Protein AF-K6P0Q1-F1 (afdb_monomer)

Foldseek 3Di:
DDDDDDDDDDDDDDDDDDDDDDDDDDDDDPPPVVVVVLLVLLVVQLQLLCVLLVHDRDDDDQQDFAALLNLLLLCQPQQDPPRDPDDDSLRSQCVCCVLQVDPPCSHDPNLPPPPDDDDDDDDDDDDDDDDDDDDDDDDDDDDDDDDDDDDDDDDDDDDDDDDDPPDDDDPPDDRDSPHPVVQDPLVVQLPVPDDPDDPPPGDGSHSQGNSRSSVSSLVVSVVSVRSFPAKFFFQDADLVQQWTWTDRDPAIEIEREDPQAFEAEPSGGDGPVVDDGGWIKTFRFRQADPVSDDDPDTPPDDPDHYYTYTRYMYTYWAKFWFFFADFDQVQQKTKGFGPPPDPDPDDDDPDDDDDDDDDDDDDDDDDDDDDDDDDDDDDDDDDDDDDDDDDDDDDDDDDDDDDDDDDDDDFDDPDPPDDDDDDDDDDPPDDPDTDMDMAHADDQQFEAEQNHTDGSVVDDGGWIWMFTADPRRRHTRYIYTFDFPFKFFFQDADPVQQKTWGQGPVGIDIAHEDPQAQEEEPNHGDDSVVRDGQWIWTFGAPDPRYTNYIYTYPHHDPRPPDPD

Sequence (564 aa):
MVLADPSGPAAPEQGDHPNRSPAPGTGSAPGGEETARQDTGALEAARALWRARRWPEPQGPWTRPVTREELARWLVTALVRPAPPSLSAQAALSMAVALGWVPPEWAPGGAGTSGGSTPAGGGDQVPAGVMDGQPAGRPQGAQAGHPSGQPEGRPGGNPPGQPGEERPGRPAGGVLPLQARDLGEVEARVLAGQGSGERAMSHPAAGVTLAEALPWFLGLVERAGMLFDGEGTVVRLDAGHGWIEVTQGDLRRILVLDGQAAVYLNGRTARLDDLRPGDEIRWVESPPGPDGSLPPPPDGKPAGAPSTAVAYVEGYRWILQGTVDRVDWRRHHLVLVLAGWAPAPPGNEPGSTPPAPAAGRPPAPWQVPGPGDAPERNVPPAAGTGGDRAASGRATVEPGPGAVAGASAPVPGASLAGRGAEEGQDAPGAPGPAVRVALQVEPGATVQVNGRAGILAALRPGDRVSVTLRRATGAVRQLRAARIAVRGQVVAVDLLRGVVTVRTGSGTGRWVIGTDAVILRDGVGARLADLRPGDGVWLALEAPSLASYVEGRTGPDELPPGGA

Mean predicted aligned error: 17.21 Å

Nearest PDB structures (foldseek):
  5kzf-assembly2_I  TM=4.012E-01  e=3.226E-03  Mycobacterium tuberculosis H37Ra

Secondary structure (DSSP, 8-state):
----------PPP-------PPP------TTHHHHHHHHHHHHHHHHHHHHHTT--PPPS-TTSEEEHHHHHHHHHHHHSSSPPS---HHHHHHHHHHTTSS-GGGSTTGGG--------S----PPP--------------------------------------PPPPP--------GGG--HHHHHHHH-----S--SS-EEEEEEHHHHHHHHHHHHHHTT-S-SEEEEEEEEETTTTEEEEEETTEEEEEEEEEEEEEEETTEE--GGG--TT-EEEEEEPPPPTTSPPPPPPTTPPTTSPEEEEEEEEEE-EEEEEEEEEEETTTTEEEEEETT-PPPPP---S--PPPPPPP--PPPPPPPP--------------------------------------PPPP----------------TTPPPPPPEEEEEEEEEEEEEETTEEE-GGG--TT-EEEEEEPTTT--EEEEEEE-EEEEEEEEEEETTTTEEEEEETTEEEEEEEEEEEEEEETTEE--GGG--TT-EEEEEEEETTEEEEEEEESS---PPPP--

Organism: NCBI:txid867903

Radius of gyration: 37.15 Å; Cα contacts (8 Å, |Δi|>4): 744; chains: 1; bounding box: 101×117×119 Å

Solvent-accessible surface area (backbone atoms only — not comparable to full-atom values): 36239 Å² total; per-residue (Å²): 134,86,89,84,90,91,85,86,85,86,85,84,85,85,82,91,76,87,88,74,84,78,76,87,74,84,78,75,74,81,73,61,63,58,57,58,53,56,57,48,32,44,52,51,48,51,51,47,50,35,54,48,71,66,46,87,74,86,80,81,64,53,78,41,63,38,37,57,39,57,52,21,39,51,49,44,52,66,74,39,84,79,48,75,94,78,69,53,51,66,56,19,28,47,49,29,29,76,65,38,72,41,62,66,79,68,31,94,78,55,92,76,74,97,68,91,74,86,86,81,78,89,80,96,76,86,82,90,76,91,75,92,80,87,81,88,82,85,84,90,81,84,90,83,80,87,80,91,75,88,79,91,78,90,79,90,83,89,74,93,75,78,85,75,87,76,73,78,78,73,80,80,80,68,82,72,83,60,56,68,82,83,56,58,71,69,46,53,43,48,64,66,58,76,70,97,61,102,78,65,94,80,53,50,27,41,88,37,23,39,66,58,49,49,61,53,50,51,54,51,37,42,74,70,62,60,62,50,77,48,58,32,32,31,64,44,70,39,60,94,58,35,34,36,35,28,35,44,82,94,45,60,38,32,39,34,48,44,100,78,36,45,37,27,46,72,55,31,83,44,56,71,76,73,60,51,65,68,29,37,36,36,30,31,55,42,74,64,44,98,85,62,52,70,80,76,82,48,80,88,60,72,84,89,53,57,73,41,47,20,29,28,38,40,33,43,75,50,70,49,56,28,28,32,61,45,74,40,55,91,76,30,36,40,29,29,36,44,67,86,62,61,79,77,72,83,79,78,74,93,80,77,84,76,81,81,83,79,91,79,83,84,85,83,87,85,85,85,84,84,90,83,85,86,83,90,84,84,86,90,88,83,91,84,83,89,81,92,80,83,85,86,79,90,82,90,77,87,81,82,92,77,93,77,81,91,74,84,78,81,79,87,72,90,74,85,80,77,77,90,72,85,89,69,92,74,71,93,79,68,81,66,77,77,45,72,47,80,35,47,44,45,90,85,38,49,30,27,49,29,84,35,83,51,51,70,76,74,63,50,66,69,25,36,34,45,33,32,42,38,86,93,76,58,25,30,45,33,37,41,30,34,51,70,75,44,62,32,28,30,64,42,72,40,78,91,75,37,31,42,28,33,39,36,99,91,46,75,50,67,32,36,52,42,96,83,36,50,36,27,43,72,87,37,86,44,54,78,86,69,59,48,66,48,18,12,34,39,29,9,52,60,44,103,49,32,25,33,27,38,38,32,31,90,50,69,57,80,68,72,80,76,88,124

Structure (mmCIF, N/CA/C/O backbone):
data_AF-K6P0Q1-F1
#
_entry.id   AF-K6P0Q1-F1
#
loop_
_atom_site.group_PDB
_atom_site.id
_atom_site.type_symbol
_atom_site.label_atom_id
_atom_site.label_alt_id
_atom_site.label_comp_id
_atom_site.label_asym_id
_atom_site.label_entity_id
_atom_site.label_seq_id
_atom_site.pdbx_PDB_ins_code
_atom_site.Cartn_x
_atom_site.Cartn_y
_atom_site.Cartn_z
_atom_site.occupancy
_atom_site.B_iso_or_equiv
_atom_site.auth_seq_id
_atom_site.auth_comp_id
_atom_site.auth_asym_id
_atom_site.auth_atom_id
_atom_site.pdbx_PDB_model_num
ATOM 1 N N . MET A 1 1 ? -46.189 -59.136 -14.985 1.00 33.81 1 MET A N 1
ATOM 2 C CA . MET A 1 1 ? -46.024 -60.097 -16.091 1.00 33.81 1 MET A CA 1
ATOM 3 C C . MET A 1 1 ? -44.548 -60.070 -16.480 1.00 33.81 1 MET A C 1
ATOM 5 O O . MET A 1 1 ? -44.116 -59.031 -16.944 1.00 33.81 1 MET A O 1
ATOM 9 N N . VAL A 1 2 ? -43.836 -61.172 -16.172 1.00 37.91 2 VAL A N 1
ATOM 10 C CA . VAL A 1 2 ? -42.486 -61.636 -16.618 1.00 37.91 2 VAL A CA 1
ATOM 11 C C . VAL A 1 2 ? -41.279 -60.721 -16.290 1.00 37.91 2 VAL A C 1
ATOM 13 O O . VAL A 1 2 ? -41.221 -59.611 -16.793 1.00 37.91 2 VAL A O 1
ATOM 16 N N . LEU A 1 3 ? -40.378 -60.994 -15.326 1.00 43.06 3 LEU A N 1
ATOM 17 C CA . LEU A 1 3 ? -39.394 -62.082 -15.059 1.00 43.06 3 LEU A CA 1
ATOM 18 C C . LEU A 1 3 ? -38.132 -62.134 -15.964 1.00 43.06 3 LEU A C 1
ATOM 20 O O . LEU A 1 3 ? -38.247 -62.362 -17.159 1.00 43.06 3 LEU A O 1
ATOM 24 N N . ALA A 1 4 ? -36.973 -62.093 -15.276 1.00 42.06 4 ALA A N 1
ATOM 25 C CA . ALA A 1 4 ? -35.676 -62.763 -15.522 1.00 42.06 4 ALA A CA 1
ATOM 26 C C . ALA A 1 4 ? -34.530 -62.082 -16.335 1.00 42.06 4 ALA A C 1
ATOM 28 O O . ALA A 1 4 ? -34.558 -62.082 -17.558 1.00 42.06 4 ALA A O 1
ATOM 29 N N . ASP A 1 5 ? -33.526 -61.551 -15.600 1.00 46.09 5 ASP A N 1
ATOM 30 C CA . ASP A 1 5 ? -32.134 -62.065 -15.371 1.00 46.09 5 ASP A CA 1
ATOM 31 C C . ASP A 1 5 ? -31.107 -62.241 -16.550 1.00 46.09 5 ASP A C 1
ATOM 33 O O . ASP A 1 5 ? -31.497 -62.186 -17.711 1.00 46.09 5 ASP A O 1
ATOM 37 N N . PRO A 1 6 ? -29.789 -62.504 -16.314 1.00 65.31 6 PRO A N 1
ATOM 38 C CA . PRO A 1 6 ? -28.694 -61.553 -15.999 1.00 65.31 6 PRO A CA 1
ATOM 39 C C . PRO A 1 6 ? -27.430 -61.709 -16.896 1.00 65.31 6 PRO A C 1
ATOM 41 O O . PRO A 1 6 ? -27.330 -62.663 -17.662 1.00 65.31 6 PRO A O 1
ATOM 44 N N . SER A 1 7 ? -26.410 -60.839 -16.751 1.00 48.53 7 SER A N 1
ATOM 45 C CA . SER A 1 7 ? -24.970 -61.155 -16.974 1.00 48.53 7 SER A CA 1
ATOM 46 C C . SER A 1 7 ? -24.040 -60.002 -16.540 1.00 48.53 7 SER A C 1
ATOM 48 O O . SER A 1 7 ? -24.244 -58.861 -16.945 1.00 48.53 7 SER A O 1
ATOM 50 N N . GLY A 1 8 ? -23.025 -60.309 -15.715 1.00 43.03 8 GLY A N 1
ATOM 51 C CA . GLY A 1 8 ? -21.966 -59.391 -15.240 1.00 43.03 8 GLY A CA 1
ATOM 52 C C . GLY A 1 8 ? -20.851 -59.112 -16.268 1.00 43.03 8 GLY A C 1
ATOM 53 O O . GLY A 1 8 ? -20.939 -59.589 -17.400 1.00 43.03 8 GLY A O 1
ATOM 54 N N . PRO A 1 9 ? -19.780 -58.375 -15.885 1.00 54.12 9 PRO A N 1
ATOM 55 C CA . PRO A 1 9 ? -18.620 -59.085 -15.323 1.00 54.12 9 PRO A CA 1
ATOM 56 C C . PRO A 1 9 ? -17.778 -58.356 -14.241 1.00 54.12 9 PRO A C 1
ATOM 58 O O . PRO A 1 9 ? -17.687 -57.135 -14.193 1.00 54.12 9 PRO A O 1
ATOM 61 N N . ALA A 1 10 ? -17.132 -59.201 -13.425 1.00 38.16 10 ALA A N 1
ATOM 62 C CA . ALA A 1 10 ? -15.776 -59.151 -12.848 1.00 38.16 10 ALA A CA 1
ATOM 63 C C . ALA A 1 10 ? -15.221 -57.849 -12.223 1.00 38.16 10 ALA A C 1
ATOM 65 O O . ALA A 1 10 ? -14.811 -56.917 -12.911 1.00 38.16 10 ALA A O 1
ATOM 66 N N . ALA A 1 11 ? -15.047 -57.891 -10.898 1.00 43.38 11 ALA A N 1
ATOM 67 C CA . ALA A 1 11 ? -14.122 -57.051 -10.138 1.00 43.38 11 ALA A CA 1
ATOM 68 C C . ALA A 1 11 ? -12.742 -57.738 -10.035 1.00 43.38 11 ALA A C 1
ATOM 70 O O . ALA A 1 11 ? -12.710 -58.960 -9.862 1.00 43.38 11 ALA A O 1
ATOM 71 N N . PRO A 1 12 ? -11.615 -57.004 -10.107 1.00 56.88 12 PRO A N 1
ATOM 72 C CA . PRO A 1 12 ? -10.305 -57.569 -9.826 1.00 56.88 12 PRO A CA 1
ATOM 73 C C . PRO A 1 12 ? -9.977 -57.553 -8.326 1.00 56.88 12 PRO A C 1
ATOM 75 O O . PRO A 1 12 ? -10.366 -56.655 -7.578 1.00 56.88 12 PRO A O 1
ATOM 78 N N . GLU A 1 13 ? -9.242 -58.591 -7.942 1.00 40.97 13 GLU A N 1
ATOM 79 C CA . GLU A 1 13 ? -8.723 -58.913 -6.619 1.00 40.97 13 GLU A CA 1
ATOM 80 C C . GLU A 1 13 ? -7.915 -57.774 -5.984 1.00 40.97 13 GLU A C 1
ATOM 82 O O . GLU A 1 13 ? -7.004 -57.197 -6.581 1.00 40.97 13 GLU A O 1
ATOM 87 N N . GLN A 1 14 ? -8.232 -57.502 -4.721 1.00 42.28 14 GLN A N 1
ATOM 88 C CA . GLN A 1 14 ? -7.505 -56.596 -3.848 1.00 42.28 14 GLN A CA 1
ATOM 89 C C . GLN A 1 14 ? -6.448 -57.413 -3.095 1.00 42.28 14 GLN A C 1
ATOM 91 O O . GLN A 1 14 ? -6.762 -58.150 -2.164 1.00 42.28 14 GLN A O 1
ATOM 96 N N . GLY A 1 15 ? -5.202 -57.329 -3.563 1.00 45.75 15 GLY A N 1
ATOM 97 C CA . GLY A 1 15 ? -4.045 -57.968 -2.942 1.00 45.75 15 GLY A CA 1
ATOM 98 C C . GLY A 1 15 ? -3.574 -57.219 -1.696 1.00 45.75 15 GLY A C 1
ATOM 99 O O . GLY A 1 15 ? -3.251 -56.032 -1.755 1.00 45.75 15 GLY A O 1
ATOM 100 N N . ASP A 1 16 ? -3.516 -57.948 -0.585 1.00 49.47 16 ASP A N 1
ATOM 101 C CA . ASP A 1 16 ? -2.879 -57.571 0.673 1.00 49.47 16 ASP A CA 1
ATOM 102 C C . ASP A 1 16 ? -1.363 -57.374 0.500 1.00 49.47 16 ASP A C 1
ATOM 104 O O . ASP A 1 16 ? -0.634 -58.296 0.122 1.00 49.47 16 ASP A O 1
ATOM 108 N N . HIS A 1 17 ? -0.862 -56.192 0.872 1.00 46.97 17 HIS A N 1
ATOM 109 C CA . HIS A 1 17 ? 0.561 -55.961 1.117 1.00 46.97 17 HIS A CA 1
ATOM 110 C C . HIS A 1 17 ? 0.785 -55.334 2.502 1.00 46.97 17 HIS A C 1
ATOM 112 O O . HIS A 1 17 ? 0.088 -54.388 2.875 1.00 46.97 17 HIS A O 1
ATOM 118 N N . PRO A 1 18 ? 1.765 -55.837 3.281 1.00 54.00 18 PRO A N 1
ATOM 119 C CA . PRO A 1 18 ? 1.973 -55.425 4.659 1.00 54.00 18 PRO A CA 1
ATOM 120 C C . PRO A 1 18 ? 2.635 -54.048 4.774 1.00 54.00 18 PRO A C 1
ATOM 122 O O . PRO A 1 18 ? 3.640 -53.731 4.136 1.00 54.00 18 PRO A O 1
ATOM 125 N N . ASN A 1 19 ? 2.054 -53.277 5.684 1.00 38.75 19 ASN A N 1
ATOM 126 C CA . ASN A 1 19 ? 2.434 -51.958 6.160 1.00 38.75 19 ASN A CA 1
ATOM 127 C C . ASN A 1 19 ? 3.895 -51.929 6.670 1.00 38.75 19 ASN A C 1
ATOM 129 O O . ASN A 1 19 ? 4.194 -52.436 7.752 1.00 38.75 19 ASN A O 1
ATOM 133 N N . ARG A 1 20 ? 4.817 -51.338 5.895 1.00 38.22 20 ARG A N 1
ATOM 134 C CA . ARG A 1 20 ? 6.141 -50.907 6.375 1.00 38.22 20 ARG A CA 1
ATOM 135 C C . ARG A 1 20 ? 6.115 -49.399 6.593 1.00 38.22 20 ARG A C 1
ATOM 137 O O . ARG A 1 20 ? 6.121 -48.631 5.635 1.00 38.22 20 ARG A O 1
ATOM 144 N N . SER A 1 21 ? 6.118 -48.996 7.859 1.00 41.47 21 SER A N 1
ATOM 145 C CA . SER A 1 21 ? 6.297 -47.612 8.292 1.00 41.47 21 SER A CA 1
ATOM 146 C C . SER A 1 21 ? 7.615 -47.034 7.753 1.00 41.47 21 SER A C 1
ATOM 148 O O . SER A 1 21 ? 8.666 -47.642 7.981 1.00 41.47 21 SER A O 1
ATOM 150 N N . PRO A 1 22 ? 7.615 -45.871 7.077 1.00 45.59 22 PRO A N 1
ATOM 151 C CA . PRO A 1 22 ? 8.848 -45.158 6.784 1.00 45.59 22 PRO A CA 1
ATOM 152 C C . PRO A 1 22 ? 9.387 -44.499 8.061 1.00 45.59 22 PRO A C 1
ATOM 154 O O . PRO A 1 22 ? 8.644 -43.918 8.854 1.00 45.59 22 PRO A O 1
ATOM 157 N N . ALA A 1 23 ? 10.698 -44.624 8.257 1.00 43.47 23 ALA A N 1
ATOM 158 C CA . ALA A 1 23 ? 11.451 -43.954 9.308 1.00 43.47 23 ALA A CA 1
ATOM 159 C C . ALA A 1 23 ? 11.300 -42.419 9.213 1.00 43.47 23 ALA A C 1
ATOM 161 O O . ALA A 1 23 ? 11.123 -41.893 8.110 1.00 43.47 23 ALA A O 1
ATOM 162 N N . PRO A 1 24 ? 11.385 -41.685 10.339 1.00 41.34 24 PRO A N 1
ATOM 163 C CA . PRO A 1 24 ? 11.268 -40.232 10.347 1.00 41.34 24 PRO A CA 1
ATOM 164 C C . PRO A 1 24 ? 12.427 -39.608 9.563 1.00 41.34 24 PRO A C 1
ATOM 166 O O . PRO A 1 24 ? 13.586 -39.679 9.971 1.00 41.34 24 PRO A O 1
ATOM 169 N N . GLY A 1 25 ? 12.100 -39.006 8.418 1.00 39.78 25 GLY A N 1
ATOM 170 C CA . GLY A 1 25 ? 13.024 -38.180 7.655 1.00 39.78 25 GLY A CA 1
ATOM 171 C C . GLY A 1 25 ? 13.450 -36.972 8.483 1.00 39.78 25 GLY A C 1
ATOM 172 O O . GLY A 1 25 ? 12.624 -36.290 9.087 1.00 39.78 25 GLY A O 1
ATOM 173 N N . THR A 1 26 ? 14.755 -36.728 8.518 1.00 39.16 26 THR A N 1
ATOM 174 C CA . THR A 1 26 ? 15.382 -35.528 9.072 1.00 39.16 26 THR A CA 1
ATOM 175 C C . THR A 1 26 ? 14.722 -34.284 8.482 1.00 39.16 26 THR A C 1
ATOM 177 O O . THR A 1 26 ? 14.838 -34.030 7.283 1.00 39.16 26 THR A O 1
ATOM 180 N N . GLY A 1 27 ? 13.994 -33.542 9.317 1.00 36.88 27 GLY A N 1
ATOM 181 C CA . GLY A 1 27 ? 13.265 -32.344 8.918 1.00 36.88 27 GLY A CA 1
ATOM 182 C C . GLY A 1 27 ? 14.210 -31.266 8.400 1.00 36.88 27 GLY A C 1
ATOM 183 O O . GLY A 1 27 ? 14.985 -30.692 9.162 1.00 36.88 27 GLY A O 1
ATOM 184 N N . SER A 1 28 ? 14.128 -30.982 7.101 1.00 44.03 28 SER A N 1
ATOM 185 C CA . SER A 1 28 ? 14.653 -29.749 6.523 1.00 44.03 28 SER A CA 1
ATOM 186 C C . SER A 1 28 ? 13.958 -28.562 7.188 1.00 44.03 28 SER A C 1
ATOM 188 O O . SER A 1 28 ? 12.731 -28.522 7.291 1.00 44.03 28 SER A O 1
ATOM 190 N N . ALA A 1 29 ? 14.750 -27.616 7.686 1.00 44.06 29 ALA A N 1
ATOM 191 C CA . ALA A 1 29 ? 14.249 -26.450 8.396 1.00 44.06 29 ALA A CA 1
ATOM 192 C C . ALA A 1 29 ? 13.315 -25.608 7.490 1.00 44.06 29 ALA A C 1
ATOM 194 O O . ALA A 1 29 ? 13.692 -25.297 6.359 1.00 44.06 29 ALA A O 1
ATOM 195 N N . PRO A 1 30 ? 12.133 -25.181 7.973 1.00 48.34 30 PRO A N 1
ATOM 196 C CA . PRO A 1 30 ? 11.115 -24.484 7.173 1.00 48.34 30 PRO A CA 1
ATOM 197 C C . PRO A 1 30 ? 11.480 -23.045 6.747 1.00 48.34 30 PRO A C 1
ATOM 199 O O . PRO A 1 30 ? 10.665 -22.370 6.129 1.00 48.34 30 PRO A O 1
ATOM 202 N N . GLY A 1 31 ? 12.689 -22.557 7.044 1.00 43.34 31 GLY A N 1
ATOM 203 C CA . GLY A 1 31 ? 13.082 -21.165 6.787 1.00 43.34 31 GLY A CA 1
ATOM 204 C C . GLY A 1 31 ? 13.530 -20.846 5.354 1.00 43.34 31 GLY A C 1
ATOM 205 O O . GLY A 1 31 ? 13.526 -19.681 4.978 1.00 43.34 31 GLY A O 1
ATOM 206 N N . GLY A 1 32 ? 13.915 -21.841 4.545 1.00 43.16 32 GLY A N 1
ATOM 207 C CA . GLY A 1 32 ? 14.470 -21.601 3.200 1.00 43.16 32 GLY A CA 1
ATOM 208 C C . GLY A 1 32 ? 13.431 -21.447 2.082 1.00 43.16 32 GLY A C 1
ATOM 209 O O . GLY A 1 32 ? 13.676 -20.750 1.099 1.00 43.16 32 GLY A O 1
ATOM 210 N N . GLU A 1 33 ? 12.257 -22.073 2.216 1.00 47.19 33 GLU A N 1
ATOM 211 C CA . GLU A 1 33 ? 11.225 -22.028 1.169 1.00 47.19 33 GLU A CA 1
ATOM 212 C C . GLU A 1 33 ? 10.503 -20.679 1.093 1.00 47.19 33 GLU A C 1
ATOM 214 O O . GLU A 1 33 ? 10.056 -20.281 0.017 1.00 47.19 33 GLU A O 1
ATOM 219 N N . GLU A 1 34 ? 10.367 -19.965 2.212 1.00 44.84 34 GLU A N 1
ATOM 220 C CA . GLU A 1 34 ? 9.622 -18.706 2.236 1.00 44.84 34 GLU A CA 1
ATOM 221 C C . GLU A 1 34 ? 10.392 -17.565 1.560 1.00 44.84 34 GLU A C 1
ATOM 223 O O . GLU A 1 34 ? 9.800 -16.811 0.787 1.00 44.84 34 GLU A O 1
ATOM 228 N N . THR A 1 35 ? 11.714 -17.500 1.736 1.00 49.47 35 THR A N 1
ATOM 229 C CA . THR A 1 35 ? 12.584 -16.548 1.028 1.00 49.47 35 THR A CA 1
ATOM 230 C C . THR A 1 35 ? 12.585 -16.821 -0.478 1.00 49.47 35 THR A C 1
ATOM 232 O O . THR A 1 35 ? 12.362 -15.909 -1.270 1.00 49.47 35 THR A O 1
ATOM 235 N N . ALA A 1 36 ? 12.680 -18.095 -0.885 1.00 54.81 36 ALA A N 1
ATOM 236 C CA . ALA A 1 36 ? 12.608 -18.484 -2.297 1.00 54.81 36 ALA A CA 1
ATOM 237 C C . ALA A 1 36 ? 11.251 -18.135 -2.950 1.00 54.81 36 ALA A C 1
ATOM 239 O O . ALA A 1 36 ? 11.196 -17.728 -4.115 1.00 54.81 36 ALA A O 1
ATOM 240 N N . ARG A 1 37 ? 10.136 -18.243 -2.208 1.00 57.91 37 ARG A N 1
ATOM 241 C CA . ARG A 1 37 ? 8.809 -17.809 -2.686 1.00 57.91 37 ARG A CA 1
ATOM 242 C C . ARG A 1 37 ? 8.693 -16.286 -2.792 1.00 57.91 37 ARG A C 1
ATOM 244 O O . ARG A 1 37 ? 8.085 -15.808 -3.748 1.00 57.91 37 ARG A O 1
ATOM 251 N N . GLN A 1 38 ? 9.258 -15.527 -1.850 1.00 56.03 38 GLN A N 1
ATOM 252 C CA . GLN A 1 38 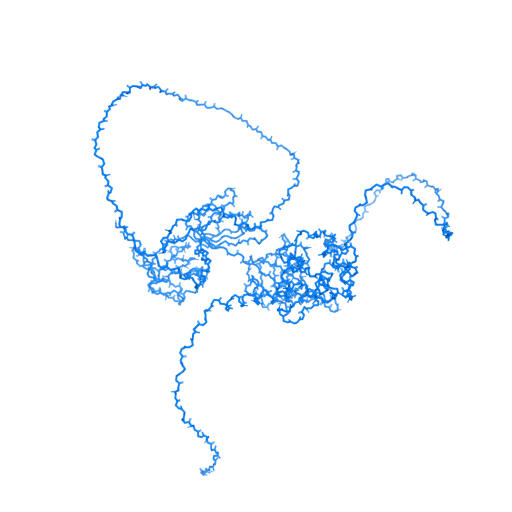? 9.230 -14.058 -1.892 1.00 56.03 38 GLN A CA 1
ATOM 253 C C . GLN A 1 38 ? 10.023 -13.500 -3.082 1.00 56.03 38 GLN A C 1
ATOM 255 O O . GLN A 1 38 ? 9.527 -12.601 -3.765 1.00 56.03 38 GLN A O 1
ATOM 260 N N . ASP A 1 39 ? 11.168 -14.101 -3.407 1.00 64.50 39 ASP A N 1
ATOM 261 C CA . ASP A 1 39 ? 11.986 -13.698 -4.557 1.00 64.50 39 ASP A CA 1
ATOM 262 C C . ASP A 1 39 ? 11.290 -13.966 -5.903 1.00 64.50 39 ASP A C 1
ATOM 264 O O . ASP A 1 39 ? 11.475 -13.228 -6.874 1.00 64.50 39 ASP A O 1
ATOM 268 N N . THR A 1 40 ? 10.417 -14.977 -5.963 1.00 77.44 40 THR A N 1
ATOM 269 C CA . THR A 1 40 ? 9.685 -15.319 -7.194 1.00 77.44 40 THR A CA 1
ATOM 270 C C . THR A 1 40 ? 8.678 -14.226 -7.583 1.00 77.44 40 THR A C 1
ATOM 272 O O . THR A 1 40 ? 8.564 -13.887 -8.761 1.00 77.44 40 THR A O 1
ATOM 275 N N . GLY A 1 41 ? 7.994 -13.613 -6.609 1.00 80.44 41 GLY A N 1
ATOM 276 C CA . GLY A 1 41 ? 6.980 -12.582 -6.872 1.00 80.44 41 GLY A CA 1
ATOM 277 C C . GLY A 1 41 ? 7.556 -11.297 -7.476 1.00 80.44 41 GLY A C 1
ATOM 278 O O . GLY A 1 41 ? 7.019 -10.777 -8.454 1.00 80.44 41 GLY A O 1
ATOM 279 N N . ALA A 1 42 ? 8.694 -10.829 -6.954 1.00 79.06 42 ALA A N 1
ATOM 280 C CA . ALA A 1 42 ? 9.384 -9.651 -7.486 1.00 79.06 42 ALA A CA 1
ATOM 281 C C . ALA A 1 42 ? 9.862 -9.866 -8.933 1.00 79.06 42 ALA A C 1
ATOM 283 O O . ALA A 1 42 ? 9.778 -8.965 -9.769 1.00 79.06 42 ALA A O 1
ATOM 284 N N . LEU A 1 43 ? 10.320 -11.077 -9.253 1.00 81.31 43 LEU A N 1
ATOM 285 C CA . LEU A 1 43 ? 10.757 -11.444 -10.599 1.00 81.31 43 LEU A CA 1
ATOM 286 C C . LEU A 1 43 ? 9.590 -11.548 -11.592 1.00 81.31 43 LEU A C 1
ATOM 288 O O . LEU A 1 43 ? 9.714 -11.130 -12.748 1.00 81.31 43 LEU A O 1
ATOM 292 N N . GLU A 1 44 ? 8.441 -12.066 -11.159 1.00 86.19 44 GLU A N 1
ATOM 293 C CA . GLU A 1 44 ? 7.218 -12.062 -11.966 1.00 86.19 44 GLU A CA 1
ATOM 294 C C . GLU A 1 44 ? 6.725 -10.637 -12.240 1.00 86.19 44 GLU A C 1
ATOM 296 O O . GLU A 1 44 ? 6.407 -10.319 -13.390 1.00 86.19 44 GLU A O 1
ATOM 301 N N . ALA A 1 45 ? 6.740 -9.766 -11.224 1.00 85.50 45 ALA A N 1
ATOM 302 C CA . ALA A 1 45 ? 6.422 -8.345 -11.372 1.00 85.50 45 ALA A CA 1
ATOM 303 C C . ALA A 1 45 ? 7.341 -7.674 -12.395 1.00 85.50 45 ALA A C 1
ATOM 305 O O . ALA A 1 45 ? 6.874 -7.006 -13.320 1.00 85.50 45 ALA A O 1
ATOM 306 N N . ALA A 1 46 ? 8.644 -7.946 -12.301 1.00 87.38 46 ALA A N 1
ATOM 307 C CA . ALA A 1 46 ? 9.633 -7.450 -13.242 1.00 87.38 46 ALA A CA 1
ATOM 308 C C . ALA A 1 46 ? 9.340 -7.890 -14.690 1.00 87.38 46 ALA A C 1
ATOM 310 O O . ALA A 1 46 ? 9.396 -7.063 -15.600 1.00 87.38 46 ALA A O 1
ATOM 311 N N . ARG A 1 47 ? 8.960 -9.156 -14.925 1.00 87.81 47 ARG A N 1
ATOM 312 C CA . ARG A 1 47 ? 8.548 -9.641 -16.261 1.00 87.81 47 ARG A CA 1
ATOM 313 C C . ARG A 1 47 ? 7.253 -9.014 -16.749 1.00 87.81 47 ARG A C 1
ATOM 315 O O . ARG A 1 47 ? 7.136 -8.696 -17.931 1.00 87.81 47 ARG A O 1
ATOM 322 N N . ALA A 1 48 ? 6.258 -8.871 -15.881 1.00 88.00 48 ALA A N 1
ATOM 323 C CA . ALA A 1 48 ? 4.999 -8.229 -16.238 1.00 88.00 48 ALA A CA 1
ATOM 324 C C . ALA A 1 48 ? 5.227 -6.775 -16.668 1.00 88.00 48 ALA A C 1
ATOM 326 O O . ALA A 1 48 ? 4.747 -6.360 -17.722 1.00 88.00 48 ALA A O 1
ATOM 327 N N . LEU A 1 49 ? 6.049 -6.046 -15.916 1.00 90.12 49 LEU A N 1
ATOM 328 C CA . LEU A 1 49 ? 6.451 -4.685 -16.237 1.00 90.12 49 LEU A CA 1
ATOM 329 C C . LEU A 1 49 ? 7.223 -4.616 -17.562 1.00 90.12 49 LEU A C 1
ATOM 331 O O . LEU A 1 49 ? 6.947 -3.764 -18.406 1.00 90.12 49 LEU A O 1
ATOM 335 N N . TRP A 1 50 ? 8.128 -5.568 -17.797 1.00 90.50 50 TRP A N 1
ATOM 336 C CA . TRP A 1 50 ? 8.873 -5.693 -19.052 1.00 90.50 50 TRP A CA 1
ATOM 337 C C . TRP A 1 50 ? 7.954 -5.863 -20.269 1.00 90.50 50 TRP A C 1
ATOM 339 O O . TRP A 1 50 ? 8.106 -5.171 -21.280 1.00 90.50 50 TRP A O 1
ATOM 349 N N . ARG A 1 51 ? 6.959 -6.753 -20.150 1.00 90.81 51 ARG A N 1
ATOM 350 C CA . ARG A 1 51 ? 5.937 -6.993 -21.178 1.00 90.81 51 ARG A CA 1
ATOM 351 C C . ARG A 1 51 ? 5.061 -5.762 -21.396 1.00 90.81 51 ARG A C 1
ATOM 353 O O . ARG A 1 51 ? 4.811 -5.406 -22.546 1.00 90.81 51 ARG A O 1
ATOM 360 N N . ALA A 1 52 ? 4.666 -5.072 -20.326 1.00 90.25 52 ALA A N 1
ATOM 361 C CA . ALA A 1 52 ? 3.889 -3.837 -20.409 1.00 90.25 52 ALA A CA 1
ATOM 362 C C . ALA A 1 52 ? 4.646 -2.726 -21.161 1.00 90.25 52 ALA A C 1
ATOM 364 O O . ALA A 1 52 ? 4.057 -2.027 -21.983 1.00 90.25 52 ALA A O 1
ATOM 365 N N . ARG A 1 53 ? 5.972 -2.617 -20.977 1.00 92.31 53 ARG A N 1
ATOM 366 C CA . ARG A 1 53 ? 6.829 -1.702 -21.760 1.00 92.31 53 ARG A CA 1
ATOM 367 C C . ARG A 1 53 ? 7.157 -2.210 -23.170 1.00 92.31 53 ARG A C 1
ATOM 369 O O . ARG A 1 53 ? 7.834 -1.506 -23.920 1.00 92.31 53 ARG A O 1
ATOM 376 N N . ARG A 1 54 ? 6.676 -3.404 -23.543 1.00 90.50 54 ARG A N 1
ATOM 377 C CA . ARG A 1 54 ? 6.972 -4.104 -24.805 1.00 90.50 54 ARG A CA 1
ATOM 378 C C . ARG A 1 54 ? 8.472 -4.247 -25.075 1.00 90.50 54 ARG A C 1
ATOM 380 O O . ARG A 1 54 ? 8.912 -4.218 -26.224 1.00 90.50 54 ARG A O 1
ATOM 387 N N . TRP A 1 55 ? 9.274 -4.385 -24.025 1.00 90.19 55 TRP A N 1
ATOM 388 C CA . TRP A 1 55 ? 10.686 -4.698 -24.192 1.00 90.19 55 TRP A CA 1
ATOM 389 C C . TRP A 1 55 ? 10.847 -6.191 -24.528 1.00 90.19 55 TRP A C 1
ATOM 391 O O . TRP A 1 55 ? 10.015 -7.002 -24.115 1.00 90.19 55 TRP A O 1
ATOM 401 N N . PRO A 1 56 ? 11.893 -6.594 -25.273 1.00 87.88 56 PRO A N 1
ATOM 402 C CA . PRO A 1 56 ? 12.144 -8.005 -25.564 1.00 87.88 56 PRO A CA 1
ATOM 403 C C . PRO A 1 56 ? 12.377 -8.785 -24.268 1.00 87.88 56 PRO A C 1
ATOM 405 O O . PRO A 1 56 ? 13.373 -8.536 -23.590 1.00 87.88 56 PRO A O 1
ATOM 408 N N . GLU A 1 57 ? 11.452 -9.670 -23.890 1.00 88.69 57 GLU A N 1
ATOM 409 C CA . GLU A 1 57 ? 11.509 -10.372 -22.602 1.00 88.69 57 GLU A CA 1
ATOM 410 C C . GLU A 1 57 ? 12.784 -11.223 -22.498 1.00 88.69 57 GLU A C 1
ATOM 412 O O . GLU A 1 57 ? 13.061 -12.017 -23.409 1.00 88.69 57 GLU A O 1
ATOM 417 N N . PRO A 1 58 ? 13.563 -11.088 -21.408 1.00 89.38 58 PRO A N 1
ATOM 418 C CA . PRO A 1 58 ? 14.743 -11.909 -21.207 1.00 89.38 58 PRO A CA 1
ATOM 419 C C . PRO A 1 58 ? 14.350 -13.387 -21.093 1.00 89.38 58 PRO A C 1
ATOM 421 O O . PRO A 1 58 ? 13.598 -13.789 -20.209 1.00 89.38 58 PRO A O 1
ATOM 424 N N . GLN A 1 59 ? 14.872 -14.206 -22.005 1.00 88.88 59 GLN A N 1
ATOM 425 C CA . GLN A 1 59 ? 14.573 -15.641 -22.086 1.00 88.88 59 GLN A CA 1
ATOM 426 C C . GLN A 1 59 ? 15.456 -16.454 -21.136 1.00 88.88 59 GLN A C 1
ATOM 428 O O . GLN A 1 59 ? 16.538 -15.998 -20.796 1.00 88.88 59 GLN A O 1
ATOM 433 N N . GLY A 1 60 ? 15.058 -17.675 -20.763 1.00 90.12 60 GLY A N 1
ATOM 434 C CA . GLY A 1 60 ? 15.899 -18.626 -20.014 1.00 90.12 60 GLY A CA 1
ATOM 435 C C . GLY A 1 60 ? 15.755 -18.597 -18.479 1.00 90.12 60 GLY A C 1
ATOM 436 O O . GLY A 1 60 ? 14.935 -17.846 -17.944 1.00 90.12 60 GLY A O 1
ATOM 437 N N . PRO A 1 61 ? 16.507 -19.455 -17.758 1.00 90.25 61 PRO A N 1
ATOM 438 C CA . PRO A 1 61 ? 16.417 -19.565 -16.302 1.00 90.25 61 PRO A CA 1
ATOM 439 C C . PRO A 1 61 ? 17.043 -18.352 -15.606 1.00 90.25 61 PRO A C 1
ATOM 441 O O . PRO A 1 61 ? 18.024 -17.792 -16.085 1.00 90.25 61 PRO A O 1
ATOM 444 N N . TRP A 1 62 ? 16.518 -17.979 -14.439 1.00 87.12 62 TRP A N 1
ATOM 445 C CA . TRP A 1 62 ? 16.957 -16.807 -13.666 1.00 87.12 62 TRP A CA 1
ATOM 446 C C . TRP A 1 62 ? 18.423 -16.838 -13.230 1.00 87.12 62 TRP A C 1
ATOM 448 O O . TRP A 1 62 ? 19.046 -15.795 -13.058 1.00 87.12 62 TRP A O 1
ATOM 458 N N . THR A 1 63 ? 18.977 -18.038 -13.087 1.00 90.06 63 THR A N 1
ATOM 459 C CA . THR A 1 63 ? 20.377 -18.276 -12.731 1.00 90.06 63 THR A CA 1
ATOM 460 C C . THR A 1 63 ? 21.322 -18.166 -13.920 1.00 90.06 63 THR A C 1
ATOM 462 O O . THR A 1 63 ? 22.536 -18.237 -13.735 1.00 90.06 63 THR A O 1
ATOM 465 N N . ARG A 1 64 ? 20.809 -18.004 -15.151 1.00 92.75 64 ARG A N 1
ATOM 466 C CA . ARG A 1 64 ? 21.689 -17.842 -16.304 1.00 92.75 64 ARG A CA 1
ATOM 467 C C . ARG A 1 64 ? 22.453 -16.526 -16.181 1.00 92.75 64 ARG A C 1
ATOM 469 O O . ARG A 1 64 ? 21.875 -15.529 -15.738 1.00 92.75 64 ARG A O 1
ATOM 476 N N . PRO A 1 65 ? 23.706 -16.485 -16.638 1.00 92.12 65 PRO A N 1
ATOM 477 C CA . PRO A 1 65 ? 24.421 -15.232 -16.711 1.00 92.12 65 PRO A CA 1
ATOM 478 C C . PRO A 1 65 ? 23.828 -14.310 -17.788 1.00 92.12 65 PRO A C 1
ATOM 480 O O . PRO A 1 65 ? 23.343 -14.770 -18.830 1.00 92.12 65 PRO A O 1
ATOM 483 N N . VAL A 1 66 ? 23.898 -13.004 -17.542 1.00 91.31 66 VAL A N 1
ATOM 484 C CA . VAL A 1 66 ? 23.551 -11.954 -18.513 1.00 91.31 66 VAL A CA 1
ATOM 485 C C . VAL A 1 66 ? 24.824 -11.485 -19.209 1.00 91.31 66 VAL A C 1
ATOM 487 O O . VAL A 1 66 ? 25.850 -11.274 -18.563 1.00 91.31 66 VAL A O 1
ATOM 490 N N . THR A 1 67 ? 24.800 -11.348 -20.536 1.00 91.19 67 THR A N 1
ATOM 491 C CA . THR A 1 67 ? 25.969 -10.842 -21.276 1.00 91.19 67 THR A CA 1
ATOM 492 C C . THR A 1 67 ? 25.982 -9.314 -21.302 1.00 91.19 67 THR A C 1
ATOM 494 O O . THR A 1 67 ? 24.947 -8.662 -21.140 1.00 91.19 67 THR A O 1
ATOM 497 N N . ARG A 1 68 ? 27.157 -8.719 -21.534 1.00 88.69 68 ARG A N 1
ATOM 498 C CA . ARG A 1 68 ? 27.308 -7.256 -21.642 1.00 88.69 68 ARG A CA 1
ATOM 499 C C . ARG A 1 68 ? 26.458 -6.683 -22.775 1.00 88.69 68 ARG A C 1
ATOM 501 O O . ARG A 1 68 ? 25.833 -5.639 -22.622 1.00 88.69 68 ARG A O 1
ATOM 508 N N . GLU A 1 69 ? 26.393 -7.393 -23.896 1.00 90.31 69 GLU A N 1
ATOM 509 C CA . GLU A 1 69 ? 25.619 -7.009 -25.075 1.00 90.31 69 GLU A CA 1
ATOM 510 C C . GLU A 1 69 ? 24.115 -7.058 -24.813 1.00 90.31 69 GLU A C 1
ATOM 512 O O . GLU A 1 69 ? 23.366 -6.217 -25.309 1.00 90.31 69 GLU A O 1
ATOM 517 N N . GLU A 1 70 ? 23.663 -8.057 -24.054 1.00 92.19 70 GLU A N 1
ATOM 518 C CA . GLU A 1 70 ? 22.269 -8.167 -23.652 1.00 92.19 70 GLU A CA 1
ATOM 519 C C . GLU A 1 70 ? 21.871 -7.002 -22.742 1.00 92.19 70 GLU A C 1
ATOM 521 O O . GLU A 1 70 ? 20.882 -6.325 -23.025 1.00 92.19 70 GLU A O 1
ATOM 526 N N . LEU A 1 71 ? 22.689 -6.703 -21.729 1.00 91.31 71 LEU A N 1
ATOM 527 C CA . LEU A 1 71 ? 22.463 -5.573 -20.832 1.00 91.31 71 LEU A CA 1
ATOM 528 C C . LEU A 1 71 ? 22.461 -4.236 -21.586 1.00 91.31 71 LEU A C 1
ATOM 530 O O . LEU A 1 71 ? 21.555 -3.423 -21.410 1.00 91.31 71 LEU A O 1
ATOM 534 N N . ALA A 1 72 ? 23.430 -4.023 -22.480 1.00 91.19 72 ALA A N 1
ATOM 535 C CA . ALA A 1 72 ? 23.487 -2.826 -23.316 1.00 91.19 72 ALA A CA 1
ATOM 536 C C . ALA A 1 72 ? 22.246 -2.694 -24.211 1.00 91.19 72 ALA A C 1
ATOM 538 O O . ALA A 1 72 ? 21.699 -1.600 -24.360 1.00 91.19 72 ALA A O 1
ATOM 539 N N . ARG A 1 73 ? 21.743 -3.805 -24.765 1.00 92.38 73 ARG A N 1
ATOM 540 C CA . ARG A 1 73 ? 20.495 -3.802 -25.538 1.00 92.38 73 ARG A CA 1
ATOM 541 C C . ARG A 1 73 ? 19.307 -3.395 -24.675 1.00 92.38 73 ARG A C 1
ATOM 543 O O . ARG A 1 73 ? 18.484 -2.609 -25.146 1.00 92.38 73 ARG A O 1
ATOM 550 N N . TRP A 1 74 ? 19.217 -3.881 -23.438 1.00 93.31 74 TRP A N 1
ATOM 551 C CA . TRP A 1 74 ? 18.164 -3.462 -22.511 1.00 93.31 74 TRP A CA 1
ATOM 552 C C . TRP A 1 74 ? 18.235 -1.959 -22.230 1.00 93.31 74 TRP A C 1
ATOM 554 O O . TRP A 1 74 ? 17.224 -1.274 -22.374 1.00 93.31 74 TRP A O 1
ATOM 564 N N . LEU A 1 75 ? 19.428 -1.432 -21.923 1.00 91.88 75 LEU A N 1
ATOM 565 C CA . LEU A 1 75 ? 19.649 -0.004 -21.664 1.00 91.88 75 LEU A CA 1
ATOM 566 C C . LEU A 1 75 ? 19.212 0.856 -22.846 1.00 91.88 75 LEU A C 1
ATOM 568 O O . LEU A 1 75 ? 18.390 1.753 -22.686 1.00 91.88 75 LEU A O 1
ATOM 572 N N . VAL A 1 76 ? 19.686 0.547 -24.053 1.00 92.62 76 VAL A N 1
ATOM 573 C CA . VAL A 1 76 ? 19.331 1.326 -25.245 1.00 92.62 76 VAL A CA 1
ATOM 574 C C . VAL A 1 76 ? 17.836 1.237 -25.556 1.00 92.62 76 VAL A C 1
ATOM 576 O O . VAL A 1 76 ? 17.219 2.252 -25.870 1.00 92.62 76 VAL A O 1
ATOM 579 N N . THR A 1 77 ? 17.222 0.063 -25.400 1.00 91.31 77 THR A N 1
ATOM 580 C CA . THR A 1 77 ? 15.779 -0.117 -25.638 1.00 91.31 77 THR A CA 1
ATOM 581 C C . THR A 1 77 ? 14.927 0.670 -24.633 1.00 91.31 77 THR A C 1
ATOM 583 O O . THR A 1 77 ? 13.901 1.258 -24.993 1.00 91.31 77 THR A O 1
ATOM 586 N N . ALA A 1 78 ? 15.334 0.707 -23.364 1.00 89.75 78 ALA A N 1
ATOM 587 C CA . ALA A 1 78 ? 14.577 1.397 -22.329 1.00 89.75 78 ALA A CA 1
ATOM 588 C C . ALA A 1 78 ? 14.797 2.909 -22.323 1.00 89.75 78 ALA A C 1
ATOM 590 O O . ALA A 1 78 ? 13.825 3.637 -22.120 1.00 89.75 78 ALA A O 1
ATOM 591 N N . LEU A 1 79 ? 16.029 3.365 -22.553 1.00 89.94 79 LEU A N 1
ATOM 592 C CA . LEU A 1 79 ? 16.433 4.751 -22.321 1.00 89.94 79 LEU A CA 1
ATOM 593 C C . LEU A 1 79 ? 16.412 5.620 -23.595 1.00 89.94 79 LEU A C 1
ATOM 595 O O . LEU A 1 79 ? 16.298 6.839 -23.490 1.00 89.94 79 LEU A O 1
ATOM 599 N N . VAL A 1 80 ? 16.477 5.035 -24.801 1.00 90.19 80 VAL A N 1
ATOM 600 C CA . VAL A 1 80 ? 16.370 5.791 -26.067 1.00 90.19 80 VAL A CA 1
ATOM 601 C C . VAL A 1 80 ? 14.913 5.857 -26.537 1.00 90.19 80 VAL A C 1
ATOM 603 O O . VAL A 1 80 ? 14.182 4.859 -26.547 1.00 90.19 80 VAL A O 1
ATOM 606 N N . ARG A 1 81 ? 14.463 7.057 -26.926 1.00 85.56 81 ARG A N 1
ATOM 607 C CA . ARG A 1 81 ? 13.098 7.323 -27.406 1.00 85.56 81 ARG A CA 1
ATOM 608 C C . ARG A 1 81 ? 13.136 8.117 -28.726 1.00 85.56 81 ARG A C 1
ATOM 610 O O . ARG A 1 81 ? 13.640 9.236 -28.713 1.00 85.56 81 ARG A O 1
ATOM 617 N N . PRO A 1 82 ? 12.572 7.593 -29.835 1.00 84.06 82 PRO A N 1
ATOM 618 C CA . PRO A 1 82 ? 11.992 6.253 -29.989 1.00 84.06 82 PRO A CA 1
ATOM 619 C C . PRO A 1 82 ? 13.055 5.144 -29.902 1.00 84.06 82 PRO A C 1
ATOM 621 O O . PRO A 1 82 ? 14.211 5.357 -30.260 1.00 84.06 82 PRO A O 1
ATOM 624 N N . ALA A 1 83 ? 12.661 3.959 -29.424 1.00 80.44 83 ALA A N 1
ATOM 625 C CA . ALA A 1 83 ? 13.558 2.806 -29.382 1.00 80.44 83 ALA A CA 1
ATOM 626 C C . ALA A 1 83 ? 13.889 2.354 -30.820 1.00 80.44 83 ALA A C 1
ATOM 628 O O . ALA A 1 83 ? 12.966 2.225 -31.632 1.00 80.44 83 ALA A O 1
ATOM 629 N N . PRO A 1 84 ? 15.163 2.106 -31.166 1.00 85.12 84 PRO A N 1
ATOM 630 C CA . PRO A 1 84 ? 15.512 1.656 -32.509 1.00 85.12 84 PRO A CA 1
ATOM 631 C C . PRO A 1 84 ? 14.921 0.261 -32.797 1.00 85.12 84 PRO A C 1
ATOM 633 O O . PRO A 1 84 ? 15.041 -0.627 -31.952 1.00 85.12 84 PRO A O 1
ATOM 636 N N . PRO A 1 85 ? 14.310 0.030 -33.977 1.00 78.62 85 PRO A N 1
ATOM 637 C CA . PRO A 1 85 ? 13.540 -1.188 -34.267 1.00 78.62 85 PRO A CA 1
ATOM 638 C C . PRO A 1 85 ? 14.393 -2.463 -34.357 1.00 78.62 85 PRO A C 1
ATOM 640 O O . PRO A 1 85 ? 13.883 -3.565 -34.176 1.00 78.62 85 PRO A O 1
ATOM 643 N N . SER A 1 86 ? 15.695 -2.330 -34.615 1.00 84.88 86 SER A N 1
ATOM 644 C CA . SER A 1 86 ? 16.639 -3.445 -34.623 1.00 84.88 86 SER A CA 1
ATOM 645 C C . SER A 1 86 ? 18.044 -2.939 -34.309 1.00 84.88 86 SER A C 1
ATOM 647 O O . SER A 1 86 ? 18.669 -2.268 -35.131 1.00 84.88 86 SER A O 1
ATOM 649 N N . LEU A 1 87 ? 18.551 -3.266 -33.123 1.00 87.62 87 LEU A N 1
ATOM 650 C CA . LEU A 1 87 ? 19.933 -3.000 -32.736 1.00 87.62 87 LEU A CA 1
ATOM 651 C C . LEU A 1 87 ? 20.716 -4.302 -32.708 1.00 87.62 87 LEU A C 1
ATOM 653 O O . LEU A 1 87 ? 20.390 -5.224 -31.953 1.00 87.62 87 LEU A O 1
ATOM 657 N N . SER A 1 88 ? 21.791 -4.353 -33.494 1.00 92.25 88 SER A N 1
ATOM 658 C CA . SER A 1 88 ? 22.802 -5.383 -33.290 1.00 92.25 88 SER A CA 1
ATOM 659 C C . SER A 1 88 ? 23.380 -5.250 -31.875 1.00 92.25 88 SER A C 1
ATOM 661 O O . SER A 1 88 ? 23.414 -4.162 -31.296 1.00 92.25 88 SER A O 1
ATOM 663 N N . ALA A 1 89 ? 23.833 -6.371 -31.312 1.00 89.94 89 ALA A N 1
ATOM 664 C CA . ALA A 1 89 ? 24.534 -6.408 -30.026 1.00 89.94 89 ALA A CA 1
ATOM 665 C C . ALA A 1 89 ? 25.642 -5.341 -29.941 1.00 89.94 89 ALA A C 1
ATOM 667 O O . ALA A 1 89 ? 25.704 -4.568 -28.989 1.00 89.94 89 ALA A O 1
ATOM 668 N N . GLN A 1 90 ? 26.458 -5.264 -30.993 1.00 91.06 90 GLN A N 1
ATOM 669 C CA . GLN A 1 90 ? 27.581 -4.343 -31.087 1.00 91.06 90 GLN A CA 1
ATOM 670 C C . GLN A 1 90 ? 27.135 -2.878 -31.148 1.00 91.06 90 GLN A C 1
ATOM 672 O O . GLN A 1 90 ? 27.711 -2.043 -30.459 1.00 91.06 90 GLN A O 1
ATOM 677 N N . ALA A 1 91 ? 26.085 -2.562 -31.915 1.00 93.06 91 ALA A N 1
ATOM 678 C CA . ALA A 1 91 ? 25.563 -1.200 -31.996 1.00 93.06 91 ALA A CA 1
ATOM 679 C C . ALA A 1 91 ? 24.979 -0.732 -30.656 1.00 93.06 91 ALA A C 1
ATOM 681 O O . ALA A 1 91 ? 25.241 0.394 -30.238 1.00 93.06 91 ALA A O 1
ATOM 682 N N . ALA A 1 92 ? 24.245 -1.602 -29.952 1.00 92.44 92 ALA A N 1
ATOM 683 C CA . ALA A 1 92 ? 23.726 -1.285 -28.624 1.00 92.44 92 ALA A CA 1
ATOM 684 C C . ALA A 1 92 ? 24.857 -1.014 -27.622 1.00 92.44 92 ALA A C 1
ATOM 686 O O . ALA A 1 92 ? 24.788 -0.051 -26.862 1.00 92.44 92 ALA A O 1
ATOM 687 N N . LEU A 1 93 ? 25.920 -1.822 -27.663 1.00 92.12 93 LEU A N 1
ATOM 688 C CA . LEU A 1 93 ? 27.095 -1.653 -26.813 1.00 92.12 93 LEU A CA 1
ATOM 689 C C . LEU A 1 93 ? 27.823 -0.336 -27.103 1.00 92.12 93 LEU A C 1
ATOM 691 O O . LEU A 1 93 ? 28.060 0.445 -26.186 1.00 92.12 93 LEU A O 1
ATOM 695 N N . SER A 1 94 ? 28.099 -0.039 -28.376 1.00 92.12 94 SER A N 1
ATOM 696 C CA . SER A 1 94 ? 28.714 1.228 -28.790 1.00 92.12 94 SER A CA 1
ATOM 697 C C . SER A 1 94 ? 27.879 2.443 -28.382 1.00 92.12 94 SER A C 1
ATOM 699 O O . SER A 1 94 ? 28.439 3.434 -27.923 1.00 92.12 94 SER A O 1
ATOM 701 N N . MET A 1 95 ? 26.549 2.369 -28.503 1.00 92.56 95 MET A N 1
ATOM 702 C CA . MET A 1 95 ? 25.655 3.442 -28.059 1.00 92.56 95 MET A CA 1
ATOM 703 C C . MET A 1 95 ? 25.672 3.617 -26.541 1.00 92.56 95 MET A C 1
ATOM 705 O O . MET A 1 95 ? 25.789 4.742 -26.067 1.00 92.56 95 MET A O 1
ATOM 709 N N . ALA A 1 96 ? 25.577 2.526 -25.778 1.00 90.12 96 ALA A N 1
ATOM 710 C CA . ALA A 1 96 ? 25.600 2.588 -24.321 1.00 90.12 96 ALA A CA 1
ATOM 711 C C . ALA A 1 96 ? 26.924 3.173 -23.798 1.00 90.12 96 ALA A C 1
ATOM 713 O O . ALA A 1 96 ? 26.904 3.970 -22.862 1.00 90.12 96 ALA A O 1
ATOM 714 N N . VAL A 1 97 ? 28.055 2.836 -24.435 1.00 89.19 97 VAL A N 1
ATOM 715 C CA . VAL A 1 97 ? 29.369 3.432 -24.138 1.00 89.19 97 VAL A CA 1
ATOM 716 C C . VAL A 1 97 ? 29.388 4.919 -24.484 1.00 89.19 97 VAL A C 1
ATOM 718 O O . VAL A 1 97 ? 29.781 5.738 -23.660 1.00 89.19 97 VAL A O 1
ATOM 721 N N . ALA A 1 98 ? 28.944 5.287 -25.691 1.00 90.00 98 ALA A N 1
ATOM 722 C CA . ALA A 1 98 ? 28.944 6.678 -26.146 1.00 90.00 98 ALA A CA 1
ATOM 723 C C . ALA A 1 98 ? 28.067 7.588 -25.269 1.00 90.00 98 ALA A C 1
ATOM 725 O O . ALA A 1 98 ? 28.359 8.772 -25.122 1.00 90.00 98 ALA A O 1
ATOM 726 N N . LEU A 1 99 ? 27.012 7.029 -24.673 1.00 88.00 99 LEU A N 1
ATOM 727 C CA . LEU A 1 99 ? 26.114 7.717 -23.745 1.00 88.00 99 LEU A CA 1
ATOM 728 C C . LEU A 1 99 ? 26.584 7.649 -22.282 1.00 88.00 99 LEU A C 1
ATOM 730 O O . LEU A 1 99 ? 25.933 8.224 -21.413 1.00 88.00 99 LEU A O 1
ATOM 734 N N . GLY A 1 100 ? 27.702 6.969 -22.004 1.00 87.81 100 GLY A N 1
ATOM 735 C CA . GLY A 1 100 ? 28.284 6.849 -20.667 1.00 87.81 100 GLY A CA 1
ATOM 736 C C . GLY A 1 100 ? 27.484 5.975 -19.698 1.00 87.81 100 GLY A C 1
ATOM 737 O O . GLY A 1 100 ? 27.689 6.071 -18.492 1.00 87.81 100 GLY A O 1
ATOM 738 N N . TRP A 1 101 ? 26.570 5.137 -20.199 1.00 85.44 101 TRP A N 1
ATOM 739 C CA . TRP A 1 101 ? 25.760 4.228 -19.373 1.00 85.44 101 TRP A CA 1
ATOM 740 C C . TRP A 1 101 ? 26.491 2.947 -18.998 1.00 85.44 101 TRP A C 1
ATOM 742 O O . TRP A 1 101 ? 26.137 2.297 -18.019 1.00 85.44 101 TRP A O 1
ATOM 752 N N . VAL A 1 102 ? 27.473 2.566 -19.812 1.00 84.75 102 VAL A N 1
ATOM 753 C CA . VAL A 1 102 ? 28.389 1.465 -19.529 1.00 84.75 102 VAL A CA 1
ATOM 754 C C . VAL A 1 102 ? 29.824 1.951 -19.730 1.00 84.75 102 VAL A C 1
ATOM 756 O O . VAL A 1 102 ? 30.046 2.895 -20.496 1.00 84.75 102 VAL A O 1
ATOM 759 N N . PRO A 1 103 ? 30.805 1.331 -19.066 1.00 83.44 103 PRO A N 1
ATOM 760 C CA . PRO A 1 103 ? 32.185 1.780 -19.146 1.00 83.44 103 PRO A CA 1
ATOM 761 C C . PRO A 1 103 ? 32.790 1.678 -20.554 1.00 83.44 103 PRO A C 1
ATOM 763 O O . PRO A 1 103 ? 32.432 0.776 -21.320 1.00 83.44 103 PRO A O 1
ATOM 766 N N . PRO A 1 104 ? 33.765 2.538 -20.892 1.00 84.56 104 PRO A N 1
ATOM 767 C CA . PRO A 1 104 ? 34.407 2.540 -22.204 1.00 84.56 104 PRO A CA 1
ATOM 768 C C . PRO A 1 104 ? 35.152 1.242 -22.531 1.00 84.56 104 PRO A C 1
ATOM 770 O O . PRO A 1 104 ? 35.254 0.887 -23.703 1.00 84.56 104 PRO A O 1
ATOM 773 N N . GLU A 1 105 ? 35.618 0.483 -21.537 1.00 84.12 105 GLU A N 1
ATOM 774 C CA . GLU A 1 105 ? 36.261 -0.820 -21.743 1.00 84.12 105 GLU A CA 1
ATOM 775 C C . GLU A 1 105 ? 35.308 -1.904 -22.271 1.00 84.12 105 GLU A C 1
ATOM 777 O O . GLU A 1 105 ? 35.755 -2.976 -22.681 1.00 84.12 105 GLU A O 1
ATOM 782 N N . TRP A 1 106 ? 33.998 -1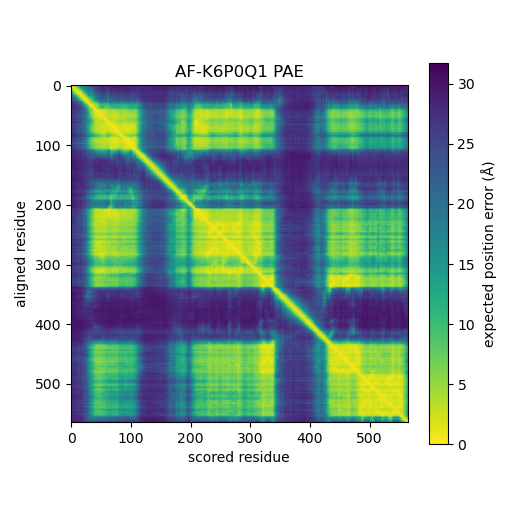.643 -22.299 1.00 84.19 106 TRP A N 1
ATOM 783 C CA . TRP A 1 106 ? 33.035 -2.504 -22.984 1.00 84.19 106 TRP A CA 1
ATOM 784 C C . TRP A 1 106 ? 32.998 -2.255 -24.494 1.00 84.19 106 TRP A C 1
ATOM 786 O O . TRP A 1 106 ? 32.378 -3.032 -25.215 1.00 84.19 106 TRP A O 1
ATOM 796 N N . ALA A 1 107 ? 33.643 -1.203 -25.006 1.00 85.06 107 ALA A N 1
ATOM 797 C CA . ALA A 1 107 ? 33.612 -0.894 -26.427 1.00 85.06 107 ALA A CA 1
ATOM 798 C C . ALA A 1 107 ? 34.238 -2.023 -27.274 1.00 85.06 107 ALA A C 1
ATOM 800 O O . ALA A 1 107 ? 35.316 -2.535 -26.943 1.00 85.06 107 ALA A O 1
ATOM 801 N N . PRO A 1 108 ? 33.615 -2.386 -28.411 1.00 79.62 108 PRO A N 1
ATOM 802 C CA . PRO A 1 108 ? 34.185 -3.350 -29.344 1.00 79.62 108 PRO A CA 1
ATOM 803 C C . PRO A 1 108 ? 35.505 -2.797 -29.906 1.00 79.62 108 PRO A C 1
ATOM 805 O O . PRO A 1 108 ? 35.497 -1.867 -30.708 1.00 79.62 108 PRO A O 1
ATOM 808 N N . GLY A 1 109 ? 36.638 -3.347 -29.457 1.00 78.69 109 GLY A N 1
ATOM 809 C CA . GLY A 1 109 ? 37.989 -2.931 -29.868 1.00 78.69 109 GLY A CA 1
ATOM 810 C C . GLY A 1 109 ? 38.869 -2.326 -28.764 1.00 78.69 109 GLY A C 1
ATOM 811 O O . GLY A 1 109 ? 40.033 -2.041 -29.024 1.00 78.69 109 GLY A O 1
ATOM 812 N N . GLY A 1 110 ? 38.369 -2.172 -27.531 1.00 62.25 110 GLY A N 1
ATOM 813 C CA . GLY A 1 110 ? 39.102 -1.536 -26.421 1.00 62.25 110 GLY A CA 1
ATOM 814 C C . GLY A 1 110 ? 40.267 -2.335 -25.810 1.00 62.25 110 GLY A C 1
ATOM 815 O O . GLY A 1 110 ? 40.942 -1.835 -24.916 1.00 62.25 110 GLY A O 1
ATOM 816 N N . ALA A 1 111 ? 40.546 -3.554 -26.276 1.00 55.03 111 ALA A N 1
ATOM 817 C CA . ALA A 1 111 ? 41.538 -4.444 -25.659 1.00 55.03 111 ALA A CA 1
ATOM 818 C C . ALA A 1 111 ? 43.017 -4.116 -25.988 1.00 55.03 111 ALA A C 1
ATOM 820 O O . ALA A 1 111 ? 43.887 -4.926 -25.688 1.00 55.03 111 ALA A O 1
ATOM 821 N N . GLY A 1 112 ? 43.329 -2.967 -26.606 1.00 53.03 112 GLY A N 1
ATOM 822 C CA . GLY A 1 112 ? 44.643 -2.740 -27.231 1.00 53.03 112 GLY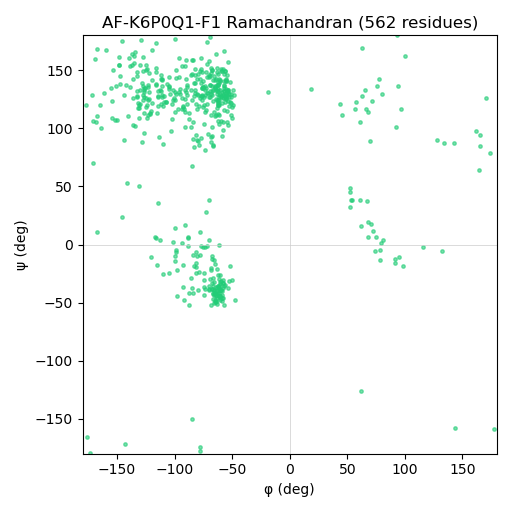 A CA 1
ATOM 823 C C . GLY A 1 112 ? 45.507 -1.574 -26.737 1.00 53.03 112 GLY A C 1
ATOM 824 O O . GLY A 1 112 ? 46.670 -1.511 -27.124 1.00 53.03 112 GLY A O 1
ATOM 825 N N . THR A 1 113 ? 45.012 -0.644 -25.915 1.00 50.53 113 THR A N 1
ATOM 826 C CA . THR A 1 113 ? 45.793 0.561 -25.547 1.00 50.53 113 THR A CA 1
ATOM 827 C C . THR A 1 113 ? 45.817 0.831 -24.049 1.00 50.53 113 THR A C 1
ATOM 829 O O . THR A 1 113 ? 45.587 1.946 -23.593 1.00 50.53 113 THR A O 1
ATOM 832 N N . SER A 1 114 ? 46.154 -0.180 -23.255 1.00 49.69 114 SER A N 1
ATOM 833 C CA . SER A 1 114 ? 46.744 0.032 -21.930 1.00 49.69 114 SER A CA 1
ATOM 834 C C . SER A 1 114 ? 48.260 0.208 -22.082 1.00 49.69 114 SER A C 1
ATOM 836 O O . SER A 1 114 ? 49.047 -0.657 -21.709 1.00 49.69 114 SER A O 1
ATOM 838 N N . GLY A 1 115 ? 48.665 1.320 -22.699 1.00 45.22 115 GLY A N 1
ATOM 839 C CA . GLY A 1 115 ? 50.050 1.775 -22.799 1.00 45.22 115 GLY A CA 1
ATOM 840 C C . GLY A 1 115 ? 50.074 3.261 -22.474 1.00 45.22 115 GLY A C 1
ATOM 841 O O . GLY A 1 115 ? 49.621 4.076 -23.269 1.00 45.22 115 GLY A O 1
ATOM 842 N N . GLY A 1 116 ? 50.491 3.594 -21.254 1.00 53.47 116 GLY A N 1
ATOM 843 C CA . GLY A 1 116 ? 50.412 4.944 -20.719 1.00 53.47 116 GLY A CA 1
ATOM 844 C C . GLY A 1 116 ? 51.289 5.949 -21.460 1.00 53.47 116 GLY A C 1
ATOM 845 O O . GLY A 1 116 ? 52.467 5.705 -21.690 1.00 53.47 116 GLY A O 1
ATOM 846 N N . SER A 1 117 ? 50.719 7.121 -21.721 1.00 38.03 117 SER A N 1
ATOM 847 C CA . SER A 1 117 ? 51.440 8.393 -21.688 1.00 38.03 117 SER A CA 1
ATOM 848 C C . SER A 1 117 ? 50.436 9.540 -21.720 1.00 38.03 117 SER A C 1
ATOM 850 O O . SER A 1 117 ? 49.789 9.792 -22.734 1.00 38.03 117 SER A O 1
ATOM 852 N N . THR A 1 118 ? 50.329 10.252 -20.602 1.00 44.94 118 THR A N 1
ATOM 853 C CA . THR A 1 118 ? 49.892 11.649 -20.568 1.00 44.94 118 THR A CA 1
ATOM 854 C C . THR A 1 118 ? 50.860 12.466 -21.434 1.00 44.94 118 THR A C 1
ATOM 856 O O . THR A 1 118 ? 52.052 12.460 -21.119 1.00 44.94 118 THR A O 1
ATOM 859 N N . PRO A 1 119 ? 50.434 13.183 -22.491 1.00 40.84 119 PRO A N 1
ATOM 860 C CA . PRO A 1 119 ? 51.317 14.126 -23.151 1.00 40.84 119 PRO A CA 1
ATOM 861 C C . PRO A 1 119 ? 51.262 15.449 -22.387 1.00 40.84 119 PRO A C 1
ATOM 863 O O . PRO A 1 119 ? 50.294 16.204 -22.459 1.00 40.84 119 PRO A O 1
ATOM 866 N N . ALA A 1 120 ? 52.322 15.717 -21.631 1.00 45.34 120 ALA A N 1
ATOM 867 C CA . ALA A 1 120 ? 52.700 17.071 -21.273 1.00 45.34 120 ALA A CA 1
ATOM 868 C C . ALA A 1 120 ? 53.548 17.654 -22.416 1.00 45.34 120 ALA A C 1
ATOM 870 O O . ALA A 1 120 ? 54.582 17.088 -22.755 1.00 45.34 120 ALA A O 1
ATOM 871 N N . GLY A 1 121 ? 53.131 18.806 -22.950 1.00 40.31 121 GLY A N 1
ATOM 872 C CA . GLY A 1 121 ? 54.017 19.768 -23.615 1.00 40.31 121 GLY A CA 1
ATOM 873 C C . GLY A 1 121 ? 54.124 19.710 -25.144 1.00 40.31 121 GLY A C 1
ATOM 874 O O . GLY A 1 121 ? 54.669 18.770 -25.700 1.00 40.31 121 GLY A O 1
ATOM 875 N N . GLY A 1 122 ? 53.692 20.811 -25.775 1.00 40.78 122 GLY A N 1
ATOM 876 C CA . GLY A 1 122 ? 54.463 21.576 -26.768 1.00 40.78 122 GLY A CA 1
ATOM 877 C C . GLY A 1 122 ? 54.801 20.928 -28.115 1.00 40.78 122 GLY A C 1
ATOM 878 O O . GLY A 1 122 ? 55.627 20.028 -28.191 1.00 40.78 122 GLY A O 1
ATOM 879 N N . GLY A 1 123 ? 54.280 21.500 -29.203 1.00 32.84 123 GLY A N 1
ATOM 880 C CA . GLY A 1 123 ? 54.762 21.187 -30.548 1.00 32.84 123 GLY A CA 1
ATOM 881 C C . GLY A 1 123 ? 53.826 21.652 -31.650 1.00 32.84 123 GLY A C 1
ATOM 882 O O . GLY A 1 123 ? 52.999 20.890 -32.131 1.00 32.84 123 GLY A O 1
ATOM 883 N N . ASP A 1 124 ? 53.982 22.913 -32.024 1.00 46.25 124 ASP A N 1
ATOM 884 C CA . ASP A 1 124 ? 53.469 23.555 -33.230 1.00 46.25 124 ASP A CA 1
ATOM 885 C C . ASP A 1 124 ? 53.887 22.772 -34.491 1.00 46.25 124 ASP A C 1
ATOM 887 O O . ASP A 1 124 ? 55.049 22.848 -34.877 1.00 46.25 124 ASP A O 1
ATOM 891 N N . GLN A 1 125 ? 52.983 21.994 -35.105 1.00 33.56 125 GLN A N 1
ATOM 892 C CA . GLN A 1 125 ? 53.106 21.533 -36.498 1.00 33.56 125 GLN A CA 1
ATOM 893 C C . GLN A 1 125 ? 51.726 21.339 -37.139 1.00 33.56 125 GLN A C 1
ATOM 895 O O . GLN A 1 125 ? 51.001 20.382 -36.867 1.00 33.56 125 GLN A O 1
ATOM 900 N N . VAL A 1 126 ? 51.396 22.259 -38.042 1.00 38.34 126 VAL A N 1
ATOM 901 C CA . VAL A 1 126 ? 50.326 22.145 -39.035 1.00 38.34 126 VAL A CA 1
ATOM 902 C C . VAL A 1 126 ? 50.865 21.361 -40.238 1.00 38.34 126 VAL A C 1
ATOM 904 O O . VAL A 1 126 ? 51.867 21.790 -40.812 1.00 38.34 126 VAL A O 1
ATOM 907 N N . PRO A 1 127 ? 50.202 20.292 -40.715 1.00 40.28 127 PRO A N 1
ATOM 908 C CA . PRO A 1 127 ? 50.371 19.839 -42.083 1.00 40.28 127 PRO A CA 1
ATOM 909 C C . PRO A 1 127 ? 49.236 20.393 -42.946 1.00 40.28 127 PRO A C 1
ATOM 911 O O . PRO A 1 127 ? 48.060 20.079 -42.763 1.00 40.28 127 PRO A O 1
ATOM 914 N N . ALA A 1 128 ? 49.625 21.228 -43.907 1.00 39.94 128 ALA A N 1
ATOM 915 C CA . ALA A 1 128 ? 48.788 21.672 -45.005 1.00 39.94 128 ALA A CA 1
ATOM 916 C C . ALA A 1 128 ? 48.359 20.469 -45.861 1.00 39.94 128 ALA A C 1
ATOM 918 O O . ALA A 1 128 ? 49.195 19.768 -46.430 1.00 39.94 128 ALA A O 1
ATOM 919 N N . GLY A 1 129 ? 47.049 20.256 -45.965 1.00 34.34 129 GLY A N 1
ATOM 920 C CA . GLY A 1 129 ? 46.422 19.315 -46.887 1.00 34.34 129 GLY A CA 1
ATOM 921 C C . GLY A 1 129 ? 45.358 20.046 -47.692 1.00 34.34 129 GLY A C 1
ATOM 922 O O . GLY A 1 129 ? 44.246 20.254 -47.219 1.00 34.34 129 GLY A O 1
ATOM 923 N N . VAL A 1 130 ? 45.749 20.478 -48.887 1.00 40.94 130 VAL A N 1
ATOM 924 C CA . VAL A 1 130 ? 44.911 21.092 -49.918 1.00 40.94 130 VAL A CA 1
ATOM 925 C C . VAL A 1 130 ? 43.831 20.100 -50.358 1.00 40.94 130 VAL A C 1
ATOM 927 O O . VAL A 1 130 ? 44.154 18.988 -50.769 1.00 40.94 130 VAL A O 1
ATOM 930 N N . MET A 1 131 ? 42.565 20.513 -50.328 1.00 35.75 131 MET A N 1
ATOM 931 C CA . MET A 1 131 ? 41.535 19.967 -51.211 1.00 35.75 131 MET A CA 1
ATOM 932 C C . MET A 1 131 ? 40.613 21.093 -51.674 1.00 35.75 131 MET A C 1
ATOM 934 O O . MET A 1 131 ? 39.853 21.668 -50.895 1.00 35.75 131 MET A O 1
ATOM 938 N N . ASP A 1 132 ? 40.728 21.389 -52.967 1.00 41.25 132 ASP A N 1
ATOM 939 C CA . ASP A 1 132 ? 39.813 22.204 -53.752 1.00 41.25 132 ASP A CA 1
ATOM 940 C C . ASP A 1 132 ? 38.439 21.527 -53.836 1.00 41.25 132 ASP A C 1
ATOM 942 O O . ASP A 1 132 ? 38.327 20.338 -54.134 1.00 41.25 132 ASP A O 1
ATOM 946 N N . GLY A 1 133 ? 37.376 22.294 -53.596 1.00 35.28 133 GLY A N 1
ATOM 947 C CA . GLY A 1 133 ? 36.009 21.779 -53.616 1.00 35.28 133 GLY A CA 1
ATOM 948 C C . GLY A 1 133 ? 34.968 22.887 -53.539 1.00 35.28 133 GLY A C 1
ATOM 949 O O . GLY A 1 133 ? 34.296 23.064 -52.529 1.00 35.28 133 GLY A O 1
ATOM 950 N N . GLN A 1 134 ? 34.863 23.650 -54.621 1.00 44.53 134 GLN A N 1
ATOM 951 C CA . GLN A 1 134 ? 33.827 24.647 -54.893 1.00 44.53 134 GLN A CA 1
ATOM 952 C C . GLN A 1 134 ? 32.419 24.014 -54.839 1.00 44.53 134 GLN A C 1
ATOM 954 O O . GLN A 1 134 ? 32.209 22.945 -55.414 1.00 44.53 134 GLN A O 1
ATOM 959 N N . PRO A 1 135 ? 31.415 24.711 -54.277 1.00 45.66 135 PRO A N 1
ATOM 960 C CA . PRO A 1 135 ? 30.181 24.849 -55.040 1.00 45.66 135 PRO A CA 1
ATOM 961 C C . PRO A 1 135 ? 29.660 26.288 -55.056 1.00 45.66 135 PRO A C 1
ATOM 963 O O . PRO A 1 135 ? 29.557 26.985 -54.047 1.00 45.66 135 PRO A O 1
ATOM 966 N N . ALA A 1 136 ? 29.325 26.709 -56.271 1.00 42.56 136 ALA A N 1
ATOM 967 C CA . ALA A 1 136 ? 28.619 27.932 -56.590 1.00 42.56 136 ALA A CA 1
ATOM 968 C C . ALA A 1 136 ? 27.156 27.865 -56.120 1.00 42.56 136 ALA A C 1
ATOM 970 O O . ALA A 1 136 ? 26.518 26.820 -56.216 1.00 42.56 136 ALA A O 1
ATOM 971 N N . GLY A 1 137 ? 26.607 29.001 -55.682 1.00 34.34 137 GLY A N 1
ATOM 972 C CA . GLY A 1 137 ? 25.172 29.122 -55.416 1.00 34.34 137 GLY A CA 1
ATOM 973 C C . GLY A 1 137 ? 24.781 30.335 -54.578 1.00 34.34 137 GLY A C 1
ATOM 974 O O . GLY A 1 137 ? 24.283 30.184 -53.471 1.00 34.34 137 GLY A O 1
ATOM 975 N N . ARG A 1 138 ? 24.996 31.549 -55.100 1.00 42.47 138 ARG A N 1
ATOM 976 C CA . ARG A 1 138 ? 24.344 32.775 -54.602 1.00 42.47 138 ARG A CA 1
ATOM 977 C C . ARG A 1 138 ? 22.888 32.808 -55.082 1.00 42.47 138 ARG A C 1
ATOM 979 O O . ARG A 1 138 ? 22.671 32.635 -56.279 1.00 42.47 138 ARG A O 1
ATOM 986 N N . PRO A 1 139 ? 21.948 33.251 -54.236 1.00 47.47 139 PRO A N 1
ATOM 987 C CA . PRO A 1 139 ? 20.866 34.110 -54.685 1.00 47.47 139 PRO A CA 1
ATOM 988 C C . PRO A 1 139 ? 21.063 35.531 -54.140 1.00 47.47 139 PRO A C 1
ATOM 990 O O . PRO A 1 139 ? 21.179 35.761 -52.938 1.00 47.47 139 PRO A O 1
ATOM 993 N N . GLN A 1 140 ? 21.133 36.487 -55.066 1.00 44.25 140 GLN A N 1
ATOM 994 C CA . GLN A 1 140 ? 20.968 37.918 -54.820 1.00 44.25 140 GLN A CA 1
ATOM 995 C C . GLN A 1 140 ? 19.477 38.249 -54.672 1.00 44.25 140 GLN A C 1
ATOM 997 O O . GLN A 1 140 ? 18.654 37.737 -55.426 1.00 44.25 140 GLN A O 1
ATOM 1002 N N . GLY A 1 141 ? 19.158 39.164 -53.759 1.00 38.47 141 GLY A N 1
ATOM 1003 C CA . GLY A 1 141 ? 17.848 39.815 -53.640 1.00 38.47 141 GLY A CA 1
ATOM 1004 C C . GLY A 1 141 ? 17.811 40.684 -52.382 1.00 38.47 141 GLY A C 1
ATOM 1005 O O . GLY A 1 141 ? 17.525 40.192 -51.302 1.00 38.47 141 GLY A O 1
ATOM 1006 N N . ALA A 1 142 ? 18.398 41.882 -52.436 1.00 41.66 142 ALA A N 1
ATOM 1007 C CA . ALA A 1 142 ? 17.668 43.153 -52.530 1.00 41.66 142 ALA A CA 1
ATOM 1008 C C . ALA A 1 142 ? 16.903 43.525 -51.240 1.00 41.66 142 ALA A C 1
ATOM 1010 O O . ALA A 1 142 ? 15.726 43.221 -51.076 1.00 41.66 142 ALA A O 1
ATOM 1011 N N . GLN A 1 143 ? 17.593 44.242 -50.345 1.00 42.41 143 GLN A N 1
ATOM 1012 C CA . GLN A 1 143 ? 16.972 45.081 -49.320 1.00 42.41 143 GLN A CA 1
ATOM 1013 C C . GLN A 1 143 ? 16.575 46.423 -49.942 1.00 42.41 143 GLN A C 1
ATOM 1015 O O . GLN A 1 143 ? 17.441 47.159 -50.411 1.00 42.41 143 GLN A O 1
ATOM 1020 N N . ALA A 1 144 ? 15.290 46.763 -49.886 1.00 44.75 144 ALA A N 1
ATOM 1021 C CA . ALA A 1 144 ? 14.811 48.142 -49.877 1.00 44.75 144 ALA A CA 1
ATOM 1022 C C . ALA A 1 144 ? 13.372 48.173 -49.350 1.00 44.75 144 ALA A C 1
ATOM 1024 O O . ALA A 1 144 ? 12.522 47.434 -49.839 1.00 44.75 144 ALA A O 1
ATOM 1025 N N . GLY A 1 145 ? 13.100 49.059 -48.389 1.00 34.12 145 GLY A N 1
ATOM 1026 C CA . GLY A 1 145 ? 11.738 49.484 -48.067 1.00 34.12 145 GLY A CA 1
ATOM 1027 C C . GLY A 1 145 ? 11.413 49.502 -46.579 1.00 34.12 145 GLY A C 1
ATOM 1028 O O . GLY A 1 145 ? 10.834 48.557 -46.055 1.00 34.12 145 GLY A O 1
ATOM 1029 N N . HIS A 1 146 ? 11.706 50.623 -45.919 1.00 51.28 146 HIS A N 1
ATOM 1030 C CA . HIS A 1 146 ? 10.873 51.073 -44.806 1.00 51.28 146 HIS A CA 1
ATOM 1031 C C . HIS A 1 146 ? 9.471 51.406 -45.332 1.00 51.28 146 HIS A C 1
ATOM 1033 O O . HIS A 1 146 ? 9.348 52.024 -46.392 1.00 51.28 146 HIS A O 1
ATOM 1039 N N . PRO A 1 147 ? 8.431 51.099 -44.546 1.00 54.75 147 PRO A N 1
ATOM 1040 C CA . PRO A 1 147 ? 7.478 52.156 -44.258 1.00 54.75 147 PRO A CA 1
ATOM 1041 C C . PRO A 1 147 ? 7.150 52.241 -42.766 1.00 54.75 147 PRO A C 1
ATOM 1043 O O . PRO A 1 147 ? 6.741 51.286 -42.110 1.00 54.75 147 PRO A O 1
ATOM 1046 N N . SER A 1 148 ? 7.312 53.456 -42.260 1.00 51.38 148 SER A N 1
ATOM 1047 C CA . SER A 1 148 ? 6.597 54.014 -41.124 1.00 51.38 148 SER A CA 1
ATOM 1048 C C . SER A 1 148 ? 5.085 54.001 -41.376 1.00 51.38 148 SER A C 1
ATOM 1050 O O . SER A 1 148 ? 4.631 54.531 -42.390 1.00 51.38 148 SER A O 1
ATOM 1052 N N . GLY A 1 149 ? 4.309 53.467 -40.434 1.00 35.94 149 GLY A N 1
ATOM 1053 C CA . GLY A 1 149 ? 2.852 53.582 -40.433 1.00 35.94 149 GLY A CA 1
ATOM 1054 C C . GLY A 1 149 ? 2.238 53.080 -39.127 1.00 35.94 149 GLY A C 1
ATOM 1055 O O . GLY A 1 149 ? 2.183 51.879 -38.888 1.00 35.94 149 GLY A O 1
ATOM 1056 N N . GLN A 1 150 ? 1.785 54.013 -38.287 1.00 50.12 150 GLN A N 1
ATOM 1057 C CA . GLN A 1 150 ? 0.783 53.768 -37.245 1.00 50.12 150 GLN A CA 1
ATOM 1058 C C . GLN A 1 150 ? -0.517 53.248 -37.875 1.00 50.12 150 GLN A C 1
ATOM 1060 O O . GLN A 1 150 ? -0.901 53.726 -38.944 1.00 50.12 150 GLN A O 1
ATOM 1065 N N . PRO A 1 151 ? -1.268 52.408 -37.147 1.00 52.09 151 PRO A N 1
ATOM 1066 C CA . PRO A 1 151 ? -2.716 52.463 -37.245 1.00 52.09 151 PRO A CA 1
ATOM 1067 C C . PRO A 1 151 ? -3.351 52.619 -35.859 1.00 52.09 151 PRO A C 1
ATOM 1069 O O . PRO A 1 151 ? -3.337 51.714 -35.025 1.00 52.09 151 PRO A O 1
ATOM 1072 N N . GLU A 1 152 ? -3.965 53.781 -35.642 1.00 51.50 152 GLU A N 1
ATOM 1073 C CA . GLU A 1 152 ? -5.180 53.867 -34.839 1.00 51.50 152 GLU A CA 1
ATOM 1074 C C . GLU A 1 152 ? -6.306 53.159 -35.607 1.00 51.50 152 GLU A C 1
ATOM 1076 O O . GLU A 1 152 ? -6.503 53.402 -36.797 1.00 51.50 152 GLU A O 1
ATOM 1081 N N . GLY A 1 153 ? -7.053 52.283 -34.935 1.00 38.97 153 GLY A N 1
ATOM 1082 C CA . GLY A 1 153 ? -8.240 51.668 -35.525 1.00 38.97 153 GLY A CA 1
ATOM 1083 C C . GLY A 1 153 ? -8.753 50.459 -34.755 1.00 38.97 153 GLY A C 1
ATOM 1084 O O . GLY A 1 153 ? -8.341 49.332 -35.003 1.00 38.97 153 GLY A O 1
ATOM 1085 N N . ARG A 1 154 ? -9.713 50.688 -33.850 1.00 51.00 154 ARG A N 1
ATOM 1086 C CA . ARG A 1 154 ? -10.675 49.658 -33.423 1.00 51.00 154 ARG A CA 1
ATOM 1087 C C . ARG A 1 154 ? -11.482 49.184 -34.640 1.00 51.00 154 ARG A C 1
ATOM 1089 O O . ARG A 1 154 ? -11.964 50.024 -35.398 1.00 51.00 154 ARG A O 1
ATOM 1096 N N . PRO A 1 155 ? -11.774 47.880 -34.722 1.00 51.12 155 PRO A N 1
ATOM 1097 C CA . PRO A 1 155 ? -13.174 47.479 -34.827 1.00 51.12 155 PRO A CA 1
ATOM 1098 C C . PRO A 1 155 ? -13.511 46.293 -33.914 1.00 51.12 155 PRO A C 1
ATOM 1100 O O . PRO A 1 155 ? -12.718 45.378 -33.707 1.00 51.12 155 PRO A O 1
ATOM 1103 N N . GLY A 1 156 ? -14.717 46.341 -33.348 1.00 50.50 156 GLY A N 1
ATOM 1104 C CA . GLY A 1 156 ? -15.311 45.239 -32.605 1.00 50.50 156 GLY A CA 1
ATOM 1105 C C . GLY A 1 156 ? -15.737 44.085 -33.513 1.00 50.50 156 GLY A C 1
ATOM 1106 O O . GLY A 1 156 ? -16.038 44.276 -34.688 1.00 50.50 156 GLY A O 1
ATOM 1107 N N . GLY A 1 157 ? -15.802 42.894 -32.922 1.00 35.19 157 GLY A N 1
ATOM 1108 C CA . GLY A 1 157 ? -16.362 41.694 -33.535 1.00 35.19 157 GLY A CA 1
ATOM 1109 C C . GLY A 1 157 ? -15.900 40.441 -32.800 1.00 35.19 157 GLY A C 1
ATOM 1110 O O . GLY A 1 157 ? -14.803 39.959 -33.047 1.00 35.19 157 GLY A O 1
ATOM 1111 N N . ASN A 1 158 ? -16.732 39.924 -31.892 1.00 48.22 158 ASN A N 1
ATOM 1112 C CA . ASN A 1 158 ? -16.583 38.588 -31.310 1.00 48.22 158 ASN A CA 1
ATOM 1113 C C . ASN A 1 158 ? -17.043 37.526 -32.323 1.00 48.22 158 ASN A C 1
ATOM 1115 O O . ASN A 1 158 ? -18.201 37.581 -32.742 1.00 48.22 158 ASN A O 1
ATOM 1119 N N . PRO A 1 159 ? -16.234 36.494 -32.606 1.00 49.81 159 PRO A N 1
ATOM 1120 C CA . PRO A 1 159 ? -16.740 35.169 -32.935 1.00 49.81 159 PRO A CA 1
ATOM 1121 C C . PRO A 1 159 ? -16.555 34.211 -31.737 1.00 49.81 159 PRO A C 1
ATOM 1123 O O . PRO A 1 159 ? -15.551 34.303 -31.028 1.00 49.81 159 PRO A O 1
ATOM 1126 N N . PRO A 1 160 ? -17.486 33.274 -31.481 1.00 52.56 160 PRO A N 1
ATOM 1127 C CA . PRO A 1 160 ? -17.283 32.239 -30.475 1.00 52.56 160 PRO A CA 1
ATOM 1128 C C . PRO A 1 160 ? -16.290 31.203 -31.022 1.00 52.56 160 PRO A C 1
ATOM 1130 O O . PRO A 1 160 ? -16.625 30.396 -31.888 1.00 52.56 160 PRO A O 1
ATOM 1133 N N . GLY A 1 161 ? -15.048 31.258 -30.542 1.00 35.09 161 GLY A N 1
ATOM 1134 C CA . GLY A 1 161 ? -14.023 30.256 -30.819 1.00 35.09 161 GLY A CA 1
ATOM 1135 C C . GLY A 1 161 ? -14.238 29.006 -29.969 1.00 35.09 161 GLY A C 1
ATOM 1136 O O . GLY A 1 161 ? -14.352 29.088 -28.748 1.00 35.09 161 GLY A O 1
ATOM 1137 N N . GLN A 1 162 ? -14.302 27.857 -30.636 1.00 43.97 162 GLN A N 1
ATOM 1138 C CA . GLN A 1 162 ? -14.274 26.520 -30.045 1.00 43.97 162 GLN A CA 1
ATOM 1139 C C . GLN A 1 162 ? -13.063 26.363 -29.103 1.00 43.97 162 GLN A C 1
ATOM 1141 O O . GLN A 1 162 ? -11.974 26.825 -29.453 1.00 43.97 162 GLN A O 1
ATOM 1146 N N . PRO A 1 163 ? -13.203 25.698 -27.941 1.00 44.06 163 PRO A N 1
ATOM 1147 C CA . PRO A 1 163 ? -12.054 25.370 -27.112 1.00 44.06 163 PRO A CA 1
ATOM 1148 C C . PRO A 1 163 ? -11.202 24.324 -27.837 1.00 44.06 163 PRO A C 1
ATOM 1150 O O . PRO A 1 163 ? -11.625 23.186 -28.034 1.00 44.06 163 PRO A O 1
ATOM 1153 N N . GLY A 1 164 ? -10.008 24.735 -28.263 1.00 35.34 164 GLY A N 1
ATOM 1154 C CA . GLY A 1 164 ? -8.978 23.819 -28.728 1.00 35.34 164 GLY A CA 1
ATOM 1155 C C . GLY A 1 164 ? -8.550 22.905 -27.585 1.00 35.34 164 GLY A C 1
ATOM 1156 O O . GLY A 1 164 ? -8.252 23.371 -26.486 1.00 35.34 164 GLY A O 1
ATOM 1157 N N . GLU A 1 165 ? -8.531 21.602 -27.847 1.00 40.06 165 GLU A N 1
ATOM 1158 C CA . GLU A 1 165 ? -7.927 20.602 -26.972 1.00 40.06 165 GLU A CA 1
ATOM 1159 C C . GLU A 1 165 ? -6.404 20.808 -26.945 1.00 40.06 165 GLU A C 1
ATOM 1161 O O . GLU A 1 165 ? -5.645 20.190 -27.694 1.00 40.06 165 GLU A O 1
ATOM 1166 N N . GLU A 1 166 ? -5.941 21.714 -26.087 1.00 34.38 166 GLU A N 1
ATOM 1167 C CA . GLU A 1 166 ? -4.532 21.819 -25.726 1.00 34.38 166 GLU A CA 1
ATOM 1168 C C . GLU A 1 166 ? -4.147 20.565 -24.930 1.00 34.38 166 GLU A C 1
ATOM 1170 O O . GLU A 1 166 ? -4.459 20.416 -23.747 1.00 34.38 166 GLU A O 1
ATOM 1175 N N . ARG A 1 167 ? -3.482 19.616 -25.600 1.00 41.28 167 ARG A N 1
ATOM 1176 C CA . ARG A 1 167 ? -2.801 18.508 -24.923 1.00 41.28 167 ARG A CA 1
ATOM 1177 C C . ARG A 1 167 ? -1.786 19.098 -23.937 1.00 41.28 167 ARG A C 1
ATOM 1179 O O . ARG A 1 167 ? -0.911 19.845 -24.379 1.00 41.28 167 ARG A O 1
ATOM 1186 N N . PRO A 1 168 ? -1.821 18.726 -22.647 1.00 40.03 168 PRO A N 1
ATOM 1187 C CA . PRO A 1 168 ? -0.753 19.064 -21.720 1.00 40.03 168 PRO A CA 1
ATOM 1188 C C . PRO A 1 168 ? 0.574 18.548 -22.279 1.00 40.03 168 PRO A C 1
ATOM 1190 O O . PRO A 1 168 ? 0.691 17.376 -22.649 1.00 40.03 168 PRO A O 1
ATOM 1193 N N . GLY A 1 169 ? 1.552 19.446 -22.388 1.00 33.34 169 GLY A N 1
ATOM 1194 C CA . GLY A 1 169 ? 2.873 19.147 -22.917 1.00 33.34 169 GLY A CA 1
ATOM 1195 C C . GLY A 1 169 ? 3.498 17.955 -22.199 1.00 33.34 169 GLY A C 1
ATOM 1196 O O . GLY A 1 169 ? 3.735 17.984 -20.993 1.00 33.34 169 GLY A O 1
ATOM 1197 N N . ARG A 1 170 ? 3.788 16.905 -22.968 1.00 44.62 170 ARG A N 1
ATOM 1198 C CA . ARG A 1 170 ? 4.713 15.842 -22.576 1.00 44.62 170 ARG A CA 1
ATOM 1199 C C . ARG A 1 170 ? 6.031 16.517 -22.168 1.00 44.62 170 ARG A C 1
ATOM 1201 O O . ARG A 1 170 ? 6.511 17.340 -22.950 1.00 44.62 170 ARG A O 1
ATOM 1208 N N . PRO A 1 171 ? 6.625 16.215 -21.000 1.00 34.50 171 PRO A N 1
ATOM 1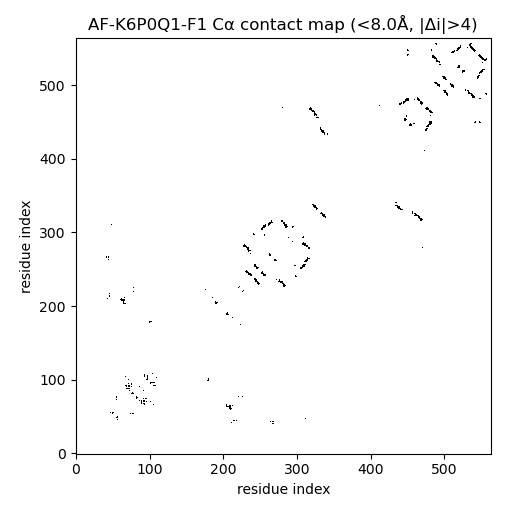209 C CA . PRO A 1 171 ? 7.919 16.782 -20.652 1.00 34.50 171 PRO A CA 1
ATOM 1210 C C . PRO A 1 171 ? 8.905 16.418 -21.764 1.00 34.50 171 PRO A C 1
ATOM 1212 O O . PRO A 1 171 ? 9.054 15.244 -22.114 1.00 34.50 171 PRO A O 1
ATOM 1215 N N . ALA A 1 172 ? 9.515 17.432 -22.379 1.00 36.50 172 ALA A N 1
ATOM 1216 C CA . ALA A 1 172 ? 10.582 17.234 -23.342 1.00 36.50 172 ALA A CA 1
ATOM 1217 C C . ALA A 1 172 ? 11.724 16.534 -22.598 1.00 36.50 172 ALA A C 1
ATOM 1219 O O . ALA A 1 172 ? 12.393 17.137 -21.761 1.00 36.50 172 ALA A O 1
ATOM 1220 N N . GLY A 1 173 ? 11.870 15.231 -22.841 1.00 36.72 173 GLY A N 1
ATOM 1221 C CA . GLY A 1 173 ? 12.888 14.391 -22.230 1.00 36.72 173 GLY A CA 1
ATOM 1222 C C . GLY A 1 173 ? 14.268 14.811 -22.710 1.00 36.72 173 GLY A C 1
ATOM 1223 O O . GLY A 1 173 ? 14.789 14.255 -23.673 1.00 36.72 173 GLY A O 1
ATOM 1224 N N . GLY A 1 174 ? 14.858 15.800 -22.042 1.00 37.44 174 GLY A N 1
ATOM 1225 C CA . GLY A 1 174 ? 16.303 15.932 -22.011 1.00 37.44 174 GLY A CA 1
ATOM 1226 C C . GLY A 1 174 ? 16.862 14.653 -21.397 1.00 37.44 174 GLY A C 1
ATOM 1227 O O . GLY A 1 174 ? 16.408 14.228 -20.335 1.00 37.44 174 GLY A O 1
ATOM 1228 N N . VAL A 1 175 ? 17.800 14.011 -22.090 1.00 46.62 175 VAL A N 1
ATOM 1229 C CA . VAL A 1 175 ? 18.560 12.884 -21.547 1.00 46.62 175 VAL A CA 1
ATOM 1230 C C . VAL A 1 175 ? 19.249 13.395 -20.283 1.00 46.62 175 VAL A C 1
ATOM 1232 O O . VAL A 1 175 ? 20.189 14.183 -20.372 1.00 46.62 175 VAL A O 1
ATOM 1235 N N . LEU A 1 176 ? 18.753 13.014 -19.102 1.00 43.78 176 LEU A N 1
ATOM 1236 C CA . LEU A 1 176 ? 19.487 13.263 -17.867 1.00 43.78 176 LEU A CA 1
ATOM 1237 C C . LEU A 1 176 ? 20.825 12.520 -17.992 1.00 43.78 176 LEU A C 1
ATOM 1239 O O . LEU A 1 176 ? 20.813 11.336 -18.345 1.00 43.78 176 LEU A O 1
ATOM 1243 N N . PRO A 1 177 ? 21.972 13.175 -17.743 1.00 48.03 177 PRO A N 1
ATOM 1244 C CA . PRO A 1 177 ? 23.246 12.482 -17.712 1.00 48.03 177 PRO A CA 1
ATOM 1245 C C . PRO A 1 177 ? 23.255 11.571 -16.482 1.00 48.03 177 PRO A C 1
ATOM 1247 O O . PRO A 1 177 ? 23.605 11.995 -15.385 1.00 48.03 177 PRO A O 1
ATOM 1250 N N . LEU A 1 178 ? 22.834 10.321 -16.667 1.00 49.28 178 LEU A N 1
ATOM 1251 C CA . LEU A 1 178 ? 23.163 9.224 -15.766 1.00 49.28 178 LEU A CA 1
ATOM 1252 C C . LEU A 1 178 ? 24.686 9.119 -15.754 1.00 49.28 178 LEU A C 1
ATOM 1254 O O . LEU A 1 178 ? 25.279 8.722 -16.756 1.00 49.28 178 LEU A O 1
ATOM 1258 N N . GLN A 1 179 ? 25.329 9.543 -14.668 1.00 53.62 179 GLN A N 1
ATOM 1259 C CA . GLN A 1 179 ? 26.767 9.355 -14.545 1.00 53.62 179 GLN A CA 1
ATOM 1260 C C . GLN A 1 179 ? 27.039 7.922 -14.098 1.00 53.62 179 GLN A C 1
ATOM 1262 O O . GLN A 1 179 ? 26.340 7.390 -13.238 1.00 53.62 179 GLN A O 1
ATOM 1267 N N . ALA A 1 180 ? 28.106 7.321 -14.630 1.00 45.34 180 ALA A N 1
ATOM 1268 C CA . ALA A 1 180 ? 28.561 5.982 -14.248 1.00 45.34 180 ALA A CA 1
ATOM 1269 C C . ALA A 1 180 ? 28.749 5.800 -12.724 1.00 45.34 180 ALA A C 1
ATOM 1271 O O . ALA A 1 180 ? 28.755 4.688 -12.234 1.00 45.34 180 ALA A O 1
ATOM 1272 N N . ARG A 1 181 ? 28.857 6.885 -11.942 1.00 47.25 181 ARG A N 1
ATOM 1273 C CA . ARG A 1 181 ? 29.025 6.839 -10.480 1.00 47.25 181 ARG A CA 1
ATOM 1274 C C . ARG A 1 181 ? 27.744 6.554 -9.680 1.00 47.25 181 ARG A C 1
ATOM 1276 O O . ARG A 1 181 ? 27.848 6.331 -8.479 1.00 47.25 181 ARG A O 1
ATOM 1283 N N . ASP A 1 182 ? 26.564 6.549 -10.304 1.00 50.38 182 ASP A N 1
ATOM 1284 C CA . ASP A 1 182 ? 25.266 6.340 -9.628 1.00 50.38 182 ASP A CA 1
ATOM 1285 C C . ASP A 1 182 ? 24.827 4.856 -9.573 1.00 50.38 182 ASP A C 1
ATOM 1287 O O . ASP A 1 182 ? 23.647 4.527 -9.378 1.00 50.38 182 ASP A O 1
ATOM 1291 N N . LEU A 1 183 ? 25.766 3.936 -9.794 1.00 54.88 183 LEU A N 1
ATOM 1292 C CA . LEU A 1 183 ? 25.546 2.507 -9.982 1.00 54.88 183 LEU A CA 1
ATOM 1293 C C . LEU A 1 183 ? 26.305 1.753 -8.850 1.00 54.88 183 LEU A C 1
ATOM 1295 O O . LEU A 1 183 ? 27.470 1.995 -8.592 1.00 54.88 183 LEU A O 1
ATOM 1299 N N . GLY A 1 184 ? 25.608 0.951 -8.031 1.00 59.66 184 GLY A N 1
ATOM 1300 C CA . GLY A 1 184 ? 26.124 0.409 -6.747 1.00 59.66 184 GLY A CA 1
ATOM 1301 C C . GLY A 1 184 ? 26.958 -0.888 -6.829 1.00 59.66 184 GLY A C 1
ATOM 1302 O O . GLY A 1 184 ? 27.584 -1.182 -7.832 1.00 59.66 184 GLY A O 1
ATOM 1303 N N . GLU A 1 185 ? 26.942 -1.739 -5.793 1.00 57.44 185 GLU A N 1
ATOM 1304 C CA . GLU A 1 185 ? 27.764 -2.976 -5.699 1.00 57.44 185 GLU A CA 1
ATOM 1305 C C . GLU A 1 185 ? 27.563 -4.007 -6.828 1.00 57.44 185 GLU A C 1
ATOM 1307 O O . GLU A 1 185 ? 28.497 -4.724 -7.196 1.00 57.44 185 GLU A O 1
ATOM 1312 N N . VAL A 1 186 ? 26.359 -4.081 -7.409 1.00 56.69 186 VAL A N 1
ATOM 1313 C CA . VAL A 1 186 ? 26.103 -4.917 -8.596 1.00 56.69 186 VAL A CA 1
ATOM 1314 C C . VAL A 1 186 ? 26.949 -4.429 -9.771 1.00 56.69 186 VAL A C 1
ATOM 1316 O O . VAL A 1 186 ? 27.483 -5.253 -10.505 1.00 56.69 186 VAL A O 1
ATOM 1319 N N . GLU A 1 187 ? 27.158 -3.115 -9.902 1.00 64.62 187 GLU A N 1
ATOM 1320 C CA . GLU A 1 187 ? 28.110 -2.556 -10.861 1.00 64.62 187 GLU A CA 1
ATOM 1321 C C . GLU A 1 187 ? 29.527 -3.013 -10.521 1.00 64.62 187 GLU A C 1
ATOM 1323 O O . GLU A 1 187 ? 30.182 -3.591 -11.378 1.00 64.62 187 GLU A O 1
ATOM 1328 N N . ALA A 1 188 ? 29.979 -2.861 -9.273 1.00 63.22 188 ALA A N 1
ATOM 1329 C CA . ALA A 1 188 ? 31.322 -3.287 -8.881 1.00 63.22 188 ALA A CA 1
ATOM 1330 C C . ALA A 1 188 ? 31.597 -4.757 -9.247 1.00 63.22 188 ALA A C 1
ATOM 1332 O O . ALA A 1 188 ? 32.679 -5.065 -9.729 1.00 63.22 188 ALA A O 1
ATOM 1333 N N . ARG A 1 189 ? 30.613 -5.657 -9.123 1.00 63.25 189 ARG A N 1
ATOM 1334 C CA . ARG A 1 189 ? 30.732 -7.058 -9.570 1.00 63.25 189 ARG A CA 1
ATOM 1335 C C . ARG A 1 189 ? 30.667 -7.232 -11.090 1.00 63.25 189 ARG A C 1
ATOM 1337 O O . ARG A 1 189 ? 31.472 -7.976 -11.646 1.00 63.25 189 ARG A O 1
ATOM 1344 N N . VAL A 1 190 ? 29.740 -6.544 -11.760 1.00 60.41 190 VAL A N 1
ATOM 1345 C CA . VAL A 1 190 ? 29.638 -6.511 -13.232 1.00 60.41 190 VAL A CA 1
ATOM 1346 C C . VAL A 1 190 ? 30.944 -5.988 -13.861 1.00 60.41 190 VAL A C 1
ATOM 1348 O O . VAL A 1 190 ? 31.342 -6.455 -14.933 1.00 60.41 190 VAL A O 1
ATOM 1351 N N . LEU A 1 191 ? 31.631 -5.063 -13.184 1.00 58.84 191 LEU A N 1
ATOM 1352 C CA . LEU A 1 191 ? 32.846 -4.388 -13.637 1.00 58.84 191 LEU A CA 1
ATOM 1353 C C . LEU A 1 191 ? 34.149 -5.072 -13.197 1.00 58.84 191 LEU A C 1
ATOM 1355 O O . LEU A 1 191 ? 35.090 -5.123 -13.985 1.00 58.84 191 LEU A O 1
ATOM 1359 N N . ALA A 1 192 ? 34.218 -5.654 -11.994 1.00 59.00 192 ALA A N 1
ATOM 1360 C CA . ALA A 1 192 ? 35.446 -6.240 -11.434 1.00 59.00 192 ALA A CA 1
ATOM 1361 C C . ALA A 1 192 ? 35.848 -7.603 -12.029 1.00 59.00 192 ALA A C 1
ATOM 1363 O O . ALA A 1 192 ? 36.895 -8.142 -11.679 1.00 59.00 192 ALA A O 1
ATOM 1364 N N . GLY A 1 193 ? 35.067 -8.164 -12.955 1.00 55.50 193 GLY A N 1
ATOM 1365 C CA . GLY A 1 193 ? 35.367 -9.414 -13.664 1.00 55.50 193 GLY A CA 1
ATOM 1366 C C . GLY A 1 193 ? 36.527 -9.353 -14.670 1.00 55.50 193 GLY A C 1
ATOM 1367 O O . GLY A 1 193 ? 36.417 -9.925 -15.755 1.00 55.50 193 GLY A O 1
ATOM 1368 N N . GLN A 1 194 ? 37.608 -8.632 -14.364 1.00 52.12 194 GLN A N 1
ATOM 1369 C CA . GLN A 1 194 ? 38.784 -8.470 -15.219 1.00 52.12 194 GLN A CA 1
ATOM 1370 C C . GLN A 1 194 ? 39.752 -9.655 -15.069 1.00 52.12 194 GLN A C 1
ATOM 1372 O O . GLN A 1 194 ? 40.729 -9.598 -14.329 1.00 52.12 194 GLN A O 1
ATOM 1377 N N . GLY A 1 195 ? 39.497 -10.736 -15.805 1.00 51.62 195 GLY A N 1
ATOM 1378 C CA . GLY A 1 195 ? 40.527 -11.722 -16.136 1.00 51.62 195 GLY A CA 1
ATOM 1379 C C . GLY A 1 195 ? 41.176 -11.357 -17.470 1.00 51.62 195 GLY A C 1
ATOM 1380 O O . GLY A 1 195 ? 40.498 -11.340 -18.496 1.00 51.62 195 GLY A O 1
ATOM 1381 N N . SER A 1 196 ? 42.472 -11.048 -17.472 1.00 47.47 196 SER A N 1
ATOM 1382 C CA . SER A 1 196 ? 43.269 -10.787 -18.674 1.00 47.47 196 SER A CA 1
ATOM 1383 C C . SER A 1 196 ? 43.428 -12.067 -19.508 1.00 47.47 196 SER A C 1
ATOM 1385 O O . SER A 1 196 ? 44.320 -12.879 -19.279 1.00 47.47 196 SER A O 1
ATOM 1387 N N . GLY A 1 197 ? 42.538 -12.272 -20.482 1.00 48.53 197 GLY A N 1
ATOM 1388 C CA . GLY A 1 197 ? 42.586 -13.414 -21.396 1.00 48.53 197 GLY A CA 1
ATOM 1389 C C . GLY A 1 197 ? 41.902 -13.128 -22.734 1.00 48.53 197 GLY A C 1
ATOM 1390 O O . GLY A 1 197 ? 40.728 -12.776 -22.797 1.00 48.53 197 GLY A O 1
ATOM 1391 N N . GLU A 1 198 ? 42.653 -13.303 -23.817 1.00 43.16 198 GLU A N 1
ATOM 1392 C CA . GLU A 1 198 ? 42.472 -12.758 -25.174 1.00 43.16 198 GLU A CA 1
ATOM 1393 C C . GLU A 1 198 ? 41.330 -13.371 -26.029 1.00 43.16 198 GLU A C 1
ATOM 1395 O O . GLU A 1 198 ? 41.388 -13.377 -27.255 1.00 43.16 198 GLU A O 1
ATOM 1400 N N . ARG A 1 199 ? 40.251 -13.896 -25.428 1.00 46.22 199 ARG A N 1
ATOM 1401 C CA . ARG A 1 199 ? 39.093 -14.459 -26.171 1.00 46.22 199 ARG A CA 1
ATOM 1402 C C . ARG A 1 199 ? 37.742 -14.136 -25.515 1.00 46.22 199 ARG A C 1
ATOM 1404 O O . ARG A 1 199 ? 36.932 -15.023 -25.256 1.00 46.22 199 ARG A O 1
ATOM 1411 N N . ALA A 1 200 ? 37.493 -12.853 -25.246 1.00 44.69 200 ALA A N 1
ATOM 1412 C CA . ALA A 1 200 ? 36.402 -12.389 -24.380 1.00 44.69 200 ALA A CA 1
ATOM 1413 C C . ALA A 1 200 ? 35.288 -11.572 -25.077 1.00 44.69 200 ALA A C 1
ATOM 1415 O O . ALA A 1 200 ? 34.735 -10.664 -24.468 1.00 44.69 200 ALA A O 1
ATOM 1416 N N . MET A 1 201 ? 34.915 -11.874 -26.328 1.00 45.59 201 MET A N 1
ATOM 1417 C CA . MET A 1 201 ? 33.771 -11.199 -26.992 1.00 45.59 201 MET A CA 1
ATOM 1418 C C . MET A 1 201 ? 32.404 -11.868 -26.744 1.00 45.59 201 MET A C 1
ATOM 1420 O O . MET A 1 201 ? 31.399 -11.476 -27.322 1.00 45.59 201 MET A O 1
ATOM 1424 N N . SER A 1 202 ? 32.361 -12.886 -25.887 1.00 50.12 202 SER A N 1
ATOM 1425 C CA . SER A 1 202 ? 31.132 -13.584 -25.479 1.00 50.12 202 SER A CA 1
ATOM 1426 C C . SER A 1 202 ? 31.192 -14.050 -24.022 1.00 50.12 202 SER A C 1
ATOM 1428 O O . SER A 1 202 ? 30.522 -15.007 -23.632 1.00 50.12 202 SER A O 1
ATOM 1430 N N . HIS A 1 203 ? 32.024 -13.398 -23.201 1.00 49.62 203 HIS A N 1
ATOM 1431 C CA . HIS A 1 203 ? 32.056 -13.704 -21.777 1.00 49.62 203 HIS A CA 1
ATOM 1432 C C . HIS A 1 203 ? 30.829 -13.098 -21.079 1.00 49.62 203 HIS A C 1
ATOM 1434 O O . HIS A 1 203 ? 30.485 -11.940 -21.337 1.00 49.62 203 HIS A O 1
ATOM 1440 N N . PRO A 1 204 ? 30.162 -13.863 -20.199 1.00 54.28 204 PRO A N 1
ATOM 1441 C CA . PRO A 1 204 ? 29.091 -13.333 -19.365 1.00 54.28 204 PRO A CA 1
ATOM 1442 C C . PRO A 1 204 ? 29.594 -12.109 -18.591 1.00 54.28 204 PRO A C 1
ATOM 1444 O O . PRO A 1 204 ? 30.764 -12.080 -18.201 1.00 54.28 204 PRO A O 1
ATOM 1447 N N . ALA A 1 205 ? 28.742 -11.106 -18.347 1.00 57.94 205 ALA A N 1
ATOM 1448 C CA . ALA A 1 205 ? 29.062 -10.089 -17.347 1.00 57.94 205 ALA A CA 1
ATOM 1449 C C . ALA A 1 205 ? 29.356 -10.857 -16.052 1.00 57.94 205 ALA A C 1
ATOM 1451 O O . ALA A 1 205 ? 28.510 -11.631 -15.608 1.00 57.94 205 ALA A O 1
ATOM 1452 N N . ALA A 1 206 ? 30.598 -10.796 -15.569 1.00 58.41 206 ALA A N 1
ATOM 1453 C CA . ALA A 1 206 ? 31.170 -11.846 -14.732 1.00 58.41 206 ALA A CA 1
ATOM 1454 C C . ALA A 1 206 ? 30.245 -12.234 -13.567 1.00 58.41 206 ALA A C 1
ATOM 1456 O O . ALA A 1 206 ? 30.034 -11.465 -12.634 1.00 58.41 206 ALA A O 1
ATOM 1457 N N . GLY A 1 207 ? 29.663 -13.432 -13.660 1.00 74.00 207 GLY A N 1
ATOM 1458 C CA . GLY A 1 207 ? 28.835 -14.019 -12.609 1.00 74.00 207 GLY A CA 1
ATOM 1459 C C . GLY A 1 207 ? 27.556 -13.258 -12.245 1.00 74.00 207 GLY A C 1
ATOM 1460 O O . GLY A 1 207 ? 27.012 -13.544 -11.184 1.00 74.00 207 GLY A O 1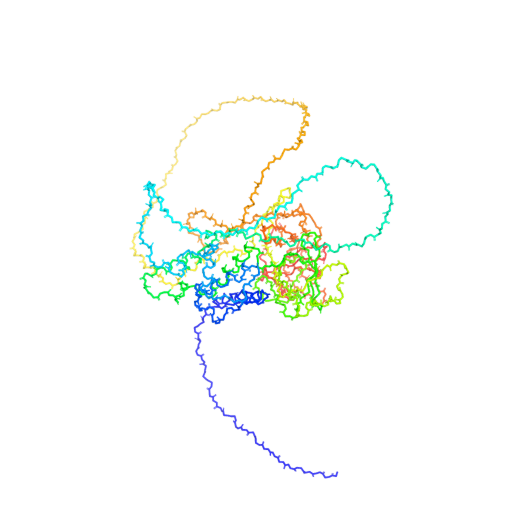
ATOM 1461 N N . VAL A 1 208 ? 27.074 -12.309 -13.059 1.00 84.62 208 VAL A N 1
ATOM 1462 C CA . VAL A 1 208 ? 25.796 -11.633 -12.784 1.00 84.62 208 VAL A CA 1
ATOM 1463 C C . VAL A 1 208 ? 24.672 -12.393 -13.458 1.00 84.62 208 VAL A C 1
ATOM 1465 O O . VAL A 1 208 ? 24.591 -12.502 -14.686 1.00 84.62 208 VAL A O 1
ATOM 1468 N N . THR A 1 209 ? 23.821 -12.959 -12.620 1.00 91.00 209 THR A N 1
ATOM 1469 C CA . THR A 1 209 ? 22.666 -13.734 -13.055 1.00 91.00 209 THR A CA 1
ATOM 1470 C C . THR A 1 209 ? 21.541 -12.817 -13.529 1.00 91.00 209 THR A C 1
ATOM 1472 O O . THR A 1 209 ? 21.484 -11.635 -13.181 1.00 91.00 209 THR A O 1
ATOM 1475 N N . LEU A 1 210 ? 20.603 -13.352 -14.311 1.00 89.75 210 LEU A N 1
ATOM 1476 C CA . LEU A 1 210 ? 19.402 -12.619 -14.715 1.00 89.75 210 LEU A CA 1
ATOM 1477 C C . LEU A 1 210 ? 18.598 -12.123 -13.499 1.00 89.75 210 LEU A C 1
ATOM 1479 O O . LEU A 1 210 ? 18.067 -11.015 -13.542 1.00 89.75 210 LEU A O 1
ATOM 1483 N N . ALA A 1 211 ? 18.559 -12.905 -12.414 1.00 87.62 211 ALA A N 1
ATOM 1484 C CA . ALA A 1 211 ? 17.923 -12.525 -11.152 1.00 87.62 211 ALA A CA 1
ATOM 1485 C C . ALA A 1 211 ? 18.532 -11.264 -10.515 1.00 87.62 211 ALA A C 1
ATOM 1487 O O . ALA A 1 211 ? 17.811 -10.482 -9.907 1.00 87.62 211 ALA A O 1
ATOM 1488 N N . GLU A 1 212 ? 19.839 -11.047 -10.671 1.00 87.75 212 GLU A N 1
ATOM 1489 C CA . GLU A 1 212 ? 20.544 -9.881 -10.124 1.00 87.75 212 GLU A CA 1
ATOM 1490 C C . GLU A 1 212 ? 20.498 -8.681 -11.080 1.00 87.75 212 GLU A C 1
ATOM 1492 O O . GLU A 1 212 ? 20.279 -7.544 -10.658 1.00 87.75 212 GLU A O 1
ATOM 1497 N N . ALA A 1 213 ? 20.678 -8.923 -12.383 1.00 88.69 213 ALA A N 1
ATOM 1498 C CA . ALA A 1 213 ? 20.716 -7.865 -13.390 1.00 88.69 213 ALA A CA 1
ATOM 1499 C C . ALA A 1 213 ? 19.359 -7.166 -13.560 1.00 88.69 213 ALA A C 1
ATOM 1501 O O . ALA A 1 213 ? 19.308 -5.960 -13.807 1.00 88.69 213 ALA A O 1
ATOM 1502 N N . LEU A 1 214 ? 18.259 -7.915 -13.445 1.00 88.81 214 LEU A N 1
ATOM 1503 C CA . LEU A 1 214 ? 16.923 -7.407 -13.737 1.00 88.81 214 LEU A CA 1
ATOM 1504 C C . LEU A 1 214 ? 16.452 -6.341 -12.722 1.00 88.81 214 LEU A C 1
ATOM 1506 O O . LEU A 1 214 ? 16.104 -5.244 -13.168 1.00 88.81 214 LEU A O 1
ATOM 1510 N N . PRO A 1 215 ? 16.492 -6.563 -11.391 1.00 83.44 215 PRO A N 1
ATOM 1511 C CA . PRO A 1 215 ? 16.169 -5.522 -10.412 1.00 83.44 215 PRO A CA 1
ATOM 1512 C C . PRO A 1 215 ? 17.081 -4.296 -10.518 1.00 83.44 215 PRO A C 1
ATOM 1514 O O . PRO A 1 215 ? 16.601 -3.167 -10.424 1.00 83.44 215 PRO A O 1
ATOM 1517 N N . TRP A 1 216 ? 18.382 -4.500 -10.768 1.00 87.31 216 TRP A N 1
ATOM 1518 C CA . TRP A 1 216 ? 19.329 -3.402 -10.990 1.00 87.31 216 TRP A CA 1
ATOM 1519 C C . TRP A 1 216 ? 18.908 -2.530 -12.178 1.00 87.31 216 TRP A C 1
ATOM 1521 O O . TRP A 1 216 ? 18.818 -1.306 -12.053 1.00 87.31 216 TRP A O 1
ATOM 1531 N N . PHE A 1 217 ? 18.593 -3.162 -13.310 1.00 90.44 217 PHE A N 1
ATOM 1532 C CA . PHE A 1 217 ? 18.175 -2.476 -14.526 1.00 90.44 217 PHE A CA 1
ATOM 1533 C C . PHE A 1 217 ? 16.860 -1.720 -14.325 1.00 90.44 217 PHE A C 1
ATOM 1535 O O . PHE A 1 217 ? 16.759 -0.551 -14.695 1.00 90.44 217 PHE A O 1
ATOM 1542 N N . LEU A 1 218 ? 15.858 -2.350 -13.706 1.00 89.75 218 LEU A N 1
ATOM 1543 C CA . LEU A 1 218 ? 14.585 -1.689 -13.425 1.00 89.75 218 LEU A CA 1
ATOM 1544 C C . LEU A 1 218 ? 14.779 -0.488 -12.499 1.00 89.75 218 LEU A C 1
ATOM 1546 O O . LEU A 1 218 ? 14.273 0.589 -12.802 1.00 89.75 218 LEU A O 1
ATOM 1550 N N . GLY A 1 219 ? 15.584 -0.629 -11.444 1.00 85.81 219 GLY A N 1
ATOM 1551 C CA . GLY A 1 219 ? 15.918 0.483 -10.555 1.00 85.81 219 GLY A CA 1
ATOM 1552 C C . GLY A 1 219 ? 16.625 1.633 -11.279 1.00 85.81 219 GLY A C 1
ATOM 1553 O O . GLY A 1 219 ? 16.383 2.798 -10.966 1.00 85.81 219 GLY A O 1
ATOM 1554 N N . LEU A 1 220 ? 17.473 1.338 -12.268 1.00 87.25 220 LEU A N 1
ATOM 1555 C CA . LEU A 1 220 ? 18.108 2.353 -13.110 1.00 87.25 220 LEU A CA 1
ATOM 1556 C C . LEU A 1 220 ? 17.087 3.102 -13.979 1.00 87.25 220 LEU A C 1
ATOM 1558 O O . LEU A 1 220 ? 17.064 4.332 -13.986 1.00 87.25 220 LEU A O 1
ATOM 1562 N N . VAL A 1 221 ? 16.224 2.371 -14.689 1.00 89.31 221 VAL A N 1
ATOM 1563 C CA . VAL A 1 221 ? 15.189 2.965 -15.553 1.00 89.31 221 VAL A CA 1
ATOM 1564 C C . VAL A 1 221 ? 14.155 3.741 -14.728 1.00 89.31 221 VAL A C 1
ATOM 1566 O O . VAL A 1 221 ? 13.644 4.771 -15.173 1.00 89.31 221 VAL A O 1
ATOM 1569 N N . GLU A 1 222 ? 13.876 3.291 -13.505 1.00 88.25 222 GLU A N 1
ATOM 1570 C CA . GLU A 1 222 ? 13.037 3.999 -12.539 1.00 88.25 222 GLU A CA 1
ATOM 1571 C C . GLU A 1 222 ? 13.661 5.329 -12.115 1.00 88.25 222 GLU A C 1
ATOM 1573 O O . GLU A 1 222 ? 12.985 6.353 -12.184 1.00 88.25 222 GLU A O 1
ATOM 1578 N N . ARG A 1 223 ? 14.950 5.346 -11.744 1.00 84.62 223 ARG A N 1
ATOM 1579 C CA . ARG A 1 223 ? 15.673 6.589 -11.410 1.00 84.62 223 ARG A CA 1
ATOM 1580 C C . ARG A 1 223 ? 15.712 7.569 -12.577 1.00 84.62 223 ARG A C 1
ATOM 1582 O O . ARG A 1 223 ? 15.665 8.775 -12.364 1.00 84.62 223 ARG A O 1
ATOM 1589 N N . ALA A 1 224 ? 15.741 7.056 -13.803 1.00 84.62 224 ALA A N 1
ATOM 1590 C CA . ALA A 1 224 ? 15.640 7.866 -15.009 1.00 84.62 224 ALA A CA 1
ATOM 1591 C C . ALA A 1 224 ? 14.218 8.408 -15.275 1.00 84.62 224 ALA A C 1
ATOM 1593 O O . ALA A 1 224 ? 14.011 9.097 -16.272 1.00 84.62 224 ALA A O 1
ATOM 1594 N N . GLY A 1 225 ? 13.226 8.076 -14.437 1.00 87.94 225 GLY A N 1
ATOM 1595 C CA . GLY A 1 225 ? 11.828 8.481 -14.611 1.00 87.94 225 GLY A CA 1
ATOM 1596 C C . GLY A 1 225 ? 11.153 7.829 -15.819 1.00 87.94 225 GLY A C 1
ATOM 1597 O O . GLY A 1 225 ? 10.158 8.336 -16.325 1.00 87.94 225 GLY A O 1
ATOM 1598 N N . MET A 1 226 ? 11.710 6.723 -16.317 1.00 89.31 226 MET A N 1
ATOM 1599 C CA . MET A 1 226 ? 11.290 6.083 -17.565 1.00 89.31 226 MET A CA 1
ATOM 1600 C C . MET A 1 226 ? 10.648 4.719 -17.360 1.00 89.31 226 MET A C 1
ATOM 1602 O O . MET A 1 226 ? 10.339 4.042 -18.341 1.00 89.31 226 MET A O 1
ATOM 1606 N N . LEU A 1 227 ? 10.449 4.278 -16.120 1.00 91.69 227 LEU A N 1
ATOM 1607 C CA . LEU A 1 227 ? 9.848 2.972 -15.868 1.00 91.69 227 LEU A CA 1
ATOM 1608 C C . LEU A 1 227 ? 8.318 3.019 -15.916 1.00 91.69 227 LEU A C 1
ATOM 1610 O O . LEU A 1 227 ? 7.701 2.157 -16.536 1.00 91.69 227 LEU A O 1
ATOM 1614 N N . PHE A 1 228 ? 7.734 4.062 -15.335 1.00 93.56 228 PHE A N 1
ATOM 1615 C CA . PHE A 1 228 ? 6.291 4.252 -15.211 1.00 93.56 228 PHE A CA 1
ATOM 1616 C C . PHE A 1 228 ? 5.842 5.485 -15.990 1.00 93.56 228 PHE A C 1
ATOM 1618 O O . PHE A 1 228 ? 6.613 6.428 -16.161 1.00 93.56 228 PHE A O 1
ATOM 1625 N N . ASP A 1 229 ? 4.597 5.473 -16.459 1.00 94.38 229 ASP A N 1
ATOM 1626 C CA . ASP A 1 229 ? 4.006 6.595 -17.201 1.00 94.38 229 ASP A CA 1
ATOM 1627 C C . ASP A 1 229 ? 3.247 7.559 -16.279 1.00 94.38 229 ASP A C 1
ATOM 1629 O O . ASP A 1 229 ? 3.001 8.712 -16.634 1.00 94.38 229 ASP A O 1
ATOM 1633 N N . GLY A 1 230 ? 2.912 7.109 -15.070 1.00 94.06 230 GLY A N 1
ATOM 1634 C CA . GLY A 1 230 ? 2.381 7.966 -14.026 1.00 94.06 230 GLY A CA 1
ATOM 1635 C C . GLY A 1 230 ? 2.363 7.303 -12.657 1.00 94.06 230 GLY A C 1
ATOM 1636 O O . GLY A 1 230 ? 2.574 6.095 -12.504 1.00 94.06 230 GLY A O 1
ATOM 1637 N N . GLU A 1 231 ? 2.119 8.137 -11.655 1.00 95.31 231 GLU A N 1
ATOM 1638 C CA . GLU A 1 231 ? 1.933 7.745 -10.267 1.00 95.31 231 GLU A CA 1
ATOM 1639 C C . GLU A 1 231 ? 0.784 8.540 -9.646 1.00 95.31 231 GLU A C 1
ATOM 1641 O O . GLU A 1 231 ? 0.450 9.640 -10.091 1.00 95.31 231 GLU A O 1
ATOM 1646 N N . GLY A 1 232 ? 0.143 7.970 -8.633 1.00 94.56 232 GLY A N 1
ATOM 1647 C CA . GLY A 1 232 ? -1.013 8.589 -8.005 1.00 94.56 232 GLY A CA 1
ATOM 1648 C C . GLY A 1 232 ? -1.482 7.842 -6.769 1.00 94.56 232 GLY A C 1
ATOM 1649 O O . GLY A 1 232 ? -0.896 6.847 -6.355 1.00 94.56 232 GLY A O 1
ATOM 1650 N N . THR A 1 233 ? -2.549 8.340 -6.155 1.00 93.19 233 THR A N 1
ATOM 1651 C CA . THR A 1 233 ? -3.218 7.680 -5.027 1.00 93.19 233 THR A CA 1
ATOM 1652 C C . THR A 1 233 ? -4.601 7.221 -5.450 1.00 93.19 233 THR A C 1
ATOM 1654 O O . THR A 1 233 ? -5.344 7.990 -6.054 1.00 93.19 233 THR A O 1
ATOM 1657 N N . VAL A 1 234 ? -4.956 5.981 -5.125 1.00 95.38 234 VAL A N 1
ATOM 1658 C CA . VAL A 1 234 ? -6.287 5.426 -5.375 1.00 95.38 234 VAL A CA 1
ATOM 1659 C C . VAL A 1 234 ? -7.323 6.222 -4.587 1.00 95.38 234 VAL A C 1
ATOM 1661 O O . VAL A 1 234 ? -7.251 6.312 -3.365 1.00 95.38 234 VAL A O 1
ATOM 1664 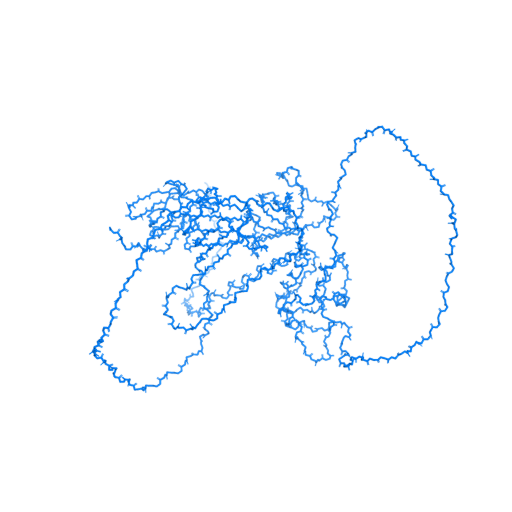N N . VAL A 1 235 ? -8.309 6.791 -5.272 1.00 94.06 235 VAL A N 1
ATOM 1665 C CA . VAL A 1 235 ? -9.463 7.462 -4.652 1.00 94.06 235 VAL A CA 1
ATOM 1666 C C . VAL A 1 235 ? -10.594 6.465 -4.466 1.00 94.06 235 VAL A C 1
ATOM 1668 O O . VAL A 1 235 ? -11.194 6.372 -3.399 1.00 94.06 235 VAL A O 1
ATOM 1671 N N . ARG A 1 236 ? -10.875 5.711 -5.526 1.00 94.75 236 ARG A N 1
ATOM 1672 C CA . ARG A 1 236 ? -11.837 4.613 -5.561 1.00 94.75 236 ARG A CA 1
ATOM 1673 C C . ARG A 1 236 ? -11.514 3.704 -6.737 1.00 94.75 236 ARG A C 1
ATOM 1675 O O . ARG A 1 236 ? -10.748 4.077 -7.621 1.00 94.75 236 ARG A O 1
ATOM 1682 N N . LEU A 1 237 ? -12.128 2.538 -6.758 1.00 96.12 237 LEU A N 1
ATOM 1683 C CA . LEU A 1 237 ? -11.983 1.562 -7.825 1.00 96.12 237 LEU A CA 1
ATOM 1684 C C . LEU A 1 237 ? -13.284 0.785 -7.983 1.00 96.12 237 LEU A C 1
ATOM 1686 O O . LEU A 1 237 ? -14.109 0.761 -7.069 1.00 96.12 237 LEU A O 1
ATOM 1690 N N . ASP A 1 238 ? -13.430 0.151 -9.133 1.00 94.88 238 ASP A N 1
ATOM 1691 C CA . ASP A 1 238 ? -14.497 -0.789 -9.427 1.00 94.88 238 ASP A CA 1
ATOM 1692 C C . ASP A 1 238 ? -13.876 -1.982 -10.149 1.00 94.88 238 ASP A C 1
ATOM 1694 O O . ASP A 1 238 ? -13.515 -1.897 -11.326 1.00 94.88 238 ASP A O 1
ATOM 1698 N N . ALA A 1 239 ? -13.693 -3.088 -9.427 1.00 94.50 239 ALA A N 1
ATOM 1699 C CA . ALA A 1 239 ? -13.088 -4.268 -10.021 1.00 94.50 239 ALA A CA 1
ATOM 1700 C C . ALA A 1 239 ? -14.027 -5.020 -10.962 1.00 94.50 239 ALA A C 1
ATOM 1702 O O . ALA A 1 239 ? -13.542 -5.678 -11.879 1.00 94.50 239 ALA A O 1
ATOM 1703 N N . GLY A 1 240 ? -15.346 -4.885 -10.782 1.00 93.38 240 GLY A N 1
ATOM 1704 C CA . GLY A 1 240 ? -16.333 -5.474 -11.684 1.00 93.38 240 GLY A CA 1
ATOM 1705 C C . GLY A 1 240 ? -16.247 -4.867 -13.082 1.00 93.38 240 GLY A C 1
ATOM 1706 O O . GLY A 1 240 ? -16.360 -5.584 -14.073 1.00 93.38 240 GLY A O 1
ATOM 1707 N N . HIS A 1 241 ? -15.965 -3.565 -13.155 1.00 92.75 241 HIS A N 1
ATOM 1708 C CA . HIS A 1 241 ? -15.791 -2.830 -14.410 1.00 92.75 241 HIS A CA 1
ATOM 1709 C C . HIS A 1 241 ? -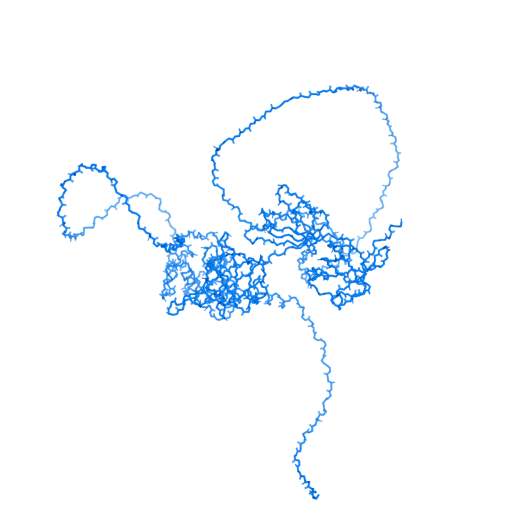14.320 -2.576 -14.790 1.00 92.75 241 HIS A C 1
ATOM 1711 O O . HIS A 1 241 ? -14.052 -1.923 -15.799 1.00 92.75 241 HIS A O 1
ATOM 1717 N N . GLY A 1 242 ? -13.359 -3.071 -14.004 1.00 94.25 242 GLY A N 1
ATOM 1718 C CA . GLY A 1 242 ? -11.933 -3.035 -14.330 1.00 94.25 242 GLY A CA 1
ATOM 1719 C C . GLY A 1 242 ? -11.303 -1.638 -14.360 1.00 94.25 242 GLY A C 1
ATOM 1720 O O . GLY A 1 242 ? -10.456 -1.379 -15.216 1.00 94.25 242 GLY A O 1
ATOM 1721 N N . TRP A 1 243 ? -11.689 -0.719 -13.466 1.00 95.56 243 TRP A N 1
ATOM 1722 C CA . TRP A 1 243 ? -11.096 0.626 -13.439 1.00 95.56 243 TRP A CA 1
ATOM 1723 C C . TRP A 1 243 ? -10.733 1.148 -12.047 1.00 95.56 243 TRP A C 1
ATOM 1725 O O . TRP A 1 243 ? -11.288 0.746 -11.026 1.00 95.56 243 TRP A O 1
ATOM 1735 N N . ILE A 1 244 ? -9.784 2.089 -12.025 1.00 96.31 244 ILE A N 1
ATOM 1736 C CA . ILE A 1 244 ? -9.290 2.786 -10.833 1.00 96.31 244 ILE A CA 1
ATOM 1737 C C . ILE A 1 244 ? -9.374 4.293 -11.073 1.00 96.31 244 ILE A C 1
ATOM 1739 O O . ILE A 1 244 ? -8.852 4.789 -12.065 1.00 96.31 244 ILE A O 1
ATOM 1743 N N . GLU A 1 245 ? -9.986 5.045 -10.162 1.00 96.06 245 GLU A N 1
ATOM 1744 C CA . GLU A 1 245 ? -9.843 6.503 -10.123 1.00 96.06 245 GLU A CA 1
ATOM 1745 C C . GLU A 1 245 ? -8.670 6.866 -9.215 1.00 96.06 245 GLU A C 1
ATOM 1747 O O . GLU A 1 245 ? -8.640 6.480 -8.042 1.00 96.06 245 GLU A O 1
ATOM 1752 N N . VAL A 1 246 ? -7.721 7.635 -9.744 1.00 96.62 246 VAL A N 1
ATOM 1753 C CA . VAL A 1 246 ? -6.538 8.095 -9.017 1.00 96.62 246 VAL A CA 1
ATOM 1754 C C . VAL A 1 246 ? -6.393 9.603 -9.021 1.00 96.62 246 VAL A C 1
ATOM 1756 O O . VAL A 1 246 ? -6.785 10.279 -9.972 1.00 96.62 246 VAL A O 1
ATOM 1759 N N . THR A 1 247 ? -5.778 10.125 -7.965 1.00 94.69 247 THR A N 1
ATOM 1760 C CA . THR A 1 247 ? -5.279 11.501 -7.905 1.00 94.69 247 THR A CA 1
ATOM 1761 C C . THR A 1 247 ? -3.783 11.533 -8.171 1.00 94.69 247 THR A C 1
ATOM 1763 O O . THR A 1 247 ? -3.015 10.889 -7.453 1.00 94.69 247 THR A O 1
ATOM 1766 N N . GLN A 1 248 ? -3.376 12.315 -9.164 1.00 91.88 248 GLN A N 1
ATOM 1767 C CA . GLN A 1 248 ? -1.993 12.651 -9.482 1.00 91.88 248 GLN A CA 1
ATOM 1768 C C . GLN A 1 248 ? -1.808 14.152 -9.223 1.00 91.88 248 GLN A C 1
ATOM 1770 O O . GLN A 1 248 ? -2.120 14.989 -10.071 1.00 91.88 248 GLN A O 1
ATOM 1775 N N . GLY A 1 249 ? -1.377 14.499 -8.007 1.00 88.56 249 GLY A N 1
ATOM 1776 C CA . GLY A 1 249 ? -1.490 15.874 -7.512 1.00 88.56 249 GLY A CA 1
ATOM 1777 C C . GLY A 1 249 ? -2.962 16.295 -7.445 1.00 88.56 249 GLY A C 1
ATOM 1778 O O . GLY A 1 249 ? -3.780 15.567 -6.883 1.00 88.56 249 GLY A O 1
ATOM 1779 N N . ASP A 1 250 ? -3.297 17.422 -8.073 1.00 88.25 250 ASP A N 1
ATOM 1780 C CA . ASP A 1 250 ? -4.673 17.936 -8.147 1.00 88.25 250 ASP A CA 1
ATOM 1781 C C . ASP A 1 250 ? -5.498 17.314 -9.289 1.00 88.25 250 ASP A C 1
ATOM 1783 O O . ASP A 1 250 ? -6.711 17.516 -9.378 1.00 88.25 250 ASP A O 1
ATOM 1787 N N . LEU A 1 251 ? -4.859 16.546 -10.177 1.00 92.62 251 LEU A N 1
ATOM 1788 C CA . LEU A 1 251 ? -5.521 15.941 -11.328 1.00 92.62 251 LEU A CA 1
ATOM 1789 C C . LEU A 1 251 ? -6.156 14.606 -10.948 1.00 92.62 251 LEU A C 1
ATOM 1791 O O . LEU A 1 251 ? -5.512 13.740 -10.356 1.00 92.62 251 LEU A O 1
ATOM 1795 N N . ARG A 1 252 ? -7.413 14.410 -11.352 1.00 95.12 252 ARG A N 1
ATOM 1796 C CA . ARG A 1 252 ? -8.096 13.114 -11.282 1.00 95.12 252 ARG A CA 1
ATOM 1797 C C . ARG A 1 252 ? -8.002 12.402 -12.622 1.00 95.12 252 ARG A C 1
ATOM 1799 O O . ARG A 1 252 ? -8.311 12.988 -13.658 1.00 95.12 252 ARG A O 1
ATOM 1806 N N . ARG A 1 253 ? -7.615 11.130 -12.597 1.00 95.38 253 ARG A N 1
ATOM 1807 C CA . ARG A 1 253 ? -7.473 10.281 -13.784 1.00 95.38 253 ARG A CA 1
ATOM 1808 C C . ARG A 1 253 ? -8.149 8.942 -13.548 1.00 95.38 253 ARG A C 1
ATOM 1810 O O . ARG A 1 253 ? -8.179 8.455 -12.422 1.00 95.38 253 ARG A O 1
ATOM 1817 N N . ILE A 1 254 ? -8.682 8.346 -14.607 1.00 95.44 254 ILE A N 1
ATOM 1818 C CA . ILE A 1 254 ? -9.260 7.002 -14.553 1.00 95.44 254 ILE A CA 1
ATOM 1819 C C . ILE A 1 254 ? -8.364 6.060 -15.331 1.00 95.44 254 ILE A C 1
ATOM 1821 O O . ILE A 1 254 ? -8.151 6.231 -16.530 1.00 95.44 254 ILE A O 1
ATOM 1825 N N . LEU A 1 255 ? -7.842 5.065 -14.638 1.00 96.12 255 LEU A N 1
ATOM 1826 C CA . LEU A 1 255 ? -7.063 3.994 -15.223 1.00 96.12 255 LEU A CA 1
ATOM 1827 C C . LEU A 1 255 ? -8.020 2.856 -15.543 1.00 96.12 255 LEU A C 1
ATOM 1829 O O . LEU A 1 255 ? -8.685 2.339 -14.649 1.00 96.12 255 LEU A O 1
ATOM 1833 N N . VAL A 1 256 ? -8.117 2.505 -16.817 1.00 95.44 256 VAL A N 1
ATOM 1834 C CA . VAL A 1 256 ? -8.912 1.374 -17.294 1.00 95.44 256 VAL A CA 1
ATOM 1835 C C . VAL A 1 256 ? -7.938 0.234 -17.519 1.00 95.44 256 VAL A C 1
ATOM 1837 O O . VAL A 1 256 ? -7.048 0.350 -18.359 1.00 95.44 256 VAL A O 1
ATOM 1840 N N . LEU A 1 257 ? -8.057 -0.833 -16.740 1.00 94.69 257 LEU A N 1
ATOM 1841 C CA . LEU A 1 257 ? -7.177 -1.980 -16.886 1.00 94.69 257 LEU A CA 1
ATOM 1842 C C . LEU A 1 257 ? -7.531 -2.675 -18.197 1.00 94.69 257 LEU A C 1
ATOM 1844 O O . LEU A 1 257 ? -8.695 -3.009 -18.431 1.00 94.69 257 LEU A O 1
ATOM 1848 N N . ASP A 1 258 ? -6.540 -2.896 -19.061 1.00 86.12 258 ASP A N 1
ATOM 1849 C CA . ASP A 1 258 ? -6.747 -3.876 -20.119 1.00 86.12 258 ASP A CA 1
ATOM 1850 C C . ASP A 1 258 ? -6.978 -5.247 -19.455 1.00 86.12 258 ASP A C 1
ATOM 1852 O O . ASP A 1 258 ? -6.484 -5.510 -18.361 1.00 86.12 258 ASP A O 1
ATOM 1856 N N . GLY A 1 259 ? -7.796 -6.125 -20.037 1.00 86.31 259 GLY A N 1
ATOM 1857 C CA . GLY A 1 259 ? -8.170 -7.389 -19.379 1.00 86.31 259 GLY A CA 1
ATOM 1858 C C . GLY A 1 259 ? -6.993 -8.337 -19.090 1.00 86.31 259 GLY A C 1
ATOM 1859 O O . GLY A 1 259 ? -7.213 -9.438 -18.592 1.00 86.31 259 GLY A O 1
ATOM 1860 N N . GLN A 1 260 ? -5.765 -7.957 -19.452 1.00 90.69 260 GLN A N 1
ATOM 1861 C CA . GLN A 1 260 ? -4.514 -8.666 -19.193 1.00 90.69 260 GLN A CA 1
ATOM 1862 C C . GLN A 1 260 ? -3.568 -7.868 -18.280 1.00 90.69 260 GLN A C 1
ATOM 1864 O O . GLN A 1 260 ? -2.437 -8.303 -18.050 1.00 90.69 260 GLN A O 1
ATOM 1869 N N . ALA A 1 261 ? -4.016 -6.725 -17.758 1.00 94.00 261 ALA A N 1
ATOM 1870 C CA . ALA A 1 261 ? -3.196 -5.826 -16.982 1.00 94.00 261 ALA A CA 1
ATOM 1871 C C . ALA A 1 261 ? -2.750 -6.528 -15.708 1.00 94.00 261 ALA A C 1
ATOM 1873 O O . ALA A 1 261 ? -3.562 -7.039 -14.930 1.00 94.00 261 ALA A O 1
ATOM 1874 N N . ALA A 1 262 ? -1.442 -6.552 -15.488 1.00 95.31 262 ALA A N 1
ATOM 1875 C CA . ALA A 1 262 ? -0.909 -7.165 -14.290 1.00 95.31 262 ALA A CA 1
ATOM 1876 C C . ALA A 1 262 ? -1.057 -6.195 -13.112 1.00 95.31 262 ALA A C 1
ATOM 1878 O O . ALA A 1 262 ? -0.645 -5.036 -13.203 1.00 95.31 262 ALA A O 1
ATOM 1879 N N . VAL A 1 263 ? -1.644 -6.675 -12.015 1.00 96.50 263 VAL A N 1
ATOM 1880 C CA . VAL A 1 263 ? -1.827 -5.901 -10.785 1.00 96.50 263 VAL A CA 1
ATOM 1881 C C . VAL A 1 263 ? -0.935 -6.483 -9.700 1.00 96.50 263 VAL A C 1
ATOM 1883 O O . VAL A 1 263 ? -0.989 -7.678 -9.407 1.00 96.50 263 VAL A O 1
ATOM 1886 N N . TYR A 1 264 ? -0.123 -5.626 -9.094 1.00 95.12 264 TYR A N 1
ATOM 1887 C CA . TYR A 1 264 ? 0.748 -5.974 -7.981 1.00 95.12 264 TYR A CA 1
ATOM 1888 C C . TYR A 1 264 ? 0.437 -5.102 -6.769 1.00 95.12 264 TYR A C 1
ATOM 1890 O O . TYR A 1 264 ? 0.074 -3.938 -6.912 1.00 95.12 264 TYR A O 1
ATOM 1898 N N . LEU A 1 265 ? 0.599 -5.653 -5.569 1.00 92.81 265 LEU A N 1
ATOM 1899 C CA . LEU A 1 265 ? 0.546 -4.916 -4.310 1.00 92.81 265 LEU A CA 1
ATOM 1900 C C . LEU A 1 265 ? 1.772 -5.287 -3.477 1.00 92.81 265 LEU A C 1
ATOM 1902 O O . LEU A 1 265 ? 1.944 -6.446 -3.102 1.00 92.81 265 LEU A O 1
ATOM 1906 N N . ASN A 1 266 ? 2.631 -4.305 -3.191 1.00 86.88 266 ASN A N 1
ATOM 1907 C CA . ASN A 1 266 ? 3.896 -4.500 -2.474 1.00 86.88 266 ASN A CA 1
ATOM 1908 C C . ASN A 1 266 ? 4.766 -5.615 -3.101 1.00 86.88 266 ASN A C 1
ATOM 1910 O O . ASN A 1 266 ? 5.272 -6.487 -2.396 1.00 86.88 266 ASN A O 1
ATOM 1914 N N . GLY A 1 267 ? 4.890 -5.620 -4.435 1.00 85.50 267 GLY A N 1
ATOM 1915 C CA . GLY A 1 267 ? 5.703 -6.589 -5.182 1.00 85.50 267 GLY A CA 1
ATOM 1916 C C . GLY A 1 267 ? 5.112 -8.001 -5.301 1.00 85.50 267 GLY A C 1
ATOM 1917 O O . GLY A 1 267 ? 5.782 -8.898 -5.805 1.00 85.50 267 GLY A O 1
ATOM 1918 N N . ARG A 1 268 ? 3.870 -8.225 -4.853 1.00 89.12 268 ARG A N 1
ATOM 1919 C CA . ARG A 1 268 ? 3.169 -9.514 -4.972 1.00 89.12 268 ARG A CA 1
ATOM 1920 C C . ARG A 1 268 ? 1.997 -9.406 -5.931 1.00 89.12 268 ARG A C 1
ATOM 1922 O O . ARG A 1 268 ? 1.309 -8.388 -5.925 1.00 89.12 268 ARG A O 1
ATOM 1929 N N . THR A 1 269 ? 1.761 -10.454 -6.717 1.00 92.31 269 THR A N 1
ATOM 1930 C CA . THR A 1 269 ? 0.591 -10.544 -7.597 1.00 92.31 269 THR A CA 1
ATOM 1931 C C . THR A 1 269 ? -0.679 -10.349 -6.774 1.00 92.31 269 THR A C 1
ATOM 1933 O O . THR A 1 269 ? -0.855 -10.986 -5.733 1.00 92.31 269 THR A O 1
ATOM 1936 N N . ALA A 1 270 ? -1.544 -9.453 -7.230 1.00 94.50 270 ALA A N 1
ATOM 1937 C CA . ALA A 1 270 ? -2.746 -9.034 -6.531 1.00 94.50 270 ALA A CA 1
ATOM 1938 C C . ALA A 1 270 ? -3.936 -8.979 -7.492 1.00 94.50 270 ALA A C 1
ATOM 1940 O O . ALA A 1 270 ? -3.788 -8.953 -8.715 1.00 94.50 270 ALA A O 1
ATOM 1941 N N . ARG A 1 271 ? -5.141 -8.964 -6.931 1.00 95.69 271 ARG A N 1
ATOM 1942 C CA . ARG A 1 271 ? -6.370 -8.636 -7.651 1.00 95.69 271 ARG A CA 1
ATOM 1943 C C . ARG A 1 271 ? -6.626 -7.140 -7.561 1.00 95.69 271 ARG A C 1
ATOM 1945 O O . ARG A 1 271 ? -6.174 -6.470 -6.637 1.00 95.69 271 ARG A O 1
ATOM 1952 N N . LEU A 1 272 ? -7.422 -6.623 -8.492 1.00 95.38 272 LEU A N 1
ATOM 1953 C CA . LEU A 1 272 ? -7.855 -5.228 -8.455 1.00 95.38 272 LEU A CA 1
ATOM 1954 C C . LEU A 1 272 ? -8.599 -4.889 -7.145 1.00 95.38 272 LEU A C 1
ATOM 1956 O O . LEU A 1 272 ? -8.351 -3.836 -6.567 1.00 95.38 272 LEU A O 1
ATOM 1960 N N . ASP A 1 273 ? -9.411 -5.816 -6.625 1.00 95.88 273 ASP A N 1
ATOM 1961 C CA . ASP A 1 273 ? -10.115 -5.683 -5.334 1.00 95.88 273 ASP A CA 1
ATOM 1962 C C . ASP A 1 273 ? -9.202 -5.692 -4.094 1.00 95.88 273 ASP A C 1
ATOM 1964 O O . ASP A 1 273 ? -9.648 -5.360 -2.994 1.00 95.88 273 ASP A O 1
ATOM 1968 N N . ASP A 1 274 ? -7.926 -6.071 -4.234 1.00 93.94 274 ASP A N 1
ATOM 1969 C CA . ASP A 1 274 ? -6.975 -6.021 -3.117 1.00 93.94 274 ASP A CA 1
ATOM 1970 C C . ASP A 1 274 ? -6.452 -4.592 -2.877 1.00 93.94 274 ASP A C 1
ATOM 1972 O O . ASP A 1 274 ? -6.036 -4.246 -1.754 1.00 93.94 274 ASP A O 1
ATOM 1976 N N . LEU A 1 275 ? -6.497 -3.747 -3.916 1.00 95.19 275 LEU A N 1
ATOM 1977 C CA . LEU A 1 275 ? -6.230 -2.317 -3.811 1.00 95.19 275 LEU A CA 1
ATOM 1978 C C . LEU A 1 275 ? -7.342 -1.633 -3.008 1.00 95.19 275 LEU A C 1
ATOM 1980 O O . LEU A 1 275 ? -8.481 -2.088 -2.941 1.00 95.19 275 LEU A O 1
ATOM 1984 N N . ARG A 1 276 ? -7.011 -0.527 -2.348 1.00 93.31 276 ARG A N 1
ATOM 1985 C CA . ARG A 1 276 ? -7.947 0.238 -1.518 1.00 93.31 276 ARG A CA 1
ATOM 1986 C C . ARG A 1 276 ? -7.789 1.733 -1.759 1.00 93.31 276 ARG A C 1
ATOM 1988 O O . ARG A 1 276 ? -6.690 2.179 -2.091 1.00 93.31 276 ARG A O 1
ATOM 1995 N N . PRO A 1 277 ? -8.850 2.526 -1.519 1.00 91.88 277 PRO A N 1
ATOM 1996 C CA . PRO A 1 277 ? -8.722 3.967 -1.377 1.00 91.88 277 PRO A CA 1
ATOM 1997 C C . PRO A 1 277 ? -7.586 4.321 -0.423 1.00 91.88 277 PRO A C 1
ATOM 1999 O O . PRO A 1 277 ? -7.505 3.808 0.695 1.00 91.88 277 PRO A O 1
ATOM 2002 N N . GLY A 1 278 ? -6.710 5.196 -0.889 1.00 87.19 278 GLY A N 1
ATOM 2003 C CA . GLY A 1 278 ? -5.492 5.563 -0.209 1.00 87.19 278 GLY A CA 1
ATOM 2004 C C . GLY A 1 278 ? -4.271 4.776 -0.652 1.00 87.19 278 GLY A C 1
ATOM 2005 O O . GLY A 1 278 ? -3.203 5.222 -0.301 1.00 87.19 278 GLY A O 1
ATOM 2006 N N . ASP A 1 279 ? -4.305 3.688 -1.420 1.00 92.00 279 ASP A N 1
ATOM 2007 C CA . ASP A 1 279 ? -3.050 3.066 -1.886 1.00 92.00 279 ASP A CA 1
ATOM 2008 C C . ASP A 1 279 ? -2.295 3.977 -2.859 1.00 92.00 279 ASP A C 1
ATOM 2010 O O . ASP A 1 279 ? -2.909 4.659 -3.678 1.00 92.00 279 ASP A O 1
ATOM 2014 N N . GLU A 1 280 ? -0.963 4.015 -2.770 1.00 92.94 280 GLU A N 1
ATOM 2015 C CA . GLU A 1 280 ? -0.157 4.669 -3.811 1.00 92.94 280 GLU A CA 1
ATOM 2016 C C . GLU A 1 280 ? 0.007 3.689 -4.944 1.00 92.94 280 GLU A C 1
ATOM 2018 O O . GLU A 1 280 ? 0.381 2.551 -4.696 1.00 92.94 280 GLU A O 1
ATOM 2023 N N . ILE A 1 281 ? -0.249 4.106 -6.172 1.00 96.06 281 ILE A N 1
ATOM 2024 C CA . ILE A 1 281 ? -0.035 3.250 -7.325 1.00 96.06 281 ILE A CA 1
ATOM 2025 C C . ILE A 1 281 ? 0.880 3.924 -8.330 1.00 96.06 281 ILE A C 1
ATOM 2027 O O . ILE A 1 281 ? 0.947 5.152 -8.433 1.00 96.06 281 ILE A O 1
ATOM 2031 N N . ARG A 1 282 ? 1.547 3.091 -9.112 1.00 95.38 282 ARG A N 1
ATOM 2032 C CA . ARG A 1 282 ? 2.234 3.470 -10.341 1.00 95.38 282 ARG A CA 1
ATOM 2033 C C . ARG A 1 282 ? 1.719 2.605 -11.467 1.00 95.38 282 ARG A C 1
ATOM 2035 O O . ARG A 1 282 ? 1.312 1.469 -11.227 1.00 95.38 282 ARG A O 1
ATOM 2042 N N . TRP A 1 283 ? 1.714 3.136 -12.680 1.00 97.25 283 TRP A N 1
ATOM 2043 C CA . TRP A 1 283 ? 1.185 2.398 -13.820 1.00 97.25 283 TRP A CA 1
ATOM 2044 C C . TRP A 1 283 ? 2.017 2.575 -15.082 1.00 97.25 283 TRP A C 1
ATOM 2046 O O . TRP A 1 283 ? 2.791 3.525 -15.233 1.00 97.25 283 TRP A O 1
ATOM 2056 N N . VAL A 1 284 ? 1.820 1.632 -15.998 1.00 96.06 284 VAL A N 1
ATOM 2057 C CA . VAL A 1 284 ? 2.271 1.709 -17.387 1.00 96.06 284 VAL A CA 1
ATOM 2058 C C . VAL A 1 284 ? 1.036 1.755 -18.269 1.00 96.06 284 VAL A C 1
ATOM 2060 O O . VAL A 1 284 ? 0.147 0.909 -18.141 1.00 96.06 284 VAL A O 1
ATOM 2063 N N . GLU A 1 285 ? 0.965 2.755 -19.138 1.00 95.62 285 GLU A N 1
ATOM 2064 C CA . GLU A 1 285 ? -0.143 2.918 -20.070 1.00 95.62 285 GLU A CA 1
ATOM 2065 C C . GLU A 1 285 ? -0.109 1.807 -21.120 1.00 95.62 285 GLU A C 1
ATOM 2067 O O . GLU A 1 285 ? 0.950 1.461 -21.654 1.00 95.62 285 GLU A O 1
ATOM 2072 N N . SER A 1 286 ? -1.276 1.245 -21.434 1.00 93.00 286 SER A N 1
ATOM 2073 C CA . SER A 1 286 ? -1.389 0.345 -22.567 1.00 93.00 286 SER A CA 1
ATOM 2074 C C . SER A 1 286 ? -1.162 1.171 -23.833 1.00 93.00 286 SER A C 1
ATOM 2076 O O . SER A 1 286 ? -1.808 2.205 -24.032 1.00 93.00 286 SER A O 1
ATOM 2078 N N . PRO A 1 287 ? -0.269 0.735 -24.724 1.00 87.06 287 PRO A N 1
ATOM 2079 C CA . PRO A 1 287 ? -0.157 1.326 -26.046 1.00 87.06 287 PRO A CA 1
ATOM 2080 C C . PRO A 1 287 ? -1.506 1.269 -26.776 1.00 87.06 287 PRO A C 1
ATOM 2082 O O . PRO A 1 287 ? -2.276 0.327 -26.563 1.00 87.06 287 PRO A O 1
ATOM 2085 N N . PRO A 1 288 ? -1.786 2.243 -27.659 1.00 86.12 288 PRO A N 1
ATOM 2086 C CA . PRO A 1 288 ? -3.010 2.230 -28.443 1.00 86.12 288 PRO A CA 1
ATOM 2087 C C . PRO A 1 288 ? -3.123 0.920 -29.232 1.00 86.12 288 PRO A C 1
ATOM 2089 O O . PRO A 1 288 ? -2.110 0.318 -29.616 1.00 86.12 288 PRO A O 1
ATOM 2092 N N . GLY A 1 289 ? -4.362 0.473 -29.457 1.00 84.31 289 GLY A N 1
ATOM 2093 C CA . GLY A 1 289 ? -4.629 -0.691 -30.297 1.00 84.31 289 GLY A CA 1
ATOM 2094 C C . GLY A 1 289 ? -4.052 -0.518 -31.711 1.00 84.31 289 GLY A C 1
ATOM 2095 O O . GLY A 1 289 ? -3.682 0.597 -32.087 1.00 84.31 289 GLY A O 1
ATOM 2096 N N . PRO A 1 290 ? -3.976 -1.593 -32.517 1.00 86.06 290 PRO A N 1
ATOM 2097 C CA . PRO A 1 290 ? -3.486 -1.512 -33.899 1.00 86.06 290 PRO A CA 1
ATOM 2098 C C . PRO A 1 290 ? -4.220 -0.442 -34.725 1.00 86.06 290 PRO A C 1
ATOM 2100 O O . PRO A 1 290 ? -3.593 0.229 -35.540 1.00 86.06 290 PRO A O 1
ATOM 2103 N N . ASP A 1 291 ? -5.500 -0.207 -34.427 1.00 87.69 291 ASP A N 1
ATOM 2104 C CA . ASP A 1 291 ? -6.343 0.791 -35.097 1.00 87.69 291 ASP A CA 1
ATOM 2105 C C . ASP A 1 291 ? -6.274 2.188 -34.449 1.00 87.69 291 ASP A C 1
ATOM 2107 O O . ASP A 1 291 ? -7.045 3.086 -34.781 1.00 87.69 291 ASP A O 1
ATOM 2111 N N . GLY A 1 292 ? -5.392 2.388 -33.466 1.00 85.94 292 GLY A N 1
ATOM 2112 C CA . GLY A 1 292 ? -5.292 3.628 -32.693 1.00 85.94 292 GLY A CA 1
ATOM 2113 C C . GLY A 1 292 ? -6.418 3.832 -31.671 1.00 85.94 292 GLY A C 1
ATOM 2114 O O . GLY A 1 292 ? -6.362 4.779 -30.886 1.00 85.94 292 GLY A O 1
ATOM 2115 N N . SER A 1 293 ? -7.427 2.957 -31.649 1.00 82.25 293 SER A N 1
ATOM 2116 C CA . SER A 1 293 ? -8.563 3.057 -30.737 1.00 82.25 293 SER A CA 1
ATOM 2117 C C . SER A 1 293 ? -8.147 2.779 -29.293 1.00 82.25 293 SER A C 1
ATOM 2119 O O . SER A 1 293 ? -7.491 1.774 -29.000 1.00 82.25 293 SER A O 1
ATOM 2121 N N . LEU A 1 294 ? -8.579 3.650 -28.383 1.00 78.81 294 LEU A N 1
ATOM 2122 C CA . LEU A 1 294 ? -8.578 3.368 -26.951 1.00 78.81 294 LEU A CA 1
ATOM 2123 C C . LEU A 1 294 ? -9.746 2.428 -26.621 1.00 78.81 294 LEU A C 1
ATOM 2125 O O . LEU A 1 294 ? -10.788 2.516 -27.280 1.00 78.81 294 LEU A O 1
ATOM 2129 N N . PRO A 1 295 ? -9.611 1.549 -25.612 1.00 79.25 295 PRO A N 1
ATOM 2130 C CA . PRO A 1 295 ? -10.755 0.802 -25.113 1.00 79.25 295 PRO A CA 1
ATOM 2131 C C . PRO A 1 295 ? -11.866 1.786 -24.711 1.00 79.25 295 PRO A C 1
ATOM 2133 O O . PRO A 1 295 ? -11.563 2.863 -24.174 1.00 79.25 295 PRO A O 1
ATOM 2136 N N . PRO A 1 296 ? -13.139 1.460 -24.998 1.00 80.94 296 PRO A N 1
ATOM 2137 C CA . PRO A 1 296 ? -14.246 2.316 -24.610 1.00 80.94 296 PRO A CA 1
ATOM 2138 C C . PRO A 1 296 ? -14.212 2.541 -23.091 1.00 80.94 296 PRO A C 1
ATOM 2140 O O . PRO A 1 296 ? -13.782 1.656 -22.345 1.00 80.94 296 PRO A O 1
ATOM 2143 N N . PRO A 1 297 ? -14.627 3.727 -22.613 1.00 80.88 297 PRO A N 1
ATOM 2144 C CA . PRO A 1 297 ? -14.731 3.961 -21.184 1.00 80.88 297 PRO A CA 1
ATOM 2145 C C . PRO A 1 297 ? -15.672 2.909 -20.577 1.00 80.88 297 PRO A C 1
ATOM 2147 O O . PRO A 1 297 ? -16.729 2.654 -21.155 1.00 80.88 297 PRO A O 1
ATOM 2150 N N . PRO A 1 298 ? -15.305 2.297 -19.443 1.00 81.38 298 PRO A N 1
ATOM 2151 C CA . PRO A 1 298 ? -16.150 1.301 -18.808 1.00 81.38 298 PRO A CA 1
ATOM 2152 C C . PRO A 1 298 ? -17.474 1.924 -18.359 1.00 81.38 298 PRO A C 1
ATOM 2154 O O . PRO A 1 298 ? -17.527 3.100 -17.976 1.00 81.38 298 PRO A O 1
ATOM 2157 N N . ASP A 1 299 ? -18.535 1.121 -18.372 1.00 84.31 299 ASP A N 1
ATOM 2158 C CA . ASP A 1 299 ? -19.811 1.509 -17.781 1.00 84.31 299 ASP A CA 1
ATOM 2159 C C . ASP A 1 299 ? -19.609 1.899 -16.304 1.00 84.31 299 ASP A C 1
ATOM 2161 O O . ASP A 1 299 ? -18.764 1.351 -15.595 1.00 84.31 299 ASP A O 1
ATOM 2165 N N . GLY A 1 300 ? -20.331 2.923 -15.842 1.00 81.31 300 GLY A N 1
ATOM 2166 C CA . GLY A 1 300 ? -20.192 3.443 -14.474 1.00 81.31 300 GLY A CA 1
ATOM 2167 C C . GLY A 1 300 ? -18.990 4.372 -14.236 1.00 81.31 300 GLY A C 1
ATOM 2168 O O . GLY A 1 300 ? -18.824 4.883 -13.124 1.00 81.31 300 GLY A O 1
ATOM 2169 N N . LYS A 1 301 ? -18.180 4.661 -15.266 1.00 81.19 301 LYS A N 1
ATOM 2170 C CA . LYS A 1 301 ? -17.120 5.675 -15.198 1.00 81.19 301 LYS A CA 1
ATOM 2171 C C . LYS A 1 301 ? -17.705 7.048 -14.800 1.00 81.19 301 LYS A C 1
ATOM 2173 O O . LYS A 1 301 ? -18.672 7.499 -15.417 1.00 81.19 301 LYS A O 1
ATOM 2178 N N . PRO A 1 302 ? -17.120 7.779 -13.831 1.00 81.12 302 PRO A N 1
ATOM 2179 C CA . PRO A 1 302 ? -17.506 9.172 -13.585 1.00 81.12 302 PRO A CA 1
ATOM 2180 C C . PRO A 1 302 ? -17.346 10.047 -14.831 1.00 81.12 302 PRO A C 1
ATOM 2182 O O . PRO A 1 302 ? -16.326 10.005 -15.525 1.00 81.12 302 PRO A O 1
ATOM 2185 N N . ALA A 1 303 ? -18.340 10.901 -15.062 1.00 83.19 303 ALA A N 1
ATOM 2186 C CA . ALA A 1 303 ? -18.296 11.891 -16.126 1.00 83.19 303 ALA A CA 1
ATOM 2187 C C . ALA A 1 303 ? -17.131 12.880 -15.922 1.00 83.19 303 ALA A C 1
ATOM 2189 O O . ALA A 1 303 ? -16.873 13.337 -14.810 1.00 83.19 303 ALA A O 1
ATOM 2190 N N . GLY A 1 304 ? -16.444 13.228 -17.014 1.00 85.69 304 GLY A N 1
ATOM 2191 C CA . GLY A 1 304 ? -15.510 14.360 -17.069 1.00 85.69 304 GLY A CA 1
ATOM 2192 C C . GLY A 1 304 ? -14.036 14.076 -16.759 1.00 85.69 304 GLY A C 1
ATOM 2193 O O . GLY A 1 304 ? -13.202 14.898 -17.123 1.00 85.69 304 GLY A O 1
ATOM 2194 N N . ALA A 1 305 ? -13.669 12.938 -16.160 1.00 87.62 305 ALA A N 1
ATOM 2195 C CA . ALA A 1 305 ? -12.253 12.626 -15.926 1.00 87.62 305 ALA A CA 1
ATOM 2196 C C . ALA A 1 305 ? -11.612 11.876 -17.120 1.00 87.62 305 ALA A C 1
ATOM 2198 O O . ALA A 1 305 ? -12.224 10.953 -17.684 1.00 87.62 305 ALA A O 1
ATOM 2199 N N . PRO A 1 306 ? -10.377 12.238 -17.522 1.00 92.12 306 PRO A N 1
ATOM 2200 C CA . PRO A 1 306 ? -9.672 11.567 -18.609 1.00 92.12 306 PRO A CA 1
ATOM 2201 C C . PRO A 1 306 ? -9.420 10.099 -18.252 1.00 92.12 306 PRO A C 1
ATOM 2203 O O . PRO A 1 306 ? -9.002 9.781 -17.136 1.00 92.12 306 PRO A O 1
ATOM 2206 N N . SER A 1 307 ? -9.700 9.199 -19.199 1.00 91.94 307 SER A N 1
ATOM 2207 C CA . SER A 1 307 ? -9.387 7.773 -19.065 1.00 91.94 307 SER A CA 1
ATOM 2208 C C . SER A 1 307 ? -8.108 7.414 -19.797 1.00 91.94 307 SER A C 1
ATOM 2210 O O . SER A 1 307 ? -7.757 8.014 -20.811 1.00 91.94 307 SER A O 1
ATOM 2212 N N . THR A 1 308 ? -7.411 6.411 -19.291 1.00 94.44 308 THR A N 1
ATOM 2213 C CA . THR A 1 308 ? -6.184 5.897 -19.887 1.00 94.44 308 THR A CA 1
ATOM 2214 C C . THR A 1 308 ? -6.143 4.396 -19.684 1.00 94.44 308 THR A C 1
ATOM 2216 O O . THR A 1 308 ? -6.365 3.921 -18.573 1.00 94.44 308 THR A O 1
ATOM 2219 N N . ALA A 1 309 ? -5.914 3.660 -20.768 1.00 94.62 309 ALA A N 1
ATOM 2220 C CA . ALA A 1 309 ? -5.726 2.220 -20.698 1.00 94.62 309 ALA A CA 1
ATOM 2221 C C . ALA A 1 309 ? -4.395 1.922 -20.000 1.00 94.62 309 ALA A C 1
ATOM 2223 O O . ALA A 1 309 ? -3.412 2.613 -20.269 1.00 94.62 309 ALA A O 1
ATOM 2224 N N . VAL A 1 310 ? -4.355 0.937 -19.108 1.00 96.12 310 VAL A N 1
ATOM 2225 C CA . VAL A 1 310 ? -3.133 0.537 -18.397 1.00 96.12 310 VAL A CA 1
ATOM 2226 C C . VAL A 1 310 ? -2.887 -0.960 -18.526 1.00 96.12 310 VAL A C 1
ATOM 2228 O O . VAL A 1 310 ? -3.812 -1.756 -18.375 1.00 96.12 310 VAL A O 1
ATOM 2231 N N . ALA A 1 311 ? -1.629 -1.320 -18.785 1.00 95.75 311 ALA A N 1
ATOM 2232 C CA . ALA A 1 311 ? -1.164 -2.701 -18.948 1.00 95.75 311 ALA A CA 1
ATOM 2233 C C . ALA A 1 311 ? -0.487 -3.240 -17.678 1.00 95.75 311 ALA A C 1
ATOM 2235 O O . ALA A 1 311 ? -0.241 -4.438 -17.537 1.00 95.75 311 ALA A O 1
ATOM 2236 N N . TYR A 1 312 ? -0.150 -2.349 -16.747 1.00 96.50 312 TYR A N 1
ATOM 2237 C CA . TYR A 1 312 ? 0.476 -2.694 -15.480 1.00 96.50 312 TYR A CA 1
ATOM 2238 C C . TYR A 1 312 ? 0.089 -1.676 -14.416 1.00 96.50 312 TYR A C 1
ATOM 2240 O O . TYR A 1 312 ? 0.137 -0.470 -14.672 1.00 96.50 312 TYR A O 1
ATOM 2248 N N . VAL A 1 313 ? -0.249 -2.163 -13.224 1.00 97.12 313 VAL A N 1
ATOM 2249 C CA . VAL A 1 313 ? -0.486 -1.354 -12.028 1.00 97.12 313 VAL A CA 1
ATOM 2250 C C . VAL A 1 313 ? 0.257 -1.978 -10.857 1.00 97.12 313 VAL A C 1
ATOM 2252 O O . VAL A 1 313 ? 0.074 -3.152 -10.546 1.00 97.12 313 VAL A O 1
ATOM 2255 N N . GLU A 1 314 ? 1.049 -1.176 -10.158 1.00 95.56 314 GLU A N 1
ATOM 2256 C CA . GLU A 1 314 ? 1.697 -1.582 -8.917 1.00 95.56 314 GLU A CA 1
ATOM 2257 C C . GLU A 1 314 ? 1.289 -0.654 -7.790 1.00 95.56 314 GLU A C 1
ATOM 2259 O O . GLU A 1 314 ? 1.616 0.532 -7.785 1.00 95.56 314 GLU A O 1
ATOM 2264 N N . GLY A 1 315 ? 0.545 -1.223 -6.850 1.00 94.06 315 GLY A N 1
ATOM 2265 C CA . GLY A 1 315 ? 0.159 -0.607 -5.603 1.00 94.06 315 GLY A CA 1
ATOM 2266 C C . GLY A 1 315 ? 1.207 -0.788 -4.519 1.00 94.06 315 GLY A C 1
ATOM 2267 O O . GLY A 1 315 ? 1.849 -1.830 -4.383 1.00 94.06 315 GLY A O 1
ATOM 2268 N N . TYR A 1 316 ? 1.315 0.232 -3.686 1.00 89.31 316 TYR A N 1
ATOM 2269 C CA . TYR A 1 316 ? 2.139 0.274 -2.503 1.00 89.31 316 TYR A CA 1
ATOM 2270 C C . TYR A 1 316 ? 1.277 0.659 -1.312 1.00 89.31 316 TYR A C 1
ATOM 2272 O O . TYR A 1 316 ? 0.605 1.697 -1.284 1.00 89.31 316 TYR A O 1
ATOM 2280 N N . ARG A 1 317 ? 1.357 -0.180 -0.287 1.00 90.81 317 ARG A N 1
ATOM 2281 C CA . ARG A 1 317 ? 0.725 0.037 1.004 1.00 90.81 317 ARG A CA 1
ATOM 2282 C C . ARG A 1 317 ? 1.778 -0.145 2.086 1.00 90.81 317 ARG A C 1
ATOM 2284 O O . ARG A 1 317 ? 1.970 -1.241 2.610 1.00 90.81 317 ARG A O 1
ATOM 2291 N N . TRP A 1 318 ? 2.465 0.950 2.398 1.00 84.81 318 TRP A N 1
ATOM 2292 C CA . TRP A 1 318 ? 3.485 1.017 3.441 1.00 84.81 318 TRP A CA 1
ATOM 2293 C C . TRP A 1 318 ? 2.823 1.242 4.792 1.00 84.81 318 TRP A C 1
ATOM 2295 O O . TRP A 1 318 ? 2.578 2.384 5.173 1.00 84.81 318 TRP A O 1
ATOM 2305 N N . ILE A 1 319 ? 2.493 0.159 5.491 1.00 87.25 319 ILE A N 1
ATOM 2306 C CA . ILE A 1 319 ? 1.906 0.237 6.829 1.00 87.25 319 ILE A CA 1
ATOM 2307 C C . ILE A 1 319 ? 2.981 -0.036 7.876 1.00 87.25 319 ILE A C 1
ATOM 2309 O O . ILE A 1 319 ? 3.602 -1.094 7.874 1.00 87.25 319 ILE A O 1
ATOM 2313 N N . LEU A 1 320 ? 3.147 0.902 8.804 1.00 90.31 320 LEU A N 1
ATOM 2314 C CA . LEU A 1 320 ? 3.863 0.687 10.058 1.00 90.31 320 LEU A CA 1
ATOM 2315 C C . LEU A 1 320 ? 2.856 0.605 11.198 1.00 90.31 320 LEU A C 1
ATOM 2317 O O . LEU A 1 320 ? 1.915 1.398 11.273 1.00 90.31 320 LEU A O 1
ATOM 2321 N N . GLN A 1 321 ? 3.078 -0.336 12.106 1.00 90.62 321 GLN A N 1
ATOM 2322 C CA . GLN A 1 321 ? 2.278 -0.491 13.312 1.00 90.62 321 GLN A CA 1
ATOM 2323 C C . GLN A 1 321 ? 3.151 -0.323 14.549 1.00 90.62 321 GLN A C 1
ATOM 2325 O O . GLN A 1 321 ? 4.304 -0.753 14.591 1.00 90.62 321 GLN A O 1
ATOM 2330 N N . GLY A 1 322 ? 2.599 0.322 15.568 1.00 92.56 322 GLY A N 1
ATOM 2331 C CA . GLY A 1 322 ? 3.326 0.580 16.798 1.00 92.56 322 GLY A CA 1
ATOM 2332 C C . GLY A 1 322 ? 2.469 1.239 17.862 1.00 92.56 322 GLY A C 1
ATOM 2333 O O . GLY A 1 322 ? 1.242 1.291 17.773 1.00 92.56 322 GLY A O 1
ATOM 2334 N N . THR A 1 323 ? 3.138 1.754 18.879 1.00 93.38 323 THR A N 1
ATOM 2335 C CA . THR A 1 323 ? 2.530 2.536 19.952 1.00 93.38 323 THR A CA 1
ATOM 2336 C C . THR A 1 323 ? 3.097 3.942 19.907 1.00 93.38 323 THR A C 1
ATOM 2338 O O . THR A 1 323 ? 4.304 4.116 19.733 1.00 93.38 323 THR A O 1
ATOM 2341 N N . VAL A 1 324 ? 2.248 4.953 20.071 1.00 96.56 324 VAL A N 1
ATOM 2342 C CA . VAL A 1 324 ? 2.701 6.340 20.192 1.00 96.56 324 VAL A CA 1
ATOM 2343 C C . VAL A 1 324 ? 3.564 6.460 21.443 1.00 96.56 324 VAL A C 1
ATOM 2345 O O . VAL A 1 324 ? 3.099 6.215 22.552 1.00 96.56 324 VAL A O 1
ATOM 2348 N N . ASP A 1 325 ? 4.817 6.852 21.263 1.00 96.69 325 ASP A N 1
ATOM 2349 C CA . ASP A 1 325 ? 5.712 7.239 22.353 1.00 96.69 325 ASP A CA 1
ATOM 2350 C C . ASP A 1 325 ? 5.538 8.727 22.654 1.00 96.69 325 ASP A C 1
ATOM 2352 O O . ASP A 1 325 ? 5.253 9.140 23.777 1.00 96.69 325 ASP A O 1
ATOM 2356 N N . ARG A 1 326 ? 5.649 9.544 21.603 1.00 97.31 326 ARG A N 1
ATOM 2357 C CA . ARG A 1 326 ? 5.568 10.999 21.681 1.00 97.31 326 ARG A CA 1
ATOM 2358 C C . ARG A 1 326 ? 4.955 11.566 20.409 1.00 97.31 326 ARG A C 1
ATOM 2360 O O . ARG A 1 326 ? 5.223 11.084 19.312 1.00 97.31 326 ARG A O 1
ATOM 2367 N N . VAL A 1 327 ? 4.188 12.640 20.555 1.00 97.69 327 VAL A N 1
ATOM 2368 C CA . VAL A 1 327 ? 3.637 13.412 19.439 1.00 97.69 327 VAL A CA 1
ATOM 2369 C C . VAL A 1 327 ? 3.980 14.889 19.620 1.00 97.69 327 VAL A C 1
ATOM 2371 O O . VAL A 1 327 ? 3.685 15.482 20.655 1.00 97.69 327 VAL A O 1
ATOM 2374 N N . ASP A 1 328 ? 4.622 15.484 18.617 1.00 97.56 328 ASP A N 1
ATOM 2375 C CA . ASP A 1 328 ? 4.815 16.930 18.501 1.00 97.56 328 ASP A CA 1
ATOM 2376 C C . ASP A 1 328 ? 3.949 17.415 17.339 1.00 97.56 328 ASP A C 1
ATOM 2378 O O . ASP A 1 328 ? 4.368 17.476 16.183 1.00 97.56 328 ASP A O 1
ATOM 2382 N N . TRP A 1 329 ? 2.690 17.714 17.652 1.00 96.62 329 TRP A N 1
ATOM 2383 C CA . TRP A 1 329 ? 1.703 18.109 16.652 1.00 96.62 329 TRP A CA 1
ATOM 2384 C C . TRP A 1 329 ? 1.987 19.481 16.036 1.00 96.62 329 TRP A C 1
ATOM 2386 O O . TRP A 1 329 ? 1.503 19.750 14.944 1.00 96.62 329 TRP A O 1
ATOM 2396 N N . ARG A 1 330 ? 2.783 20.334 16.700 1.00 96.75 330 ARG A N 1
ATOM 2397 C CA . ARG A 1 330 ? 3.173 21.648 16.165 1.00 96.75 330 ARG A CA 1
ATOM 2398 C C . ARG A 1 330 ? 4.206 21.509 15.057 1.00 96.75 330 ARG A C 1
ATOM 2400 O O . ARG A 1 330 ? 4.164 22.260 14.092 1.00 96.75 330 ARG A O 1
ATOM 2407 N N . ARG A 1 331 ? 5.122 20.547 15.195 1.00 97.06 331 ARG A N 1
ATOM 2408 C CA . ARG A 1 331 ? 6.125 20.214 14.170 1.00 97.06 331 ARG A CA 1
ATOM 2409 C C . ARG A 1 331 ? 5.689 19.084 13.240 1.00 97.06 331 ARG A C 1
ATOM 2411 O O . ARG A 1 331 ? 6.452 18.691 12.366 1.00 97.06 331 ARG A O 1
ATOM 2418 N N . HIS A 1 332 ? 4.479 18.554 13.425 1.00 97.12 332 HIS A N 1
ATOM 2419 C CA . HIS A 1 332 ? 3.987 17.376 12.716 1.00 97.12 332 HIS A CA 1
ATOM 2420 C C . HIS A 1 332 ? 4.937 16.168 12.837 1.00 97.12 332 HIS A C 1
ATOM 2422 O O . HIS A 1 332 ? 5.131 15.426 11.884 1.00 97.12 332 HIS A O 1
ATOM 2428 N N . HIS A 1 333 ? 5.544 15.961 14.007 1.00 97.56 333 HIS A N 1
ATOM 2429 C CA . HIS A 1 333 ? 6.425 14.821 14.272 1.00 97.56 333 HIS A CA 1
ATOM 2430 C C . HIS A 1 333 ? 5.723 13.780 15.146 1.00 97.56 333 HIS A C 1
ATOM 2432 O O . HIS A 1 333 ? 5.114 14.105 16.170 1.00 97.56 333 HIS A O 1
ATOM 2438 N N . LEU A 1 334 ? 5.869 12.512 14.777 1.00 97.69 334 LEU A N 1
ATOM 2439 C CA . LEU A 1 334 ? 5.335 11.363 15.499 1.00 97.69 334 LEU A CA 1
ATOM 2440 C C . LEU A 1 334 ? 6.466 10.387 15.819 1.00 97.69 334 LEU A C 1
ATOM 2442 O O . LEU A 1 334 ? 7.179 9.958 14.920 1.00 97.69 334 LEU A O 1
ATOM 2446 N N . VAL A 1 335 ? 6.626 10.019 17.088 1.00 97.62 335 VAL A N 1
ATOM 2447 C CA . VAL A 1 335 ? 7.578 8.986 17.510 1.00 97.62 335 VAL A CA 1
ATOM 2448 C C . VAL A 1 335 ? 6.800 7.740 17.896 1.00 97.62 335 VAL A C 1
ATOM 2450 O O . VAL A 1 335 ? 5.931 7.795 18.771 1.00 97.62 335 VAL A O 1
ATOM 2453 N N . LEU A 1 336 ? 7.115 6.627 17.239 1.00 96.56 336 LEU A N 1
ATOM 2454 C CA . LEU A 1 336 ? 6.500 5.326 17.472 1.00 96.56 336 LEU A CA 1
ATOM 2455 C C . LEU A 1 336 ? 7.493 4.361 18.098 1.00 96.56 336 LEU A C 1
ATOM 2457 O O . LEU A 1 336 ? 8.657 4.330 17.706 1.00 96.56 336 LEU A O 1
ATOM 2461 N N . VAL A 1 337 ? 7.005 3.532 19.015 1.00 95.00 337 VAL A N 1
ATOM 2462 C CA . VAL A 1 337 ? 7.658 2.277 19.390 1.00 95.00 337 VAL A CA 1
ATOM 2463 C C . VAL A 1 337 ? 7.067 1.174 18.526 1.00 95.00 337 VAL A C 1
ATOM 2465 O O . VAL A 1 337 ? 5.858 0.934 18.587 1.00 95.00 337 VAL A O 1
ATOM 2468 N N . LEU A 1 338 ? 7.888 0.514 17.713 1.00 91.69 338 LEU A N 1
ATOM 2469 C CA . LEU A 1 338 ? 7.415 -0.580 16.866 1.00 91.69 338 LEU A CA 1
ATOM 2470 C C . LEU A 1 338 ? 7.138 -1.821 17.717 1.00 91.69 338 LEU A C 1
ATOM 2472 O O . LEU A 1 338 ? 7.943 -2.203 18.567 1.00 91.69 338 LEU A O 1
ATOM 2476 N N . ALA A 1 339 ? 5.980 -2.444 17.509 1.00 75.44 339 ALA A N 1
ATOM 2477 C CA . ALA A 1 339 ? 5.628 -3.670 18.213 1.00 75.44 339 ALA A CA 1
ATOM 2478 C C . ALA A 1 339 ? 6.396 -4.854 17.605 1.00 75.44 339 ALA A C 1
ATOM 2480 O O . ALA A 1 339 ? 6.345 -5.060 16.397 1.00 75.44 339 ALA A O 1
ATOM 2481 N N . GLY A 1 340 ? 7.097 -5.634 18.433 1.00 63.81 340 GLY A N 1
ATOM 2482 C CA . GLY A 1 340 ? 7.633 -6.940 18.026 1.00 63.81 340 GLY A CA 1
ATOM 2483 C C . GLY A 1 340 ? 8.828 -6.922 17.068 1.00 63.81 340 GLY A C 1
ATOM 2484 O O . GLY A 1 340 ? 9.188 -7.978 16.559 1.00 63.81 340 GLY A O 1
ATOM 2485 N N . TRP A 1 341 ? 9.477 -5.776 16.838 1.00 41.91 341 TRP A N 1
ATOM 2486 C CA . TRP A 1 341 ? 10.743 -5.763 16.103 1.00 41.91 341 TRP A CA 1
ATOM 2487 C C . TRP A 1 341 ? 11.884 -6.190 17.033 1.00 41.91 341 TRP A C 1
ATOM 2489 O O . TRP A 1 341 ? 12.550 -5.357 17.645 1.00 41.91 341 TRP A O 1
ATOM 2499 N N . ALA A 1 342 ? 12.102 -7.496 17.153 1.00 37.94 342 ALA A N 1
ATOM 2500 C CA . ALA A 1 342 ? 13.417 -8.024 17.484 1.00 37.94 342 ALA A CA 1
ATOM 2501 C C . ALA A 1 342 ? 14.095 -8.346 16.143 1.00 37.94 342 ALA A C 1
ATOM 2503 O O . ALA A 1 342 ? 13.559 -9.178 15.407 1.00 37.94 342 ALA A O 1
ATOM 2504 N N . PRO A 1 343 ? 15.214 -7.698 15.761 1.00 33.84 343 PRO A N 1
ATOM 2505 C CA . PRO A 1 343 ? 15.993 -8.219 14.647 1.00 33.84 343 PRO A CA 1
ATOM 2506 C C . PRO A 1 343 ? 16.371 -9.659 15.006 1.00 33.84 343 PRO A C 1
ATOM 2508 O O . PRO A 1 343 ? 16.791 -9.916 16.137 1.00 33.84 343 PRO A O 1
ATOM 2511 N N . ALA A 1 344 ? 16.174 -10.603 14.085 1.00 29.17 344 ALA A N 1
ATOM 2512 C CA . ALA A 1 344 ? 16.698 -11.946 14.287 1.00 29.17 344 ALA A CA 1
ATOM 2513 C C . ALA A 1 344 ? 18.200 -11.804 14.599 1.00 29.17 344 ALA A C 1
ATOM 2515 O O . ALA A 1 344 ? 18.888 -11.099 13.851 1.00 29.17 344 ALA A O 1
ATOM 2516 N N . PRO A 1 345 ? 18.714 -12.381 15.703 1.00 33.56 345 PRO A N 1
ATOM 2517 C CA . PRO A 1 345 ? 20.150 -12.367 15.936 1.00 33.56 345 PRO A CA 1
ATOM 2518 C C . PRO A 1 345 ? 20.832 -12.990 14.709 1.00 33.56 345 PRO A C 1
ATOM 2520 O O . PRO A 1 345 ? 20.274 -13.938 14.141 1.00 33.56 345 PRO A O 1
ATOM 2523 N N . PRO A 1 346 ? 21.990 -12.470 14.256 1.00 34.28 346 PRO A N 1
ATOM 2524 C CA . PRO A 1 346 ? 22.741 -13.113 13.187 1.00 34.28 346 PRO A CA 1
ATOM 2525 C C . PRO A 1 346 ? 22.935 -14.580 13.576 1.00 34.28 346 PRO A C 1
ATOM 2527 O O . PRO A 1 346 ? 23.379 -14.881 14.684 1.00 34.28 346 PRO A O 1
ATOM 2530 N N . GLY A 1 347 ? 22.479 -15.488 12.712 1.00 34.31 347 GLY A N 1
ATOM 2531 C CA . GLY A 1 347 ? 22.479 -16.913 13.007 1.00 34.31 347 GLY A CA 1
ATOM 2532 C C . GLY A 1 347 ? 23.893 -17.377 13.328 1.00 34.31 347 GLY A C 1
ATOM 2533 O O . GLY A 1 347 ? 24.763 -17.341 12.464 1.00 34.31 347 GLY A O 1
ATOM 2534 N N . ASN A 1 348 ? 24.118 -17.819 14.564 1.00 37.38 348 ASN A N 1
ATOM 2535 C CA . ASN A 1 348 ? 25.310 -18.583 14.895 1.00 37.38 348 ASN A CA 1
ATOM 2536 C C . ASN A 1 348 ? 25.221 -19.913 14.143 1.00 37.38 348 ASN A C 1
ATOM 2538 O O . ASN A 1 348 ? 24.332 -20.725 14.412 1.00 37.38 348 ASN A O 1
ATOM 2542 N N . GLU A 1 349 ? 26.131 -20.129 13.195 1.00 31.20 349 GLU A N 1
ATOM 2543 C CA . GLU A 1 349 ? 26.333 -21.437 12.583 1.00 31.20 349 GLU A CA 1
ATOM 2544 C C . GLU A 1 349 ? 26.594 -22.486 13.684 1.00 31.20 349 GLU A C 1
ATOM 2546 O O . GLU A 1 349 ? 27.467 -22.289 14.539 1.00 31.20 349 GLU A O 1
ATOM 2551 N N . PRO A 1 350 ? 25.869 -23.618 13.707 1.00 36.59 350 PRO A N 1
ATOM 2552 C CA . PRO A 1 350 ? 26.139 -24.688 14.655 1.00 36.59 350 PRO A CA 1
ATOM 2553 C C . PRO A 1 350 ? 27.374 -25.464 14.183 1.00 36.59 350 PRO A C 1
ATOM 2555 O O . PRO A 1 350 ? 27.263 -26.396 13.390 1.00 36.59 350 PRO A O 1
ATOM 2558 N N . GLY A 1 351 ? 28.564 -25.070 14.642 1.00 39.94 351 GLY A N 1
ATOM 2559 C CA . GLY A 1 351 ? 29.788 -25.720 14.164 1.00 39.94 351 GLY A CA 1
ATOM 2560 C C . GLY A 1 351 ? 31.094 -25.457 14.904 1.00 39.94 351 GLY A C 1
ATOM 2561 O O . GLY A 1 351 ? 32.128 -25.844 14.378 1.00 39.94 351 GLY A O 1
ATOM 2562 N N . SER A 1 352 ? 31.102 -24.835 16.087 1.00 31.56 352 SER A N 1
ATOM 2563 C CA . SER A 1 352 ? 32.349 -24.660 16.852 1.00 31.56 352 SER A CA 1
ATOM 2564 C C . SER A 1 352 ? 32.110 -24.777 18.354 1.00 31.56 352 SER A C 1
ATOM 2566 O O . SER A 1 352 ? 31.847 -23.789 19.032 1.00 31.56 352 SER A O 1
ATOM 2568 N N . THR A 1 353 ? 32.211 -25.991 18.892 1.00 34.12 353 THR A N 1
ATOM 2569 C CA . 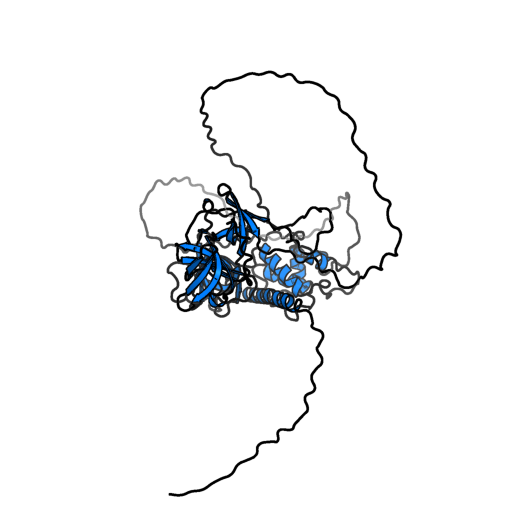THR A 1 353 ? 32.370 -26.210 20.335 1.00 34.12 353 THR A CA 1
ATOM 2570 C C . THR A 1 353 ? 33.798 -25.799 20.720 1.00 34.12 353 THR A C 1
ATOM 2572 O O . THR A 1 353 ? 34.739 -26.439 20.243 1.00 34.12 353 THR A O 1
ATOM 2575 N N . PRO A 1 354 ? 34.027 -24.773 21.560 1.00 36.22 354 PRO A N 1
ATOM 2576 C CA . PRO A 1 354 ? 35.360 -24.517 22.092 1.00 36.22 354 PRO A CA 1
ATOM 2577 C C . PRO A 1 354 ? 35.718 -25.609 23.117 1.00 36.22 354 PRO A C 1
ATOM 2579 O O . PRO A 1 354 ? 34.835 -26.070 23.849 1.00 36.22 354 PRO A O 1
ATOM 2582 N N . PRO A 1 355 ? 36.988 -26.044 23.204 1.00 35.06 355 PRO A N 1
ATOM 2583 C CA . PRO A 1 355 ? 37.394 -27.034 24.192 1.00 35.06 355 PRO A CA 1
ATOM 2584 C C . PRO A 1 355 ? 37.247 -26.476 25.614 1.00 35.06 355 PRO A C 1
ATOM 2586 O O . PRO A 1 355 ? 37.536 -25.310 25.882 1.00 35.06 355 PRO A O 1
ATOM 2589 N N . ALA A 1 356 ? 36.798 -27.342 26.522 1.00 34.62 356 ALA A N 1
ATOM 2590 C CA . ALA A 1 356 ? 36.602 -27.038 27.934 1.00 34.62 356 ALA A CA 1
ATOM 2591 C C . ALA A 1 356 ? 37.891 -26.494 28.590 1.00 34.62 356 ALA A C 1
ATOM 2593 O O . ALA A 1 356 ? 38.954 -27.101 28.423 1.00 34.62 356 ALA A O 1
ATOM 2594 N N . PRO A 1 357 ? 37.829 -25.401 29.375 1.00 38.31 357 PRO A N 1
ATOM 2595 C CA . PRO A 1 357 ? 38.973 -24.954 30.154 1.00 38.31 357 PRO A CA 1
ATOM 2596 C C . PRO A 1 357 ? 39.241 -25.917 31.317 1.00 38.31 357 PRO A C 1
ATOM 2598 O O . PRO A 1 357 ? 38.348 -26.287 32.081 1.00 38.31 357 PRO A O 1
ATOM 2601 N N . ALA A 1 358 ? 40.505 -26.321 31.430 1.00 33.72 358 ALA A N 1
ATOM 2602 C CA . ALA A 1 358 ? 41.019 -27.151 32.505 1.00 33.72 358 ALA A CA 1
ATOM 2603 C C . ALA A 1 358 ? 40.845 -26.478 33.877 1.00 33.72 358 ALA A C 1
ATOM 2605 O O . ALA A 1 358 ? 41.050 -25.275 34.041 1.00 33.72 358 ALA A O 1
ATOM 2606 N N . ALA A 1 359 ? 40.490 -27.293 34.869 1.00 43.09 359 ALA A N 1
ATOM 2607 C CA . ALA A 1 359 ? 40.317 -26.904 36.260 1.00 43.09 359 ALA A CA 1
ATOM 2608 C C . ALA A 1 359 ? 41.599 -26.297 36.860 1.00 43.09 359 ALA A C 1
ATOM 2610 O O . ALA A 1 359 ? 42.672 -26.898 36.789 1.00 43.09 359 ALA A O 1
ATOM 2611 N N . GLY A 1 360 ? 41.477 -25.141 37.521 1.00 33.91 360 GLY A N 1
ATOM 2612 C CA . GLY A 1 360 ? 42.600 -24.500 38.201 1.00 33.91 360 GLY A CA 1
ATOM 2613 C C . GLY A 1 360 ? 42.204 -23.412 39.203 1.00 33.91 360 GLY A C 1
ATOM 2614 O O . GLY A 1 360 ? 42.013 -22.269 38.818 1.00 33.91 360 GLY A O 1
ATOM 2615 N N . ARG A 1 361 ? 42.215 -23.800 40.488 1.00 33.09 361 ARG A N 1
ATOM 2616 C CA . ARG A 1 361 ? 42.374 -23.010 41.735 1.00 33.09 361 ARG A CA 1
ATOM 2617 C C . ARG A 1 361 ? 41.298 -21.976 42.161 1.00 33.09 361 ARG A C 1
ATOM 2619 O O . ARG A 1 361 ? 40.933 -21.102 41.387 1.00 33.09 361 ARG A O 1
ATOM 2626 N N . PRO A 1 362 ? 40.870 -21.997 43.445 1.00 35.22 362 PRO A N 1
ATOM 2627 C CA . PRO A 1 362 ? 39.964 -20.994 44.008 1.00 35.22 362 PRO A CA 1
ATOM 2628 C C . PRO A 1 362 ? 40.706 -19.696 44.394 1.00 35.22 362 PRO A C 1
ATOM 2630 O O . PRO A 1 362 ? 41.850 -19.771 44.855 1.00 35.22 362 PRO A O 1
ATOM 2633 N N . PRO A 1 363 ? 40.073 -18.514 44.273 1.00 39.22 363 PRO A N 1
ATOM 2634 C CA . PRO A 1 363 ? 40.608 -17.272 44.819 1.00 39.22 363 PRO A CA 1
ATOM 2635 C C . PRO A 1 363 ? 40.306 -17.104 46.320 1.00 39.22 363 PRO A C 1
ATOM 2637 O O . PRO A 1 363 ? 39.318 -17.610 46.850 1.00 39.22 363 PRO A O 1
ATOM 2640 N N . ALA A 1 364 ? 41.210 -16.385 46.987 1.00 34.66 364 ALA A N 1
ATOM 2641 C CA . ALA A 1 364 ? 41.236 -16.073 48.415 1.00 34.66 364 ALA A CA 1
ATOM 2642 C C . ALA A 1 364 ? 40.122 -15.091 48.861 1.00 34.66 364 ALA A C 1
ATOM 2644 O O . ALA A 1 364 ? 39.613 -14.330 48.037 1.00 34.66 364 ALA A O 1
ATOM 2645 N N . PRO A 1 365 ? 39.753 -15.075 50.160 1.00 39.75 365 PRO A N 1
ATOM 2646 C CA . PRO A 1 365 ? 38.688 -14.223 50.684 1.00 39.75 365 PRO A CA 1
ATOM 2647 C C . PRO A 1 365 ? 39.114 -12.756 50.852 1.00 39.75 365 PRO A C 1
ATOM 2649 O O . PRO A 1 365 ? 40.207 -12.448 51.328 1.00 39.75 365 PRO A O 1
ATOM 2652 N N . TRP A 1 366 ? 38.196 -11.857 50.495 1.00 36.97 366 TRP A N 1
ATOM 2653 C CA . TRP A 1 366 ? 38.312 -10.407 50.637 1.00 36.97 366 TRP A CA 1
ATOM 2654 C C . TRP A 1 366 ? 38.192 -9.963 52.101 1.00 36.97 366 TRP A C 1
ATOM 2656 O O . TRP A 1 366 ? 37.309 -10.411 52.832 1.00 36.97 366 TRP A O 1
ATOM 2666 N N . GLN A 1 367 ? 39.086 -9.061 52.509 1.00 31.53 367 GLN A N 1
ATOM 2667 C CA . GLN A 1 367 ? 39.105 -8.411 53.819 1.00 31.53 367 GLN A CA 1
ATOM 2668 C C . GLN A 1 367 ? 38.161 -7.202 53.865 1.00 31.53 367 GLN A C 1
ATOM 2670 O O . GLN A 1 367 ? 38.117 -6.389 52.944 1.00 31.53 367 GLN A O 1
ATOM 2675 N N . VAL A 1 368 ? 37.459 -7.074 54.990 1.00 35.78 368 VAL A N 1
ATOM 2676 C CA . VAL A 1 368 ? 36.648 -5.917 55.396 1.00 35.78 368 VAL A CA 1
ATOM 2677 C C . VAL A 1 368 ? 37.526 -4.950 56.201 1.00 35.78 368 VAL A C 1
ATOM 2679 O O . VAL A 1 368 ? 38.144 -5.398 57.168 1.00 35.78 368 VAL A O 1
ATOM 2682 N N . PRO A 1 369 ? 37.545 -3.640 55.904 1.00 35.91 369 PRO A N 1
ATOM 2683 C CA . PRO A 1 369 ? 38.001 -2.636 56.860 1.00 35.91 369 PRO A CA 1
ATOM 2684 C C . PRO A 1 369 ? 36.816 -2.027 57.624 1.00 35.91 369 PRO A C 1
ATOM 2686 O O . PRO A 1 369 ? 35.829 -1.597 57.028 1.00 35.91 369 PRO A O 1
ATOM 2689 N N . GLY A 1 370 ? 36.931 -2.009 58.954 1.00 32.56 370 GLY A N 1
ATOM 2690 C CA . GLY A 1 370 ? 36.021 -1.329 59.879 1.00 32.56 370 GLY A CA 1
ATOM 2691 C C . GLY A 1 370 ? 36.236 0.196 59.963 1.00 32.56 370 GLY A C 1
ATOM 2692 O O . GLY A 1 370 ? 37.071 0.741 59.243 1.00 32.56 370 GLY A O 1
ATOM 2693 N N . PRO A 1 371 ? 35.467 0.885 60.830 1.00 41.41 371 PRO A N 1
ATOM 2694 C CA . PRO A 1 371 ? 35.245 2.330 60.774 1.00 41.41 371 PRO A CA 1
ATOM 2695 C C . PRO A 1 371 ? 36.255 3.132 61.610 1.00 41.41 371 PRO A C 1
ATOM 2697 O O . PRO A 1 371 ? 36.750 2.643 62.623 1.00 41.41 371 PRO A O 1
ATOM 2700 N N . GLY A 1 372 ? 36.503 4.386 61.221 1.00 30.19 372 GLY A N 1
ATOM 2701 C CA . GLY A 1 372 ? 37.320 5.323 61.992 1.00 30.19 372 GLY A CA 1
ATOM 2702 C C . GLY A 1 372 ? 37.221 6.769 61.497 1.00 30.19 372 GLY A C 1
ATOM 2703 O O . GLY A 1 372 ? 37.779 7.106 60.460 1.00 30.19 372 GLY A O 1
ATOM 2704 N N . ASP A 1 373 ? 36.495 7.560 62.286 1.00 33.06 373 ASP A N 1
ATOM 2705 C CA . ASP A 1 373 ? 36.683 8.966 62.673 1.00 33.06 373 ASP A CA 1
ATOM 2706 C C . ASP A 1 373 ? 36.665 10.140 61.667 1.00 33.06 373 ASP A C 1
ATOM 2708 O O . ASP A 1 373 ? 37.401 10.235 60.689 1.00 33.06 373 ASP A O 1
ATOM 2712 N N . ALA A 1 374 ? 35.808 11.103 62.034 1.00 34.84 374 ALA A N 1
ATOM 2713 C CA . ALA A 1 374 ? 35.670 12.471 61.531 1.00 34.84 374 ALA A CA 1
ATOM 2714 C C . ALA A 1 374 ? 36.845 13.384 61.984 1.00 34.84 374 ALA A C 1
ATOM 2716 O O . ALA A 1 374 ? 37.661 12.952 62.801 1.00 34.84 374 ALA A O 1
ATOM 2717 N N . PRO A 1 375 ? 36.942 14.656 61.521 1.00 50.66 375 PRO A N 1
ATOM 2718 C CA . PRO A 1 375 ? 36.148 15.719 62.164 1.00 50.66 375 PRO A CA 1
ATOM 2719 C C . PRO A 1 375 ? 35.670 16.896 61.272 1.00 50.66 375 PRO A C 1
ATOM 2721 O O . PRO A 1 375 ? 36.264 17.255 60.262 1.00 50.66 375 PRO A O 1
ATOM 2724 N N . GLU A 1 376 ? 34.566 17.489 61.741 1.00 34.81 376 GLU A N 1
ATOM 2725 C CA . GLU A 1 376 ? 34.130 18.903 61.766 1.00 34.81 376 GLU A CA 1
ATOM 2726 C C . GLU A 1 376 ? 34.766 19.971 60.843 1.00 34.81 376 GLU A C 1
ATOM 2728 O O . GLU A 1 376 ? 35.967 20.228 60.906 1.00 34.81 376 GLU A O 1
ATOM 2733 N N . ARG A 1 377 ? 33.910 20.793 60.197 1.00 31.97 377 ARG A N 1
ATOM 2734 C CA . ARG A 1 377 ? 33.752 22.235 60.535 1.00 31.97 377 ARG A CA 1
ATOM 2735 C C . ARG A 1 377 ? 32.668 22.978 59.723 1.00 31.97 377 ARG A C 1
ATOM 2737 O O . ARG A 1 377 ? 32.767 23.129 58.515 1.00 31.97 377 ARG A O 1
ATOM 2744 N N . ASN A 1 378 ? 31.694 23.496 60.478 1.00 34.91 378 ASN A N 1
ATOM 2745 C CA . ASN A 1 378 ? 31.070 24.833 60.477 1.00 34.91 378 ASN A CA 1
ATOM 2746 C C . ASN A 1 378 ? 30.664 25.586 59.187 1.00 34.91 378 ASN A C 1
ATOM 2748 O O . ASN A 1 378 ? 31.483 26.047 58.399 1.00 34.91 378 ASN A O 1
ATOM 2752 N N . VAL A 1 379 ? 29.354 25.871 59.157 1.00 39.94 379 VAL A N 1
ATOM 2753 C CA . VAL A 1 379 ? 28.609 26.974 58.502 1.00 39.94 379 VAL A CA 1
ATOM 2754 C C . VAL A 1 379 ? 29.022 28.349 59.104 1.00 39.94 379 VAL A C 1
ATOM 2756 O O . VAL A 1 379 ? 29.588 28.350 60.201 1.00 39.94 379 VAL A O 1
ATOM 2759 N N . PRO A 1 380 ? 28.743 29.524 58.481 1.00 46.41 380 PRO A N 1
ATOM 2760 C CA . PRO A 1 380 ? 27.417 30.171 58.578 1.00 46.41 380 PRO A CA 1
ATOM 2761 C C . PRO A 1 380 ? 26.933 30.936 57.304 1.00 46.41 380 PRO A C 1
ATOM 2763 O O . PRO A 1 380 ? 27.671 31.034 56.325 1.00 46.41 380 PRO A O 1
ATOM 2766 N N . PRO A 1 381 ? 25.680 31.461 57.308 1.00 65.00 381 PRO A N 1
ATOM 2767 C CA . PRO A 1 381 ? 24.911 31.880 56.125 1.00 65.00 381 PRO A CA 1
ATOM 2768 C C . PRO A 1 381 ? 24.581 33.395 56.059 1.00 65.00 381 PRO A C 1
ATOM 2770 O O . PRO A 1 381 ? 24.757 34.115 57.037 1.00 65.00 381 PRO A O 1
ATOM 2773 N N . ALA A 1 382 ? 24.003 33.855 54.939 1.00 34.56 382 ALA A N 1
ATOM 2774 C CA . ALA A 1 382 ? 23.156 35.065 54.816 1.00 34.56 382 ALA A CA 1
ATOM 2775 C C . ALA A 1 382 ? 22.407 35.002 53.457 1.00 34.56 382 ALA A C 1
ATOM 2777 O O . ALA A 1 382 ? 23.039 34.716 52.448 1.00 34.56 382 ALA A O 1
ATOM 2778 N N . ALA A 1 383 ? 21.071 34.990 53.360 1.00 35.97 383 ALA A N 1
ATOM 2779 C CA . ALA A 1 383 ? 20.055 36.023 53.639 1.00 35.97 383 ALA A CA 1
ATOM 2780 C C . ALA A 1 383 ? 19.877 37.076 52.515 1.00 35.97 383 ALA A C 1
ATOM 2782 O O . ALA A 1 383 ? 20.840 37.710 52.100 1.00 35.97 383 ALA A O 1
ATOM 2783 N N . GLY A 1 384 ? 18.615 37.297 52.105 1.00 31.72 384 GLY A N 1
ATOM 2784 C CA . GLY A 1 384 ? 18.132 38.493 51.383 1.00 31.72 384 GLY A CA 1
ATOM 2785 C C . GLY A 1 384 ? 17.365 38.184 50.085 1.00 31.72 384 GLY A C 1
ATOM 2786 O O . GLY A 1 384 ? 17.979 37.890 49.072 1.00 31.72 384 GLY A O 1
ATOM 2787 N N . THR A 1 385 ? 16.039 37.997 50.099 1.00 34.16 385 THR A N 1
ATOM 2788 C CA . THR A 1 385 ? 14.951 39.006 49.973 1.00 34.16 385 THR A CA 1
ATOM 2789 C C . THR A 1 385 ? 14.797 39.693 48.608 1.00 34.16 385 THR A C 1
ATOM 2791 O O . THR A 1 385 ? 15.572 40.579 48.274 1.00 34.16 385 THR A O 1
ATOM 2794 N N . GLY A 1 386 ? 13.654 39.415 47.965 1.00 29.69 386 GLY A N 1
ATOM 2795 C CA . GLY A 1 386 ? 12.681 40.446 47.575 1.00 29.69 386 GLY A CA 1
ATOM 2796 C C . GLY A 1 386 ? 12.764 41.031 46.162 1.00 29.69 386 GLY A C 1
ATOM 2797 O O . GLY A 1 386 ? 13.821 41.456 45.716 1.00 29.69 386 GLY A O 1
ATOM 2798 N N . GLY A 1 387 ? 11.597 41.171 45.519 1.00 30.39 387 GLY A N 1
ATOM 2799 C CA . GLY A 1 387 ? 11.378 42.241 44.541 1.00 30.39 387 GLY A CA 1
ATOM 2800 C C . GLY A 1 387 ? 10.542 41.890 43.314 1.00 30.39 387 GLY A C 1
ATOM 2801 O O . GLY A 1 387 ? 11.087 41.595 42.257 1.00 30.39 387 GLY A O 1
ATOM 2802 N N . ASP A 1 388 ? 9.223 42.033 43.439 1.00 35.69 388 ASP A N 1
ATOM 2803 C CA . ASP A 1 388 ? 8.301 42.292 42.329 1.00 35.69 388 ASP A CA 1
ATOM 2804 C C . ASP A 1 388 ? 8.701 43.546 41.526 1.00 35.69 388 ASP A C 1
ATOM 2806 O O . ASP A 1 388 ? 8.995 44.579 42.130 1.00 35.69 388 ASP A O 1
ATOM 2810 N N . ARG A 1 389 ? 8.566 43.515 40.188 1.00 30.92 389 ARG A N 1
ATOM 2811 C CA . ARG A 1 389 ? 7.676 44.420 39.415 1.00 30.92 389 ARG A CA 1
ATOM 2812 C C . ARG A 1 389 ? 7.873 44.345 37.894 1.00 30.92 389 ARG A C 1
ATOM 2814 O O . ARG A 1 389 ? 8.940 44.618 37.368 1.00 30.92 389 ARG A O 1
ATOM 2821 N N . ALA A 1 390 ? 6.737 44.107 37.241 1.00 31.25 390 ALA A N 1
ATOM 2822 C CA . ALA A 1 390 ? 6.119 44.934 36.201 1.00 31.25 390 ALA A CA 1
ATOM 2823 C C . ALA A 1 390 ? 6.884 45.305 34.907 1.00 31.25 390 ALA A C 1
ATOM 2825 O O . ALA A 1 390 ? 7.737 46.180 34.888 1.00 31.25 390 ALA A O 1
ATOM 2826 N N . ALA A 1 391 ? 6.301 44.798 33.814 1.00 29.83 391 ALA A N 1
ATOM 2827 C CA . ALA A 1 391 ? 5.717 45.562 32.704 1.00 29.83 391 ALA A CA 1
ATOM 2828 C C . ALA A 1 391 ? 6.610 46.210 31.627 1.00 29.83 391 ALA A C 1
ATOM 2830 O O . ALA A 1 391 ? 7.596 46.886 31.886 1.00 29.83 391 ALA A O 1
ATOM 2831 N N . SER A 1 392 ? 6.055 46.133 30.407 1.00 28.97 392 SER A N 1
ATOM 2832 C CA . SER A 1 392 ? 6.416 46.805 29.147 1.00 28.97 392 SER A CA 1
ATOM 2833 C C . SER A 1 392 ? 7.661 46.247 28.434 1.00 28.97 392 SER A C 1
ATOM 2835 O O . SER A 1 392 ? 8.649 45.918 29.061 1.00 28.97 392 SER A O 1
ATOM 2837 N N . GLY A 1 393 ? 7.682 46.046 27.117 1.00 28.17 393 GLY A N 1
ATOM 2838 C CA . GLY A 1 393 ? 6.792 46.549 26.088 1.00 28.17 393 GLY A CA 1
ATOM 2839 C C . GLY A 1 393 ? 7.019 45.869 24.734 1.00 28.17 393 GLY A C 1
ATOM 2840 O O . GLY A 1 393 ? 8.049 45.264 24.461 1.00 28.17 393 GLY A O 1
ATOM 2841 N N . ARG A 1 394 ? 5.968 45.989 23.923 1.00 27.27 394 ARG A N 1
ATOM 2842 C CA . ARG A 1 394 ? 5.876 45.905 22.460 1.00 27.27 394 ARG A CA 1
ATOM 2843 C C . ARG A 1 394 ? 7.199 46.096 21.696 1.00 27.27 394 ARG A C 1
ATOM 2845 O O . ARG A 1 394 ? 7.823 47.144 21.818 1.00 27.27 394 ARG A O 1
ATOM 2852 N N . ALA A 1 395 ? 7.468 45.189 20.759 1.00 25.81 395 ALA A N 1
ATOM 2853 C CA . ALA A 1 395 ? 8.066 45.520 19.466 1.00 25.81 395 ALA A CA 1
ATOM 2854 C C . ALA A 1 395 ? 7.609 44.490 18.421 1.00 25.81 395 ALA A C 1
ATOM 2856 O O . ALA A 1 395 ? 7.992 43.324 18.451 1.00 25.81 395 ALA A O 1
ATOM 2857 N N . THR A 1 396 ? 6.727 44.941 17.535 1.00 25.34 396 THR A N 1
ATOM 2858 C CA . THR A 1 396 ? 6.338 44.276 16.292 1.00 25.34 396 THR A CA 1
ATOM 2859 C C . THR A 1 396 ? 7.462 44.495 15.282 1.00 25.34 396 THR A C 1
ATOM 2861 O O . THR A 1 396 ? 7.851 45.641 15.065 1.00 25.34 396 THR A O 1
ATOM 2864 N N . VAL A 1 397 ? 7.967 43.434 14.656 1.00 24.19 397 VAL A N 1
ATOM 2865 C CA . VAL A 1 397 ? 8.828 43.525 13.469 1.00 24.19 397 VAL A CA 1
ATOM 2866 C C . VAL A 1 397 ? 8.267 42.558 12.432 1.00 24.19 397 VAL A C 1
ATOM 2868 O O . VAL A 1 397 ? 8.331 41.343 12.610 1.00 24.19 397 VAL A O 1
ATOM 2871 N N . GLU A 1 398 ? 7.671 43.112 11.377 1.00 26.73 398 GLU A N 1
ATOM 2872 C CA . GLU A 1 398 ? 7.532 42.425 10.091 1.00 26.73 398 GLU A CA 1
ATOM 2873 C C . GLU A 1 398 ? 8.914 42.258 9.450 1.00 26.73 398 GLU A C 1
ATOM 2875 O O . GLU A 1 398 ? 9.758 43.151 9.564 1.00 26.73 398 GLU A O 1
ATOM 2880 N N . PRO A 1 399 ? 9.101 41.196 8.657 1.00 30.70 399 PRO A N 1
ATOM 2881 C CA . PRO A 1 399 ? 9.890 41.335 7.447 1.00 30.70 399 PRO A CA 1
ATOM 2882 C C . PRO A 1 399 ? 9.093 40.913 6.210 1.00 30.70 399 PRO A C 1
ATOM 2884 O O . PRO A 1 399 ? 8.614 39.784 6.095 1.00 30.70 399 PRO A O 1
ATOM 2887 N N . GLY A 1 400 ? 9.011 41.850 5.264 1.00 23.78 400 GLY A N 1
ATOM 2888 C CA . GLY A 1 400 ? 8.747 41.587 3.854 1.00 23.78 400 GLY A CA 1
ATOM 2889 C C . GLY A 1 400 ? 9.916 40.870 3.153 1.00 23.78 400 GLY A C 1
ATOM 2890 O O . GLY A 1 400 ? 10.939 40.571 3.773 1.00 23.78 400 GLY A O 1
ATOM 2891 N N . PRO A 1 401 ? 9.752 40.553 1.859 1.00 29.81 401 PRO A N 1
ATOM 2892 C CA . PRO A 1 401 ? 10.250 39.318 1.268 1.00 29.81 401 PRO A CA 1
ATOM 2893 C C . PRO A 1 401 ? 11.675 39.444 0.722 1.00 29.81 401 PRO A C 1
ATOM 2895 O O . PRO A 1 401 ? 12.004 40.385 0.004 1.00 29.81 401 PRO A O 1
ATOM 2898 N N . GLY A 1 402 ? 12.506 38.443 1.015 1.00 24.30 402 GLY A N 1
ATOM 2899 C CA . GLY A 1 402 ? 13.849 38.288 0.464 1.00 24.30 402 GLY A CA 1
ATOM 2900 C C . GLY A 1 402 ? 14.058 36.863 -0.036 1.00 24.30 402 GLY A C 1
ATOM 2901 O O . GLY A 1 402 ? 13.980 35.908 0.731 1.00 24.30 402 GLY A O 1
ATOM 2902 N N . ALA A 1 403 ? 14.288 36.743 -1.340 1.00 27.22 403 ALA A N 1
ATOM 2903 C CA . ALA A 1 403 ? 14.613 35.518 -2.052 1.00 27.22 403 ALA A CA 1
ATOM 2904 C C . ALA A 1 403 ? 15.946 34.915 -1.591 1.00 27.22 403 ALA A C 1
ATOM 2906 O O . ALA A 1 403 ? 16.932 35.643 -1.527 1.00 27.22 403 ALA A O 1
ATOM 2907 N N . VAL A 1 404 ? 16.020 33.589 -1.407 1.00 23.42 404 VAL A N 1
ATOM 2908 C CA . VAL A 1 404 ? 17.276 32.847 -1.597 1.00 23.42 404 VAL A CA 1
ATOM 2909 C C . VAL A 1 404 ? 17.035 31.369 -1.936 1.00 23.42 404 VAL A C 1
ATOM 2911 O O . VAL A 1 404 ? 16.256 30.694 -1.275 1.00 23.42 404 VAL A O 1
ATOM 2914 N N . ALA A 1 405 ? 17.794 30.924 -2.941 1.00 23.95 405 ALA A N 1
ATOM 2915 C CA . ALA A 1 405 ? 18.489 29.642 -3.081 1.00 23.95 405 ALA A CA 1
ATOM 2916 C C . ALA A 1 405 ? 17.712 28.317 -3.017 1.00 23.95 405 ALA A C 1
ATOM 2918 O O . ALA A 1 405 ? 17.125 27.923 -2.014 1.00 23.95 405 ALA A O 1
ATOM 2919 N N . GLY A 1 406 ? 17.870 27.564 -4.110 1.00 31.09 406 GLY A N 1
ATOM 2920 C CA . GLY A 1 406 ? 17.546 26.151 -4.194 1.00 31.09 406 GLY A CA 1
ATOM 2921 C C . GLY A 1 406 ? 18.284 25.323 -3.145 1.00 31.09 406 GLY A C 1
ATOM 2922 O O . GLY A 1 406 ? 19.486 25.475 -2.928 1.00 31.09 406 GLY A O 1
ATOM 2923 N N . ALA A 1 407 ? 17.537 24.413 -2.534 1.00 22.98 407 ALA A N 1
ATOM 2924 C CA . ALA A 1 407 ? 18.059 23.332 -1.726 1.00 22.98 407 ALA A CA 1
ATOM 2925 C C . ALA A 1 407 ? 17.595 22.022 -2.364 1.00 22.98 407 ALA A C 1
ATOM 2927 O O . ALA A 1 407 ? 16.398 21.736 -2.430 1.00 22.98 407 ALA A O 1
ATOM 2928 N N . SER A 1 408 ? 18.557 21.246 -2.858 1.00 23.41 408 SER A N 1
ATOM 2929 C CA . SER A 1 408 ? 18.368 19.841 -3.196 1.00 23.41 408 SER A CA 1
ATOM 2930 C C . SER A 1 408 ? 17.847 19.100 -1.965 1.00 23.41 408 SER A C 1
ATOM 2932 O O . SER A 1 408 ? 18.457 19.156 -0.896 1.00 23.41 408 SER A O 1
ATOM 2934 N N . ALA A 1 409 ? 16.715 18.418 -2.109 1.00 24.06 409 ALA A N 1
ATOM 2935 C CA . ALA A 1 409 ? 16.190 17.539 -1.075 1.00 24.06 409 ALA A CA 1
ATOM 2936 C C . ALA A 1 409 ? 17.114 16.315 -0.906 1.00 24.06 409 ALA A C 1
ATOM 2938 O O . ALA A 1 409 ? 17.539 15.740 -1.913 1.00 24.06 409 ALA A O 1
ATOM 2939 N N . PRO A 1 410 ? 17.429 15.881 0.328 1.00 26.36 410 PRO A N 1
ATOM 2940 C CA . PRO A 1 410 ? 18.129 14.626 0.545 1.00 26.36 410 PRO A CA 1
ATOM 2941 C C . PRO A 1 410 ? 17.175 13.452 0.291 1.00 26.36 410 PRO A C 1
ATOM 2943 O O . PRO A 1 410 ? 16.078 13.388 0.843 1.00 26.36 410 PRO A O 1
ATOM 2946 N N . VAL A 1 411 ? 17.618 12.511 -0.540 1.00 28.25 411 VAL A N 1
ATOM 2947 C CA . VAL A 1 411 ? 17.002 11.188 -0.701 1.00 28.25 411 VAL A CA 1
ATOM 2948 C C . VAL A 1 411 ? 17.191 10.415 0.612 1.00 28.25 411 VAL A C 1
ATOM 2950 O O . VAL A 1 411 ? 18.336 10.251 1.040 1.00 28.25 411 VAL A O 1
ATOM 2953 N N . PRO A 1 412 ? 16.133 9.917 1.277 1.00 31.86 412 PRO A N 1
ATOM 2954 C CA . PRO A 1 412 ? 16.305 9.100 2.465 1.00 31.86 412 PRO A CA 1
ATOM 2955 C C . PRO A 1 412 ? 16.619 7.656 2.059 1.00 31.86 412 PRO A C 1
ATOM 2957 O O . PRO A 1 412 ? 15.731 6.836 1.843 1.00 31.86 412 PRO A O 1
ATOM 2960 N N . GLY A 1 413 ? 17.912 7.342 1.990 1.00 25.78 413 GLY A N 1
ATOM 2961 C CA . GLY A 1 413 ? 18.401 6.001 2.289 1.00 25.78 413 GLY A CA 1
ATOM 2962 C C . GLY A 1 413 ? 18.500 5.865 3.806 1.00 25.78 413 GLY A C 1
ATOM 2963 O O . GLY A 1 413 ? 19.258 6.596 4.445 1.00 25.78 413 GLY A O 1
ATOM 2964 N N . ALA A 1 414 ? 17.722 4.967 4.405 1.00 30.09 414 ALA A N 1
ATOM 2965 C CA . ALA A 1 414 ? 17.864 4.626 5.815 1.00 30.09 414 ALA A CA 1
ATOM 2966 C C . ALA A 1 414 ? 19.198 3.887 6.026 1.00 30.09 414 ALA A C 1
ATOM 2968 O O . ALA A 1 414 ? 19.261 2.664 5.951 1.00 30.09 414 ALA A O 1
ATOM 2969 N N . SER A 1 415 ? 20.276 4.634 6.270 1.00 27.77 415 SER A N 1
ATOM 2970 C CA . SER A 1 415 ? 21.522 4.084 6.802 1.00 27.77 415 SER A CA 1
ATOM 2971 C C . SER A 1 415 ? 21.416 4.038 8.326 1.00 27.77 415 SER A C 1
ATOM 2973 O O . SER A 1 415 ? 21.532 5.054 9.012 1.00 27.77 415 SER A O 1
ATOM 2975 N N . LEU A 1 416 ? 21.133 2.848 8.859 1.00 33.91 416 LEU A N 1
ATOM 2976 C CA . LEU A 1 416 ? 21.251 2.528 10.281 1.00 33.91 416 LEU A CA 1
ATOM 2977 C C . LEU A 1 416 ? 22.741 2.408 10.634 1.00 33.91 416 LEU A C 1
ATOM 2979 O O . LEU A 1 416 ? 23.295 1.316 10.704 1.00 33.91 416 LEU A O 1
ATOM 2983 N N . ALA A 1 417 ? 23.407 3.541 10.855 1.00 28.30 417 ALA A N 1
ATOM 2984 C CA . ALA A 1 417 ? 24.743 3.562 11.442 1.00 28.30 417 ALA A CA 1
ATOM 2985 C C . ALA A 1 417 ? 24.632 3.420 12.971 1.00 28.30 417 ALA A C 1
ATOM 2987 O O . ALA A 1 417 ? 24.504 4.406 13.700 1.00 28.30 417 ALA A O 1
ATOM 2988 N N . GLY A 1 418 ? 24.656 2.179 13.461 1.00 29.66 418 GLY A N 1
ATOM 2989 C CA . GLY A 1 418 ? 24.841 1.877 14.879 1.00 29.66 418 GLY A CA 1
ATOM 2990 C C . GLY A 1 418 ? 26.294 2.122 15.291 1.00 29.66 418 GLY A C 1
ATOM 2991 O O . GLY A 1 418 ? 27.200 1.435 14.830 1.00 29.66 418 GLY A O 1
ATOM 2992 N N . ARG A 1 419 ? 26.526 3.114 16.156 1.00 28.70 419 ARG A N 1
ATOM 2993 C CA . ARG A 1 419 ? 27.796 3.288 16.878 1.00 28.70 419 ARG A CA 1
ATOM 2994 C C . ARG A 1 419 ? 27.856 2.225 17.979 1.00 28.70 419 ARG A C 1
ATOM 2996 O O . ARG A 1 419 ? 26.908 2.120 18.751 1.00 28.70 419 ARG A O 1
ATOM 3003 N N . GLY A 1 420 ? 28.946 1.458 18.016 1.00 33.28 420 GLY A N 1
ATOM 3004 C CA . GLY A 1 420 ? 29.146 0.337 18.935 1.00 33.28 420 GLY A CA 1
ATOM 3005 C C . GLY A 1 420 ? 28.940 0.710 20.403 1.00 33.28 420 GLY A C 1
ATOM 3006 O O . GLY A 1 420 ? 29.487 1.704 20.882 1.00 33.28 420 GLY A O 1
ATOM 3007 N N . ALA A 1 421 ? 28.150 -0.110 21.090 1.00 34.56 421 ALA A N 1
ATOM 3008 C CA . ALA A 1 421 ? 28.069 -0.168 22.539 1.00 34.56 421 ALA A CA 1
ATOM 3009 C C . ALA A 1 421 ? 28.679 -1.504 22.980 1.00 34.56 421 ALA A C 1
ATOM 3011 O O . ALA A 1 421 ? 28.456 -2.526 22.333 1.00 34.56 421 ALA A O 1
ATOM 3012 N N . GLU A 1 422 ? 29.496 -1.443 24.027 1.00 35.69 422 GLU A N 1
ATOM 3013 C CA . GLU A 1 422 ? 30.238 -2.561 24.602 1.00 35.69 422 GLU A CA 1
ATOM 3014 C C . GLU A 1 422 ? 29.313 -3.727 24.976 1.00 35.69 422 GLU A C 1
ATOM 3016 O O . GLU A 1 422 ? 28.268 -3.557 25.603 1.00 35.69 422 GLU A O 1
ATOM 3021 N N . GLU A 1 423 ? 29.730 -4.916 24.555 1.00 37.53 423 GLU A N 1
ATOM 3022 C CA . GLU A 1 423 ? 29.029 -6.187 24.683 1.00 37.53 423 GLU A CA 1
ATOM 3023 C C . GLU A 1 423 ? 29.210 -6.736 26.108 1.00 37.53 423 GLU A C 1
ATOM 3025 O O . GLU A 1 423 ? 30.171 -7.438 26.422 1.00 37.53 423 GLU A O 1
ATOM 3030 N N . GLY A 1 424 ? 28.298 -6.358 27.004 1.00 37.34 424 GLY A N 1
ATOM 3031 C CA . GLY A 1 424 ? 28.084 -7.039 28.279 1.00 37.34 424 GLY A CA 1
ATOM 3032 C C . GLY A 1 424 ? 27.183 -8.257 28.072 1.00 37.34 424 GLY A C 1
ATOM 3033 O O . GLY A 1 424 ? 26.165 -8.165 27.396 1.00 37.34 424 GLY A O 1
ATOM 3034 N N . GLN A 1 425 ? 27.565 -9.405 28.633 1.00 42.81 425 GLN A N 1
ATOM 3035 C CA . GLN A 1 425 ? 26.813 -10.663 28.569 1.00 42.81 425 GLN A CA 1
ATOM 3036 C C . GLN A 1 425 ? 25.399 -10.512 29.156 1.00 42.81 425 GLN A C 1
ATOM 3038 O O . GLN A 1 425 ? 25.213 -10.597 30.370 1.00 42.81 425 GLN A O 1
ATOM 3043 N N . ASP A 1 426 ? 24.405 -10.325 28.287 1.00 39.12 426 ASP A N 1
ATOM 3044 C CA . ASP A 1 426 ? 22.993 -10.286 28.659 1.00 39.12 426 ASP A CA 1
ATOM 3045 C C . ASP A 1 426 ? 22.400 -11.695 28.794 1.00 39.12 426 ASP A C 1
ATOM 3047 O O . ASP A 1 426 ? 22.652 -12.609 28.003 1.00 39.12 426 ASP A O 1
ATOM 3051 N N . ALA A 1 427 ? 21.582 -11.863 29.834 1.00 38.00 427 ALA A N 1
ATOM 3052 C CA . ALA A 1 427 ? 20.868 -13.094 30.130 1.00 38.00 427 ALA A CA 1
ATOM 3053 C C . ALA A 1 427 ? 19.876 -13.460 29.001 1.00 38.00 427 ALA A C 1
ATOM 3055 O O . ALA A 1 427 ? 19.158 -12.587 28.501 1.00 38.00 427 ALA A O 1
ATOM 3056 N N . PRO A 1 428 ? 19.757 -14.748 28.624 1.00 39.97 428 PRO A N 1
ATOM 3057 C CA . PRO A 1 428 ? 18.787 -15.184 27.626 1.00 39.97 428 PRO A CA 1
ATOM 3058 C C . PRO A 1 428 ? 17.358 -14.956 28.142 1.00 39.97 428 PRO A C 1
ATOM 3060 O O . PRO A 1 428 ? 16.913 -15.626 29.072 1.00 39.97 428 PRO A O 1
ATOM 3063 N N . GLY A 1 429 ? 16.641 -14.002 27.537 1.00 55.94 429 GLY A N 1
ATOM 3064 C CA . GLY A 1 429 ? 15.217 -13.753 27.800 1.00 55.94 429 GLY A CA 1
ATOM 3065 C C . GLY A 1 429 ? 14.816 -12.295 28.033 1.00 55.94 429 GLY A C 1
ATOM 3066 O O . GLY A 1 429 ? 13.620 -12.022 28.137 1.00 55.94 429 GLY A O 1
ATOM 3067 N N . ALA A 1 430 ? 15.757 -11.346 28.095 1.00 57.53 430 ALA A N 1
ATOM 3068 C CA . ALA A 1 430 ? 15.391 -9.933 28.144 1.00 57.53 430 ALA A CA 1
ATOM 3069 C C . ALA A 1 430 ? 14.775 -9.502 26.795 1.00 57.53 430 ALA A C 1
ATOM 3071 O O . ALA A 1 430 ? 15.357 -9.787 25.744 1.00 57.53 430 ALA A O 1
ATOM 3072 N N . PRO A 1 431 ? 13.601 -8.840 26.778 1.00 65.00 431 PRO A N 1
ATOM 3073 C CA . PRO A 1 431 ? 13.056 -8.288 25.546 1.00 65.00 431 PRO A CA 1
ATOM 3074 C C . PRO A 1 431 ? 14.077 -7.311 24.957 1.00 65.00 431 PRO A C 1
ATOM 3076 O O . PRO A 1 431 ? 14.535 -6.402 25.651 1.00 65.00 431 PRO A O 1
ATOM 3079 N N . GLY A 1 432 ? 14.446 -7.519 23.689 1.00 72.25 432 GLY A N 1
ATOM 3080 C CA . GLY A 1 432 ? 15.397 -6.655 22.994 1.00 72.25 432 GLY A CA 1
ATOM 3081 C C . GLY A 1 432 ? 14.984 -5.176 23.054 1.00 72.25 432 GLY A C 1
ATOM 3082 O O . GLY A 1 432 ? 13.802 -4.865 23.252 1.00 72.25 432 GLY A O 1
ATOM 3083 N N . PRO A 1 433 ? 15.940 -4.244 22.894 1.00 81.88 433 PRO A N 1
ATOM 3084 C CA . PRO A 1 433 ? 15.667 -2.820 23.009 1.00 81.88 433 PRO A CA 1
ATOM 3085 C C . PRO A 1 433 ? 14.569 -2.406 22.027 1.00 81.88 433 PRO A C 1
ATOM 3087 O O . PRO A 1 433 ? 14.623 -2.696 20.833 1.00 81.88 433 PRO A O 1
ATOM 3090 N N . ALA A 1 434 ? 13.553 -1.721 22.545 1.00 86.44 434 ALA A N 1
ATOM 3091 C CA . ALA A 1 434 ? 12.412 -1.303 21.751 1.00 86.44 434 ALA A CA 1
ATOM 3092 C C . ALA A 1 434 ? 12.849 -0.333 20.637 1.00 86.44 434 ALA A C 1
ATOM 3094 O O . ALA A 1 434 ? 13.400 0.736 20.915 1.00 86.44 434 ALA A O 1
ATOM 3095 N N . VAL A 1 435 ? 12.577 -0.684 19.376 1.00 93.94 435 VAL A N 1
ATOM 3096 C CA . VAL A 1 435 ? 12.914 0.162 18.222 1.00 93.94 435 VAL A CA 1
ATOM 3097 C C . VAL A 1 435 ? 11.989 1.376 18.181 1.00 93.94 435 VAL A C 1
ATOM 3099 O O . VAL A 1 435 ? 10.764 1.243 18.095 1.00 93.94 435 VAL A O 1
ATOM 3102 N N . ARG A 1 436 ? 12.584 2.572 18.231 1.00 95.19 436 ARG A N 1
ATOM 3103 C CA . ARG A 1 436 ? 11.878 3.854 18.130 1.00 95.19 436 ARG A CA 1
ATOM 3104 C C . ARG A 1 436 ? 12.084 4.462 16.751 1.00 95.19 436 ARG A C 1
ATOM 3106 O O . ARG A 1 436 ? 13.219 4.612 16.311 1.00 95.19 436 ARG A O 1
ATOM 3113 N N . VAL A 1 437 ? 10.996 4.866 16.103 1.00 96.12 437 VAL A N 1
ATOM 3114 C CA . VAL A 1 437 ? 11.027 5.509 14.783 1.00 96.12 437 VAL A CA 1
ATOM 3115 C C . VAL A 1 437 ? 10.365 6.875 14.869 1.00 96.12 437 VAL A C 1
ATOM 3117 O O . VAL A 1 437 ? 9.222 6.989 15.312 1.00 96.12 437 VAL A O 1
ATOM 3120 N N . ALA A 1 438 ? 11.088 7.915 14.455 1.00 96.81 438 ALA A N 1
ATOM 3121 C CA . ALA A 1 438 ? 10.549 9.260 14.300 1.00 96.81 438 ALA A CA 1
ATOM 3122 C C . ALA A 1 438 ? 10.081 9.456 12.854 1.00 96.81 438 ALA A C 1
ATOM 3124 O O . ALA A 1 438 ? 10.844 9.240 11.917 1.00 96.81 438 ALA A O 1
ATOM 3125 N N . LEU A 1 439 ? 8.829 9.864 12.687 1.00 97.38 439 LEU A N 1
ATOM 3126 C CA . LEU A 1 439 ? 8.169 10.029 11.401 1.00 97.38 439 LEU A CA 1
ATOM 3127 C C . LEU A 1 439 ? 7.650 11.462 11.259 1.00 97.38 439 LEU A C 1
ATOM 3129 O O . LEU A 1 439 ? 7.046 12.010 12.187 1.00 97.38 439 LEU A O 1
ATOM 3133 N N . GLN A 1 440 ? 7.847 12.042 10.078 1.00 97.81 440 GLN A N 1
ATOM 3134 C CA . GLN A 1 440 ? 7.179 13.276 9.672 1.00 97.81 440 GLN A CA 1
ATOM 3135 C C . GLN A 1 440 ? 5.731 12.952 9.300 1.00 97.81 440 GLN A C 1
ATOM 3137 O O . GLN A 1 440 ? 5.490 11.993 8.579 1.00 97.81 440 GLN A O 1
ATOM 3142 N N . VAL A 1 441 ? 4.766 13.743 9.755 1.00 97.25 441 VAL A N 1
ATOM 3143 C CA . VAL A 1 441 ? 3.358 13.655 9.351 1.00 97.25 441 VAL A CA 1
ATOM 3144 C C . VAL A 1 441 ? 3.091 14.725 8.299 1.00 97.25 441 VAL A C 1
ATOM 3146 O O . VAL A 1 441 ? 3.471 15.883 8.478 1.00 97.25 441 VAL A O 1
ATOM 3149 N N . GLU A 1 442 ? 2.467 14.344 7.188 1.00 95.44 442 GLU A N 1
ATOM 3150 C CA . GLU A 1 442 ? 2.178 15.272 6.096 1.00 95.44 442 GLU A CA 1
ATOM 3151 C C . GLU A 1 442 ? 1.098 16.288 6.498 1.00 95.44 442 GLU A C 1
ATOM 3153 O O . GLU A 1 442 ? 0.140 15.942 7.204 1.00 95.44 442 GLU A O 1
ATOM 3158 N N . PRO A 1 443 ? 1.195 17.545 6.032 1.00 93.38 443 PRO A N 1
ATOM 3159 C CA . PRO A 1 443 ? 0.069 18.466 6.084 1.00 93.38 443 PRO A CA 1
ATOM 3160 C C . PRO A 1 443 ? -1.142 17.853 5.367 1.00 93.38 443 PRO A C 1
ATOM 3162 O O . PRO A 1 443 ? -1.035 17.394 4.235 1.00 93.38 443 PRO A O 1
ATOM 3165 N N . GLY A 1 444 ? -2.295 17.818 6.037 1.00 90.81 444 GLY A N 1
ATOM 3166 C CA . GLY A 1 444 ? -3.507 17.192 5.495 1.00 90.81 444 GLY A CA 1
ATOM 3167 C C . GLY A 1 444 ? -3.571 15.669 5.644 1.00 90.81 444 GLY A C 1
ATOM 3168 O O . GLY A 1 444 ? -4.550 15.071 5.196 1.00 90.81 444 GLY A O 1
ATOM 3169 N N . ALA A 1 445 ? -2.590 15.035 6.303 1.00 93.75 445 ALA A N 1
ATOM 3170 C CA . ALA A 1 445 ? -2.667 13.616 6.624 1.00 93.75 445 ALA A CA 1
ATOM 3171 C C . ALA A 1 445 ? -3.969 13.294 7.369 1.00 93.75 445 ALA A C 1
ATOM 3173 O O . ALA A 1 445 ? -4.345 13.967 8.335 1.00 93.75 445 ALA A O 1
ATOM 3174 N N . THR A 1 446 ? -4.658 12.241 6.933 1.00 93.44 446 THR A N 1
ATOM 3175 C CA . THR A 1 446 ? -5.918 11.839 7.563 1.00 93.44 446 THR A CA 1
ATOM 3176 C C . THR A 1 446 ? -5.625 11.183 8.906 1.00 93.44 446 THR A C 1
ATOM 3178 O O . THR A 1 446 ? -4.930 10.170 8.975 1.00 93.44 446 THR A O 1
ATOM 3181 N N . VAL A 1 447 ? -6.145 11.758 9.990 1.00 95.75 447 VAL A N 1
ATOM 3182 C CA . VAL A 1 447 ? -6.003 11.207 11.341 1.00 95.75 447 VAL A CA 1
ATOM 3183 C C . VAL A 1 447 ? -7.351 10.675 11.797 1.00 95.75 447 VAL A C 1
ATOM 3185 O O . VAL A 1 447 ? -8.353 11.385 11.753 1.00 95.75 447 VAL A O 1
ATOM 3188 N N . GLN A 1 448 ? -7.379 9.427 12.251 1.00 93.19 448 GLN A N 1
ATOM 3189 C CA . GLN A 1 448 ? -8.539 8.822 12.892 1.00 93.19 448 GLN A CA 1
ATOM 3190 C C . GLN A 1 448 ? -8.160 8.320 14.281 1.00 93.19 448 GLN A C 1
ATOM 3192 O O . GLN A 1 448 ? -7.124 7.680 14.435 1.00 93.19 448 GLN A O 1
ATOM 3197 N N . VAL A 1 449 ? -8.996 8.582 15.284 1.00 93.75 449 VAL A N 1
ATOM 3198 C CA . VAL A 1 449 ? -8.829 8.075 16.653 1.00 93.75 449 VAL A CA 1
ATOM 3199 C C . VAL A 1 449 ? -10.109 7.347 17.041 1.00 93.75 449 VAL A C 1
ATOM 3201 O O . VAL A 1 449 ? -11.178 7.952 17.062 1.00 93.75 449 VAL A O 1
ATOM 3204 N N . ASN A 1 450 ? -10.006 6.048 17.321 1.00 88.25 450 ASN A N 1
ATOM 3205 C CA . ASN A 1 450 ? -11.142 5.162 17.603 1.00 88.25 450 ASN A CA 1
ATOM 3206 C C . ASN A 1 450 ? -12.231 5.240 16.518 1.00 88.25 450 ASN A C 1
ATOM 3208 O O . ASN A 1 450 ? -13.401 5.465 16.813 1.00 88.25 450 ASN A O 1
ATOM 3212 N N . GLY A 1 451 ? -11.822 5.145 15.248 1.00 82.44 451 GLY A N 1
ATOM 3213 C CA . GLY A 1 451 ? -12.723 5.175 14.088 1.00 82.44 451 GLY A CA 1
ATOM 3214 C C . GLY A 1 451 ? -13.220 6.565 13.673 1.00 82.44 451 GLY A C 1
ATOM 3215 O O . GLY A 1 451 ? -13.702 6.732 12.558 1.00 82.44 451 GLY A O 1
ATOM 3216 N N . ARG A 1 452 ? -13.046 7.595 14.509 1.00 88.31 452 ARG A N 1
ATOM 3217 C CA . ARG A 1 452 ? -13.528 8.953 14.218 1.00 88.31 452 ARG A CA 1
ATOM 3218 C C . ARG A 1 452 ? -12.446 9.832 13.627 1.00 88.31 452 ARG A C 1
ATOM 3220 O O . ARG A 1 452 ? -11.295 9.753 14.052 1.00 88.31 452 ARG A O 1
ATOM 3227 N N . ALA A 1 453 ? -12.828 10.712 12.703 1.00 92.88 453 ALA A N 1
ATOM 3228 C CA . ALA 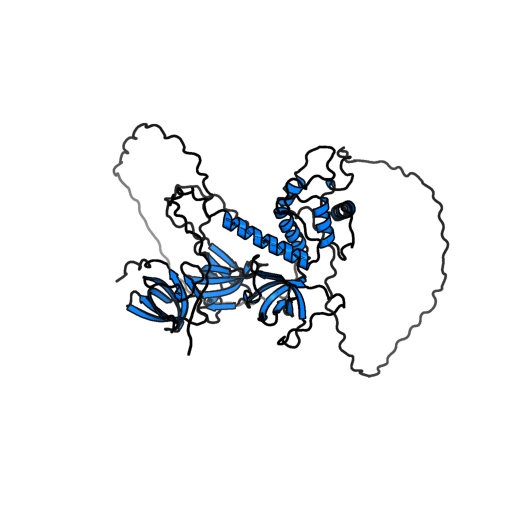A 1 453 ? -11.945 11.764 12.212 1.00 92.88 453 ALA A CA 1
ATOM 3229 C C . ALA A 1 453 ? -11.409 12.599 13.388 1.00 92.88 453 ALA A C 1
ATOM 3231 O O . ALA A 1 453 ? -12.159 13.006 14.277 1.00 92.88 453 ALA A O 1
ATOM 3232 N N . GLY A 1 454 ? -10.101 12.822 13.400 1.00 95.00 454 GLY A N 1
ATOM 3233 C CA . GLY A 1 454 ? -9.391 13.520 14.459 1.00 95.00 454 GLY A CA 1
ATOM 3234 C C . GLY A 1 454 ? -8.257 14.376 13.913 1.00 95.00 454 GLY A C 1
ATOM 3235 O O . GLY A 1 454 ? -8.103 14.562 12.709 1.00 95.00 454 GLY A O 1
ATOM 3236 N N . ILE A 1 455 ? -7.452 14.900 14.831 1.00 96.94 455 ILE A N 1
ATOM 3237 C CA . ILE A 1 455 ? -6.254 15.691 14.534 1.00 96.94 455 ILE A CA 1
ATOM 3238 C C . ILE A 1 455 ? -5.059 15.100 15.275 1.00 96.94 455 ILE A C 1
ATOM 3240 O O . ILE A 1 455 ? -5.228 14.389 16.265 1.00 96.94 455 ILE A O 1
ATOM 3244 N N . LEU A 1 456 ? -3.842 15.428 14.843 1.00 96.94 456 LEU A N 1
ATOM 3245 C CA . LEU A 1 456 ? -2.617 14.889 15.440 1.00 96.94 456 LEU A CA 1
ATOM 3246 C C . LEU A 1 456 ? -2.502 15.197 16.949 1.00 96.94 456 LEU A C 1
ATOM 3248 O O . LEU A 1 456 ? -2.040 14.360 17.717 1.00 96.94 456 LEU A O 1
ATOM 3252 N N . ALA A 1 457 ? -3.014 16.352 17.391 1.00 97.12 457 ALA A N 1
ATOM 3253 C CA . ALA A 1 457 ? -3.079 16.736 18.805 1.00 97.12 457 ALA A CA 1
ATOM 3254 C C . ALA A 1 457 ? -4.011 15.854 19.667 1.00 97.12 457 ALA A C 1
ATOM 3256 O O . ALA A 1 457 ? -3.956 15.928 20.892 1.00 97.12 457 ALA A O 1
ATOM 3257 N N . ALA A 1 458 ? -4.871 15.031 19.055 1.00 96.44 458 ALA A N 1
ATOM 3258 C CA . ALA A 1 458 ? -5.749 14.108 19.775 1.00 96.44 458 ALA A CA 1
ATOM 3259 C C . ALA A 1 458 ? -5.044 12.805 20.195 1.00 96.44 458 ALA A C 1
ATOM 3261 O O . ALA A 1 458 ? -5.569 12.083 21.053 1.00 96.44 458 ALA A O 1
ATOM 3262 N N . LEU A 1 459 ? -3.879 12.509 19.604 1.00 97.00 459 LEU A N 1
ATOM 3263 C CA . LEU A 1 459 ? -3.062 11.351 19.957 1.00 97.00 459 LEU A CA 1
ATOM 3264 C C . LEU A 1 459 ? -2.433 11.518 21.335 1.00 97.00 459 LEU A C 1
ATOM 3266 O O . LEU A 1 459 ? -2.059 12.617 21.745 1.00 97.00 459 LEU A O 1
ATOM 3270 N N . ARG A 1 460 ? -2.287 10.402 22.043 1.00 96.75 460 ARG A N 1
ATOM 3271 C CA . ARG A 1 460 ? -1.640 10.333 23.351 1.00 96.75 460 ARG A CA 1
ATOM 3272 C C . ARG A 1 460 ? -0.556 9.261 23.353 1.00 96.75 460 ARG A C 1
ATOM 3274 O O . ARG A 1 460 ? -0.715 8.251 22.666 1.00 96.75 460 ARG A O 1
ATOM 3281 N N . PRO A 1 461 ? 0.512 9.439 24.149 1.00 96.12 461 PRO A N 1
ATOM 3282 C CA . PRO A 1 461 ? 1.419 8.346 24.466 1.00 96.12 461 PRO A CA 1
ATOM 3283 C C . PRO A 1 461 ? 0.639 7.108 24.926 1.00 96.12 461 PRO A C 1
ATOM 3285 O O . PRO A 1 461 ? -0.285 7.219 25.734 1.00 96.12 461 PRO A O 1
ATOM 3288 N N . GLY A 1 462 ? 0.986 5.942 24.388 1.00 91.69 462 GLY A N 1
ATOM 3289 C CA . GLY A 1 462 ? 0.293 4.680 24.640 1.00 91.69 462 GLY A CA 1
ATOM 3290 C C . GLY A 1 462 ? -0.835 4.341 23.658 1.00 91.69 462 GLY A C 1
ATOM 3291 O O . GLY A 1 462 ? -1.271 3.190 23.648 1.00 91.69 462 GLY A O 1
ATOM 3292 N N . ASP A 1 463 ? -1.293 5.278 22.815 1.00 94.06 463 ASP A N 1
ATOM 3293 C CA . ASP A 1 463 ? -2.254 4.955 21.753 1.00 94.06 463 ASP A CA 1
ATOM 3294 C C . ASP A 1 463 ? -1.601 3.966 20.763 1.00 94.06 463 ASP A C 1
ATOM 3296 O O . ASP A 1 463 ? -0.466 4.164 20.318 1.00 94.06 463 ASP A O 1
ATOM 3300 N N . ARG A 1 464 ? -2.306 2.887 20.408 1.00 90.81 464 ARG A N 1
ATOM 3301 C CA . ARG A 1 464 ? -1.871 1.960 19.352 1.00 90.81 464 ARG A CA 1
ATOM 3302 C C . ARG A 1 464 ? -2.137 2.610 18.010 1.00 90.81 464 ARG A C 1
ATOM 3304 O O . ARG A 1 464 ? -3.213 3.166 17.818 1.00 90.81 464 ARG A O 1
ATOM 3311 N N . VAL A 1 465 ? -1.194 2.557 17.080 1.00 93.50 465 VAL A N 1
ATOM 3312 C CA . VAL A 1 465 ? -1.353 3.193 15.771 1.00 93.50 465 VAL A CA 1
ATOM 3313 C C . VAL A 1 465 ? -0.975 2.275 14.626 1.00 93.50 465 VAL A C 1
ATOM 3315 O O . VAL A 1 465 ? -0.025 1.501 14.708 1.00 93.50 465 VAL A O 1
ATOM 3318 N N . SER A 1 466 ? -1.709 2.434 13.532 1.00 90.19 466 SER A N 1
ATOM 3319 C CA . SER A 1 466 ? -1.359 1.971 12.199 1.00 90.19 466 SER A CA 1
ATOM 3320 C C . SER A 1 466 ? -1.181 3.212 11.332 1.00 90.19 466 SER A C 1
ATOM 3322 O O . SER A 1 466 ? -2.141 3.951 11.091 1.00 90.19 466 SER A O 1
ATOM 3324 N N . VAL A 1 467 ? 0.044 3.467 10.886 1.00 93.69 467 VAL A N 1
ATOM 3325 C CA . VAL A 1 467 ? 0.369 4.587 10.002 1.00 93.69 467 VAL A CA 1
ATOM 3326 C C . VAL A 1 467 ? 0.603 4.071 8.595 1.00 93.69 467 VAL A C 1
ATOM 3328 O O . VAL A 1 467 ? 1.257 3.053 8.405 1.00 93.69 467 VAL A O 1
ATOM 3331 N N . THR A 1 468 ? 0.059 4.771 7.609 1.00 90.00 468 THR A N 1
ATOM 3332 C CA . THR A 1 468 ? 0.385 4.562 6.201 1.00 90.00 468 THR A CA 1
ATOM 3333 C C . THR A 1 468 ? 1.373 5.637 5.786 1.00 90.00 468 THR A C 1
ATOM 3335 O O . THR A 1 468 ? 1.109 6.826 5.993 1.00 90.00 468 THR A O 1
ATOM 3338 N N . LEU A 1 469 ? 2.501 5.221 5.224 1.00 92.12 469 LEU A N 1
ATOM 3339 C CA . LEU A 1 469 ? 3.550 6.117 4.757 1.00 92.12 469 LEU A CA 1
ATOM 3340 C C . LEU A 1 469 ? 3.381 6.453 3.273 1.00 92.12 469 LEU A C 1
ATOM 3342 O O . LEU A 1 469 ? 2.812 5.663 2.512 1.00 92.12 469 LEU A O 1
ATOM 3346 N N . ARG A 1 470 ? 3.897 7.617 2.875 1.00 87.81 470 ARG A N 1
ATOM 3347 C CA . ARG A 1 470 ? 4.183 7.969 1.487 1.00 87.81 470 ARG A CA 1
ATOM 3348 C C . ARG A 1 470 ? 5.506 7.345 1.080 1.00 87.81 470 ARG A C 1
ATOM 3350 O O . ARG A 1 470 ? 6.508 7.537 1.766 1.00 87.81 470 ARG A O 1
ATOM 3357 N N . ARG A 1 471 ? 5.544 6.635 -0.047 1.00 84.75 471 ARG A N 1
ATOM 3358 C CA . ARG A 1 471 ? 6.751 5.931 -0.503 1.00 84.75 471 ARG A CA 1
ATOM 3359 C C . ARG A 1 471 ? 7.917 6.887 -0.749 1.00 84.75 471 ARG A C 1
ATOM 3361 O O . ARG A 1 471 ? 9.037 6.594 -0.353 1.00 84.75 471 ARG A O 1
ATOM 3368 N N . ALA A 1 472 ? 7.653 8.016 -1.407 1.00 80.31 472 ALA A N 1
ATOM 3369 C CA . ALA A 1 472 ? 8.699 8.945 -1.833 1.00 80.31 472 ALA A CA 1
ATOM 3370 C C . ALA A 1 472 ? 9.416 9.642 -0.662 1.00 80.31 472 ALA A C 1
ATOM 3372 O O . ALA A 1 472 ? 10.601 9.942 -0.761 1.00 80.31 472 ALA A O 1
ATOM 3373 N N . THR A 1 473 ? 8.704 9.912 0.435 1.00 88.44 473 THR A N 1
ATOM 3374 C CA . THR A 1 473 ? 9.205 10.732 1.553 1.00 88.44 473 THR A CA 1
ATOM 3375 C C . THR A 1 473 ? 9.349 9.957 2.860 1.00 88.44 473 THR A C 1
ATOM 3377 O O . THR A 1 473 ? 10.004 10.435 3.781 1.00 88.44 473 THR A O 1
ATOM 3380 N N . GLY A 1 474 ? 8.700 8.795 2.985 1.00 90.94 474 GLY A N 1
ATOM 3381 C CA . GLY A 1 474 ? 8.530 8.088 4.255 1.00 90.94 474 GLY A CA 1
ATOM 3382 C C . GLY A 1 474 ? 7.607 8.809 5.246 1.00 90.94 474 GLY A C 1
ATOM 3383 O O . GLY A 1 474 ? 7.498 8.382 6.394 1.00 90.94 474 GLY A O 1
ATOM 3384 N N . ALA A 1 475 ? 6.948 9.900 4.839 1.00 94.25 475 ALA A N 1
ATOM 3385 C CA . ALA A 1 475 ? 6.082 10.677 5.716 1.00 94.25 475 ALA A CA 1
ATOM 3386 C C . ALA A 1 475 ? 4.712 10.004 5.906 1.00 94.25 475 ALA A C 1
ATOM 3388 O O . ALA A 1 475 ? 4.204 9.313 5.028 1.00 94.25 475 ALA A O 1
ATOM 3389 N N . VAL A 1 476 ? 4.090 10.203 7.065 1.00 94.88 476 VAL A N 1
ATOM 3390 C CA . VAL A 1 476 ? 2.772 9.664 7.409 1.00 94.88 476 VAL A CA 1
ATOM 3391 C C . VAL A 1 476 ? 1.690 10.462 6.693 1.00 94.88 476 VAL A C 1
ATOM 3393 O O . VAL A 1 476 ? 1.498 11.642 6.976 1.00 94.88 476 VAL A O 1
ATOM 3396 N N . ARG A 1 477 ? 0.931 9.791 5.828 1.00 93.00 477 ARG A N 1
ATOM 3397 C CA . ARG A 1 477 ? -0.207 10.365 5.081 1.00 93.00 477 ARG A CA 1
ATOM 3398 C C . ARG A 1 477 ? -1.569 9.940 5.628 1.00 93.00 477 ARG A C 1
ATOM 3400 O O . ARG A 1 477 ? -2.569 10.637 5.464 1.00 93.00 477 ARG A O 1
ATOM 3407 N N . GLN A 1 478 ? -1.612 8.801 6.311 1.00 92.19 478 GLN A N 1
ATOM 3408 C CA . GLN A 1 478 ? -2.791 8.342 7.032 1.00 92.19 478 GLN A CA 1
ATOM 3409 C C . GLN A 1 478 ? -2.367 7.745 8.362 1.00 92.19 478 GLN A C 1
ATOM 3411 O O . GLN A 1 478 ? -1.421 6.965 8.434 1.00 92.19 478 GLN A O 1
ATOM 3416 N N . LEU A 1 479 ? -3.091 8.092 9.414 1.00 95.00 479 LEU A N 1
ATOM 3417 C CA . LEU A 1 479 ? -2.855 7.616 10.761 1.00 95.00 479 LEU A CA 1
ATOM 3418 C C . LEU A 1 479 ? -4.175 7.148 11.352 1.00 95.00 479 LEU A C 1
ATOM 3420 O O . LEU A 1 479 ? -5.124 7.921 11.467 1.00 95.00 479 LEU A O 1
ATOM 3424 N N . ARG A 1 480 ? -4.227 5.883 11.759 1.00 92.19 480 ARG A N 1
ATOM 3425 C CA . ARG A 1 480 ? -5.346 5.324 12.518 1.00 92.19 480 ARG A CA 1
ATOM 3426 C C . ARG A 1 480 ? -4.852 4.952 13.903 1.00 92.19 480 ARG A C 1
ATOM 3428 O O . ARG A 1 480 ? -3.946 4.134 14.022 1.00 92.19 480 ARG A O 1
ATOM 3435 N N . ALA A 1 481 ? -5.435 5.560 14.925 1.00 94.31 481 ALA A N 1
ATOM 3436 C CA . ALA A 1 481 ? -5.117 5.329 16.320 1.00 94.31 481 ALA A CA 1
ATOM 3437 C C . ALA A 1 481 ? -6.265 4.622 17.038 1.00 94.31 481 ALA A C 1
ATOM 3439 O O . ALA A 1 481 ? -7.439 4.929 16.828 1.00 94.31 481 ALA A O 1
ATOM 3440 N N . ALA A 1 482 ? -5.903 3.710 17.926 1.00 92.00 482 ALA A N 1
ATOM 3441 C CA . ALA A 1 482 ? -6.781 2.983 18.814 1.00 92.00 482 ALA A CA 1
ATOM 3442 C C . ALA A 1 482 ? -6.323 3.232 20.257 1.00 92.00 482 ALA A C 1
ATOM 3444 O O . ALA A 1 482 ? -5.253 2.796 20.690 1.00 92.00 482 ALA A O 1
ATOM 3445 N N . ARG A 1 483 ? -7.149 3.956 21.010 1.00 94.56 483 ARG A N 1
ATOM 3446 C CA . ARG A 1 483 ? -6.977 4.168 22.442 1.00 94.56 483 ARG A CA 1
ATOM 3447 C C . ARG A 1 483 ? -7.648 3.038 23.196 1.00 94.56 483 ARG A C 1
ATOM 3449 O O . ARG A 1 483 ? -8.877 2.981 23.272 1.00 94.56 483 ARG A O 1
ATOM 3456 N N . ILE A 1 484 ? -6.830 2.169 23.774 1.00 93.19 484 ILE A N 1
ATOM 3457 C CA . ILE A 1 484 ? -7.309 1.029 24.549 1.00 93.19 484 ILE A CA 1
ATOM 3458 C C . ILE A 1 484 ? -8.075 1.532 25.776 1.00 93.19 484 ILE A C 1
ATOM 3460 O O . ILE A 1 484 ? -7.512 2.214 26.631 1.00 93.19 484 ILE A O 1
ATOM 3464 N N . ALA A 1 485 ? -9.360 1.194 25.840 1.00 92.44 485 ALA A N 1
ATOM 3465 C CA . ALA A 1 485 ? -10.269 1.563 26.922 1.00 92.44 485 ALA A CA 1
ATOM 3466 C C . ALA A 1 485 ? -10.663 0.355 27.783 1.00 92.44 485 ALA A C 1
ATOM 3468 O O . ALA A 1 485 ? -10.987 0.520 28.955 1.00 92.44 485 ALA A O 1
ATOM 3469 N N . VAL A 1 486 ? -10.614 -0.857 27.221 1.00 94.56 486 VAL A N 1
ATOM 3470 C CA . VAL A 1 486 ? -10.923 -2.098 27.940 1.00 94.56 486 VAL A CA 1
ATOM 3471 C C . VAL A 1 486 ? -9.756 -3.060 27.801 1.00 94.56 486 VAL A C 1
ATOM 3473 O O . VAL A 1 486 ? -9.233 -3.251 26.704 1.00 94.56 486 VAL A O 1
ATOM 3476 N N . ARG A 1 487 ? -9.375 -3.676 28.919 1.00 95.56 487 ARG A N 1
ATOM 3477 C CA . ARG A 1 487 ? -8.452 -4.810 28.975 1.00 95.56 487 ARG A CA 1
ATOM 3478 C C . ARG A 1 487 ? -9.097 -5.926 29.781 1.00 95.56 487 ARG A C 1
ATOM 3480 O O . ARG A 1 487 ? -9.732 -5.656 30.803 1.00 95.56 487 ARG A O 1
ATOM 3487 N N . GLY A 1 488 ? -8.948 -7.158 29.323 1.00 95.69 488 GLY A N 1
ATOM 3488 C CA . GLY A 1 488 ? -9.498 -8.312 30.015 1.00 95.69 488 GLY A CA 1
ATOM 3489 C C . GLY A 1 488 ? -9.253 -9.608 29.264 1.00 95.69 488 GLY A C 1
ATOM 3490 O O . GLY A 1 488 ? -8.363 -9.684 28.427 1.00 95.69 488 GLY A O 1
ATOM 3491 N N . GLN A 1 489 ? -10.059 -10.621 29.557 1.00 96.81 489 GLN A N 1
ATOM 3492 C CA . GLN A 1 489 ? -10.024 -11.913 28.876 1.00 96.81 489 GLN A CA 1
ATOM 3493 C C . GLN A 1 489 ? -11.334 -12.164 28.142 1.00 96.81 489 GLN A C 1
ATOM 3495 O O . GLN A 1 489 ? -12.414 -11.913 28.684 1.00 96.81 489 GLN A O 1
ATOM 3500 N N . VAL A 1 490 ? -11.252 -12.686 26.923 1.00 97.50 490 VAL A N 1
ATOM 3501 C CA . VAL A 1 490 ? -12.422 -13.128 26.165 1.00 97.50 490 VAL A CA 1
ATOM 3502 C C . VAL A 1 490 ? -13.099 -14.263 26.931 1.00 97.50 490 VAL A C 1
ATOM 3504 O O . VAL A 1 490 ? -12.483 -15.273 27.250 1.00 97.50 490 VAL A O 1
ATOM 3507 N N . VAL A 1 491 ? -14.384 -14.105 27.232 1.00 97.88 491 VAL A N 1
ATOM 3508 C CA . VAL A 1 491 ? -15.219 -15.146 27.854 1.00 97.88 491 VAL A CA 1
ATOM 3509 C C . VAL A 1 491 ? -16.024 -15.875 26.792 1.00 97.88 491 VAL A C 1
ATOM 3511 O O . VAL A 1 491 ? -16.132 -17.096 26.814 1.00 97.88 491 VAL A O 1
ATOM 3514 N N . ALA A 1 492 ? -16.603 -15.120 25.862 1.00 98.00 492 ALA A N 1
ATOM 3515 C CA . ALA A 1 492 ? -17.436 -15.654 24.800 1.00 98.00 492 ALA A CA 1
ATOM 3516 C C . ALA A 1 492 ? -17.416 -14.725 23.587 1.00 98.00 492 ALA A C 1
ATOM 3518 O O . ALA A 1 492 ? -17.315 -13.504 23.729 1.00 98.00 492 ALA A O 1
ATOM 3519 N N . VAL A 1 493 ? -17.577 -15.314 22.406 1.00 98.06 493 VAL A N 1
ATOM 3520 C CA . VAL A 1 493 ? -17.700 -14.607 21.130 1.00 98.06 493 VAL A CA 1
ATOM 3521 C C . VAL A 1 493 ? -19.003 -15.050 20.468 1.00 98.06 493 VAL A C 1
ATOM 3523 O O . VAL A 1 493 ? -19.200 -16.233 20.208 1.00 98.06 493 VAL A O 1
ATOM 3526 N N . ASP A 1 494 ? -19.905 -14.105 20.214 1.00 98.00 494 ASP A N 1
ATOM 3527 C CA . ASP A 1 494 ? -21.166 -14.318 19.501 1.00 98.00 494 ASP A CA 1
ATOM 3528 C C . ASP A 1 494 ? -21.019 -13.780 18.073 1.00 98.00 494 ASP A C 1
ATOM 3530 O O . ASP A 1 494 ? -21.133 -12.576 17.831 1.00 98.00 494 ASP A O 1
ATOM 3534 N N . LEU A 1 495 ? -20.736 -14.681 17.127 1.00 97.38 495 LEU A N 1
ATOM 3535 C CA . LEU A 1 495 ? -20.489 -14.337 15.722 1.00 97.38 495 LEU A CA 1
ATOM 3536 C C . LEU A 1 495 ? -21.739 -13.849 14.994 1.00 97.38 495 LEU A C 1
ATOM 3538 O O . LEU A 1 495 ? -21.626 -13.035 14.084 1.00 97.38 495 LEU A O 1
ATOM 3542 N N . LEU A 1 496 ? -22.920 -14.318 15.404 1.00 96.56 496 LEU A N 1
ATOM 3543 C CA . LEU A 1 496 ? -24.183 -13.934 14.775 1.00 96.56 496 LEU A CA 1
ATOM 3544 C C . LEU A 1 496 ? -24.530 -12.480 15.084 1.00 96.56 496 LEU A C 1
ATOM 3546 O O . LEU A 1 496 ? -25.080 -11.780 14.241 1.00 96.56 496 LEU A O 1
ATOM 3550 N N . ARG A 1 497 ? -24.206 -12.026 16.298 1.00 97.00 497 ARG A N 1
ATOM 3551 C CA . ARG A 1 497 ? -24.466 -10.648 16.737 1.00 97.00 497 ARG A CA 1
ATOM 3552 C C . ARG A 1 497 ? -23.250 -9.733 16.639 1.00 97.00 497 ARG A C 1
ATOM 3554 O O . ARG A 1 497 ? -23.382 -8.546 16.919 1.00 97.00 497 ARG A O 1
ATOM 3561 N N . GLY A 1 498 ? -22.077 -10.273 16.310 1.00 97.44 498 GLY A N 1
ATOM 3562 C CA . GLY A 1 498 ? -20.818 -9.533 16.346 1.00 97.44 498 GLY A CA 1
ATOM 3563 C C . GLY A 1 498 ? -20.480 -9.023 17.749 1.00 97.44 498 GLY A C 1
ATOM 3564 O O . GLY A 1 498 ? -20.028 -7.894 17.889 1.00 97.44 498 GLY A O 1
ATOM 3565 N N . VAL A 1 499 ? -20.748 -9.801 18.804 1.00 98.25 499 VAL A N 1
ATOM 3566 C CA . VAL A 1 499 ? -20.548 -9.373 20.202 1.00 98.25 499 VAL A CA 1
ATOM 3567 C C . VAL A 1 499 ? -19.421 -10.164 20.851 1.00 98.25 499 VAL A C 1
ATOM 3569 O O . VAL A 1 499 ? -19.423 -11.392 20.820 1.00 98.25 499 VAL A O 1
ATOM 3572 N N . VAL A 1 500 ? -18.504 -9.468 21.524 1.00 98.25 500 VAL A N 1
ATOM 3573 C CA . VAL A 1 500 ? -17.509 -10.079 22.412 1.00 98.25 500 VAL A CA 1
ATOM 3574 C C . VAL A 1 500 ? -17.891 -9.839 23.870 1.00 98.25 500 VAL A C 1
ATOM 3576 O O . VAL A 1 500 ? -18.269 -8.736 24.269 1.00 98.25 500 VAL A O 1
ATOM 3579 N N . THR A 1 501 ? -17.810 -10.890 24.677 1.00 98.31 501 THR A N 1
ATOM 3580 C CA . THR A 1 501 ? -17.972 -10.820 26.130 1.00 98.31 501 THR A CA 1
ATOM 3581 C C . THR A 1 501 ? -16.591 -10.879 26.758 1.00 98.31 501 THR A C 1
ATOM 3583 O O . THR A 1 501 ? -15.869 -11.848 26.529 1.00 98.31 501 THR A O 1
ATOM 3586 N N . VAL A 1 502 ? -16.215 -9.859 27.529 1.00 97.62 502 VAL A N 1
ATOM 3587 C CA . VAL A 1 502 ? -14.874 -9.742 28.125 1.00 97.62 502 VAL A CA 1
ATOM 3588 C C . VAL A 1 502 ? -14.984 -9.642 29.637 1.00 97.62 502 VAL A C 1
ATOM 3590 O O . VAL A 1 502 ? -15.757 -8.841 30.165 1.00 97.62 502 VAL A O 1
ATOM 3593 N N . ARG A 1 503 ? -14.187 -10.453 30.331 1.00 96.88 503 ARG A N 1
ATOM 3594 C CA . ARG A 1 503 ? -13.980 -10.380 31.775 1.00 96.88 503 ARG A CA 1
ATOM 3595 C C . ARG A 1 503 ? -12.846 -9.408 32.062 1.00 96.88 503 ARG A C 1
ATOM 3597 O O . ARG A 1 503 ? -11.701 -9.675 31.709 1.00 96.88 503 ARG A O 1
ATOM 3604 N N . THR A 1 504 ? -13.174 -8.292 32.691 1.00 95.62 504 THR A N 1
ATOM 3605 C CA . THR A 1 504 ? -12.245 -7.267 33.173 1.00 95.62 504 THR A CA 1
ATOM 3606 C C . THR A 1 504 ? -12.012 -7.449 34.677 1.00 95.62 504 THR A C 1
ATOM 3608 O O . THR A 1 504 ? -12.652 -8.282 35.321 1.00 95.62 504 THR A O 1
ATOM 3611 N N . GLY A 1 505 ? -11.131 -6.637 35.269 1.00 90.75 505 GLY A N 1
ATOM 3612 C CA . GLY A 1 505 ? -10.956 -6.612 36.727 1.00 90.75 505 GLY A CA 1
ATOM 3613 C C . GLY A 1 505 ? -12.203 -6.159 37.504 1.00 90.75 505 GLY A C 1
ATOM 3614 O O . GLY A 1 505 ? -12.336 -6.480 38.677 1.00 90.75 505 GLY A O 1
ATOM 3615 N N . SER A 1 506 ? -13.134 -5.447 36.859 1.00 93.62 506 SER A N 1
ATOM 3616 C CA . SER A 1 506 ? -14.360 -4.928 37.484 1.00 93.62 506 SER A CA 1
ATOM 3617 C C . SER A 1 506 ? -15.605 -5.787 37.244 1.00 93.62 506 SER A C 1
ATOM 3619 O O . SER A 1 506 ? -16.666 -5.483 37.785 1.00 93.62 506 SER A O 1
ATOM 3621 N N . GLY A 1 507 ? -15.512 -6.846 36.435 1.00 96.25 507 GLY A N 1
ATOM 3622 C CA . GLY A 1 507 ? -16.637 -7.728 36.136 1.00 96.25 507 GLY A CA 1
ATOM 3623 C C . GLY A 1 507 ? -16.631 -8.231 34.698 1.00 96.25 507 GLY A C 1
ATOM 3624 O O . GLY A 1 507 ? -15.601 -8.280 34.037 1.00 96.25 507 GLY A O 1
ATOM 3625 N N . THR A 1 508 ? -17.796 -8.640 34.202 1.00 97.62 508 THR A N 1
ATOM 3626 C CA . THR A 1 508 ? -17.957 -9.081 32.809 1.00 97.62 508 THR A CA 1
ATOM 3627 C C . THR A 1 508 ? -18.796 -8.067 32.048 1.00 97.62 508 THR A C 1
ATOM 3629 O O . THR A 1 508 ? -19.887 -7.715 32.490 1.00 97.62 508 THR A O 1
ATOM 3632 N N . GLY A 1 509 ? -18.299 -7.609 30.901 1.00 97.38 509 GLY A N 1
ATOM 3633 C CA . GLY A 1 509 ? -19.027 -6.721 29.997 1.00 97.38 509 GLY A CA 1
ATOM 3634 C C . GLY A 1 509 ? -19.230 -7.344 28.619 1.00 97.38 509 GLY A C 1
ATOM 3635 O O . GLY A 1 509 ? -18.618 -8.359 28.277 1.00 97.38 509 GLY A O 1
ATOM 3636 N N . ARG A 1 510 ? -20.104 -6.729 27.821 1.00 98.19 510 ARG A N 1
ATOM 3637 C CA . ARG A 1 510 ? -20.389 -7.126 26.437 1.00 98.19 510 ARG A CA 1
ATOM 3638 C C . ARG A 1 510 ? -20.217 -5.922 25.526 1.00 98.19 510 ARG A C 1
ATOM 3640 O O . ARG A 1 510 ? -20.761 -4.859 25.814 1.00 98.19 510 ARG A O 1
ATOM 3647 N N . TRP A 1 511 ? -19.512 -6.118 24.419 1.00 98.25 511 TRP A N 1
ATOM 3648 C CA . TRP A 1 511 ? -19.256 -5.080 23.426 1.00 98.25 511 TRP A CA 1
ATOM 3649 C C . TRP A 1 511 ? -19.604 -5.590 22.038 1.00 98.25 511 TRP A C 1
ATOM 3651 O O . TRP A 1 511 ? -19.217 -6.695 21.660 1.00 98.25 511 TRP A O 1
ATOM 3661 N N . VAL A 1 512 ? -20.340 -4.777 21.289 1.00 97.81 512 VAL A N 1
ATOM 3662 C CA . VAL A 1 512 ? -20.570 -4.973 19.860 1.00 97.81 512 VAL A CA 1
ATOM 3663 C C . VAL A 1 512 ? -19.293 -4.579 19.128 1.00 97.81 512 VAL A C 1
ATOM 3665 O O . VAL A 1 512 ? -18.697 -3.544 19.425 1.00 97.81 512 VAL A O 1
ATOM 3668 N N . ILE A 1 513 ? -18.865 -5.400 18.182 1.00 97.38 513 ILE A N 1
ATOM 3669 C CA . ILE A 1 513 ? -17.741 -5.117 17.301 1.00 97.38 513 ILE A CA 1
ATOM 3670 C C . ILE A 1 513 ? -18.286 -4.381 16.081 1.00 97.38 513 ILE A C 1
ATOM 3672 O O . ILE A 1 513 ? -19.175 -4.888 15.397 1.00 97.38 513 ILE A O 1
ATOM 3676 N N . GLY A 1 514 ? -17.789 -3.169 15.835 1.00 94.00 514 GLY A N 1
ATOM 3677 C CA . GLY A 1 514 ? -18.169 -2.399 14.654 1.00 94.00 514 GLY A CA 1
ATOM 3678 C C . GLY A 1 514 ? -17.828 -3.151 13.368 1.00 94.00 514 GLY A C 1
ATOM 3679 O O . GLY A 1 514 ? -16.853 -3.898 13.319 1.00 94.00 514 GLY A O 1
ATOM 3680 N N . THR A 1 515 ? -18.612 -2.941 12.311 1.00 90.69 515 THR A N 1
ATOM 3681 C CA . THR A 1 515 ? -18.399 -3.600 11.009 1.00 90.69 515 THR A CA 1
ATOM 3682 C C . THR A 1 515 ? -17.030 -3.288 10.410 1.00 90.69 515 THR A C 1
ATOM 3684 O O . THR A 1 515 ? -16.437 -4.147 9.766 1.00 90.69 515 THR A O 1
ATOM 3687 N N . ASP A 1 516 ? -16.506 -2.093 10.690 1.00 85.50 516 ASP A N 1
ATOM 3688 C CA . ASP A 1 516 ? -15.197 -1.626 10.223 1.00 85.50 516 ASP A CA 1
ATOM 3689 C C . ASP A 1 516 ? -14.103 -1.751 11.295 1.00 85.50 516 ASP A C 1
ATOM 3691 O O . ASP A 1 516 ? -13.032 -1.143 11.181 1.00 85.50 516 ASP A O 1
ATOM 3695 N N . ALA A 1 517 ? -14.368 -2.499 12.373 1.00 89.75 517 ALA A N 1
ATOM 3696 C CA . ALA A 1 517 ? -13.406 -2.660 13.449 1.00 89.75 517 ALA A CA 1
ATOM 3697 C C . ALA A 1 517 ? -12.161 -3.411 12.964 1.00 89.75 517 ALA A C 1
ATOM 3699 O O . ALA A 1 517 ? -12.241 -4.445 12.299 1.00 89.75 517 ALA A O 1
ATOM 3700 N N . VAL A 1 518 ? -10.987 -2.911 13.347 1.00 87.12 518 VAL A N 1
ATOM 3701 C CA . VAL A 1 518 ? -9.729 -3.629 13.117 1.00 87.12 518 VAL A CA 1
ATOM 3702 C C . VAL A 1 518 ? -9.610 -4.718 14.176 1.00 87.12 518 VAL A C 1
ATOM 3704 O O . VAL A 1 518 ? -9.580 -4.413 15.368 1.00 87.12 518 VAL A O 1
ATOM 3707 N N . ILE A 1 519 ? -9.544 -5.975 13.740 1.00 93.00 519 ILE A N 1
ATOM 3708 C CA . ILE A 1 519 ? -9.377 -7.133 14.620 1.00 93.00 519 ILE A CA 1
ATOM 3709 C C . ILE A 1 519 ? -7.996 -7.725 14.369 1.00 93.00 519 ILE A C 1
ATOM 3711 O O . ILE A 1 519 ? -7.671 -8.119 13.248 1.00 93.00 519 ILE A O 1
ATOM 3715 N N . LEU A 1 520 ? -7.190 -7.777 15.421 1.00 90.75 520 LEU A N 1
ATOM 3716 C CA . LEU A 1 520 ? -5.888 -8.420 15.435 1.00 90.75 520 LEU A CA 1
ATOM 3717 C C . LEU A 1 520 ? -5.905 -9.584 16.424 1.00 90.75 520 LEU A C 1
ATOM 3719 O O . LEU A 1 520 ? -6.580 -9.528 17.452 1.00 90.75 520 LEU A O 1
ATOM 3723 N N . ARG A 1 521 ? -5.126 -10.621 16.137 1.00 93.25 521 ARG A N 1
ATOM 3724 C CA . ARG A 1 521 ? -4.759 -11.661 17.094 1.00 93.25 521 ARG A CA 1
ATOM 3725 C C . ARG A 1 521 ? -3.252 -11.843 17.039 1.00 93.25 521 ARG A C 1
ATOM 3727 O O . ARG A 1 521 ? -2.710 -12.103 15.970 1.00 93.25 521 ARG A O 1
ATOM 3734 N N . ASP A 1 522 ? -2.585 -11.644 18.170 1.00 88.88 522 ASP A N 1
ATOM 3735 C CA . ASP A 1 522 ? -1.124 -11.702 18.286 1.00 88.88 522 ASP A CA 1
ATOM 3736 C C . ASP A 1 522 ? -0.408 -10.787 17.268 1.00 88.88 522 ASP A C 1
ATOM 3738 O O . ASP A 1 522 ? 0.611 -11.140 16.683 1.00 88.88 522 ASP A O 1
ATOM 3742 N N . GLY A 1 523 ? -0.977 -9.600 17.025 1.00 81.88 523 GLY A N 1
ATOM 3743 C CA . GLY A 1 523 ? -0.462 -8.616 16.064 1.00 81.88 523 GLY A CA 1
ATOM 3744 C C . GLY A 1 523 ? -0.782 -8.908 14.591 1.00 81.88 523 GLY A C 1
ATOM 3745 O O . GLY A 1 523 ? -0.500 -8.074 13.735 1.00 81.88 523 GLY A O 1
ATOM 3746 N N . VAL A 1 524 ? -1.406 -10.045 14.275 1.00 84.31 524 VAL A N 1
ATOM 3747 C CA . VAL A 1 524 ? -1.780 -10.427 12.906 1.00 84.31 524 VAL A CA 1
ATOM 3748 C C . VAL A 1 524 ? -3.251 -10.109 12.650 1.00 84.31 524 VAL A C 1
ATOM 3750 O O . VAL A 1 524 ? -4.087 -10.267 13.536 1.00 84.31 524 VAL A O 1
ATOM 3753 N N . GLY A 1 525 ? -3.586 -9.663 11.435 1.00 85.44 525 GLY A N 1
ATOM 3754 C CA . GLY A 1 525 ? -4.976 -9.447 11.026 1.00 85.44 525 GLY A CA 1
ATOM 3755 C C . GLY A 1 525 ? -5.820 -10.710 11.206 1.00 85.44 525 GLY A C 1
ATOM 3756 O O . GLY A 1 525 ? -5.453 -11.772 10.708 1.00 85.44 525 GLY A O 1
ATOM 3757 N N . ALA A 1 526 ? -6.945 -10.585 11.905 1.00 94.06 526 ALA A N 1
ATOM 3758 C CA . ALA A 1 526 ? -7.796 -11.701 12.294 1.00 94.06 526 ALA A CA 1
ATOM 3759 C C . ALA A 1 526 ? -9.277 -11.394 12.041 1.00 94.06 526 ALA A C 1
ATOM 3761 O O . ALA A 1 526 ? -9.684 -10.255 11.812 1.00 94.06 526 ALA A O 1
ATOM 3762 N N . ARG A 1 527 ? -10.106 -12.432 12.076 1.00 96.38 527 ARG A N 1
ATOM 3763 C CA . ARG A 1 527 ? -11.566 -12.341 12.098 1.00 96.38 527 ARG A CA 1
ATOM 3764 C C . ARG A 1 527 ? -12.051 -12.443 13.537 1.00 96.38 527 ARG A C 1
ATOM 3766 O O . ARG A 1 527 ? -11.382 -13.007 14.398 1.00 96.38 527 ARG A O 1
ATOM 3773 N N . LEU A 1 528 ? -13.277 -11.989 13.793 1.00 96.88 528 LEU A N 1
ATOM 3774 C CA . LEU A 1 528 ? -13.900 -12.150 15.110 1.00 96.88 528 LEU A CA 1
ATOM 3775 C C . LEU A 1 528 ? -13.957 -13.628 15.549 1.00 96.88 528 LEU A C 1
ATOM 3777 O O . LEU A 1 528 ? -13.762 -13.925 16.721 1.00 96.88 528 LEU A O 1
ATOM 3781 N N . ALA A 1 529 ? -14.154 -14.546 14.596 1.00 97.12 529 ALA A N 1
ATOM 3782 C CA . ALA A 1 529 ? -14.159 -15.995 14.817 1.00 97.12 529 ALA A CA 1
ATOM 3783 C C . ALA A 1 529 ? -12.815 -16.577 15.271 1.00 97.12 529 ALA A C 1
ATOM 3785 O O . ALA A 1 529 ? -12.787 -17.689 15.792 1.00 97.12 529 ALA A O 1
ATOM 3786 N N . ASP A 1 530 ? -11.720 -15.839 15.094 1.00 96.94 530 ASP A N 1
ATOM 3787 C CA . ASP A 1 530 ? -10.401 -16.300 15.503 1.00 96.94 530 ASP A CA 1
ATOM 3788 C C . ASP A 1 530 ? -10.144 -16.037 16.992 1.00 96.94 530 ASP A C 1
ATOM 3790 O O . ASP A 1 530 ? -9.268 -16.678 17.570 1.00 96.94 530 ASP A O 1
ATOM 3794 N N . LEU A 1 531 ? -10.901 -15.142 17.637 1.00 97.12 531 LEU A N 1
ATOM 3795 C CA . LEU A 1 531 ? -10.797 -14.908 19.078 1.00 97.12 531 LEU A CA 1
ATOM 3796 C C . LEU A 1 531 ? -11.376 -16.094 19.849 1.00 97.12 531 LEU A C 1
ATOM 3798 O O . LEU A 1 531 ? -12.496 -16.538 19.589 1.00 97.12 531 LEU A O 1
ATOM 3802 N N . ARG A 1 532 ? -10.626 -16.599 20.827 1.00 97.19 532 ARG A N 1
ATOM 3803 C CA . ARG A 1 532 ? -11.019 -17.759 21.631 1.00 97.19 532 ARG A CA 1
ATOM 3804 C C . ARG A 1 532 ? -11.305 -17.350 23.072 1.00 97.19 532 ARG A C 1
ATOM 3806 O O . ARG A 1 532 ? -10.622 -16.477 23.604 1.00 97.19 532 ARG A O 1
ATOM 3813 N N . PRO A 1 533 ? -12.273 -17.996 23.746 1.00 97.19 533 PRO A N 1
ATOM 3814 C CA . PRO A 1 533 ? -12.386 -17.901 25.194 1.00 97.19 533 PRO A CA 1
ATOM 3815 C C . PRO A 1 533 ? -11.041 -18.197 25.871 1.00 97.19 533 PRO A C 1
ATOM 3817 O O . PRO A 1 533 ? -10.404 -19.205 25.569 1.00 97.19 533 PRO A O 1
ATOM 3820 N N . GLY A 1 534 ? -10.621 -17.316 26.774 1.00 95.62 534 GLY A N 1
ATOM 3821 C CA . GLY A 1 534 ? -9.327 -17.364 27.451 1.00 95.62 534 GLY A CA 1
ATOM 3822 C C . GLY A 1 534 ? -8.256 -16.449 26.856 1.00 95.62 534 GLY A C 1
ATOM 3823 O O . GLY A 1 534 ? -7.317 -16.126 27.579 1.00 95.62 534 GLY A O 1
ATOM 3824 N N . ASP A 1 535 ? -8.407 -15.982 25.610 1.00 96.25 535 ASP A N 1
ATOM 3825 C CA . ASP A 1 535 ? -7.478 -15.010 25.022 1.00 96.25 535 ASP A CA 1
ATOM 3826 C C . ASP A 1 535 ? -7.502 -13.702 25.832 1.00 96.25 535 ASP A C 1
ATOM 3828 O O . ASP A 1 535 ? -8.572 -13.197 26.197 1.00 96.25 535 ASP A O 1
ATOM 3832 N N . GLY A 1 536 ? -6.330 -13.121 26.091 1.00 95.00 536 GLY A N 1
ATOM 3833 C CA . GLY A 1 536 ? -6.230 -11.727 26.516 1.00 95.00 536 GLY A CA 1
ATOM 3834 C C . GLY A 1 536 ? -6.788 -10.814 25.428 1.00 95.00 536 GLY A C 1
ATOM 3835 O O . GLY A 1 536 ? -6.622 -11.095 24.246 1.00 95.00 536 GLY A O 1
ATOM 3836 N N . VAL A 1 537 ? -7.476 -9.733 25.785 1.00 96.00 537 VAL A N 1
ATOM 3837 C CA . VAL A 1 537 ? -8.054 -8.825 24.791 1.00 96.00 537 VAL A CA 1
ATOM 3838 C C . VAL A 1 537 ? -7.971 -7.371 25.205 1.00 96.00 537 VAL A C 1
ATOM 3840 O O . VAL A 1 537 ? -8.274 -6.996 26.342 1.00 96.00 537 VAL A O 1
ATOM 3843 N N . TRP A 1 538 ? -7.606 -6.537 24.239 1.00 94.62 538 TRP A N 1
ATOM 3844 C CA . TRP A 1 538 ? -7.637 -5.088 24.343 1.00 94.62 538 TRP A CA 1
ATOM 3845 C C . TRP A 1 538 ? -8.668 -4.521 23.373 1.00 94.62 538 TRP A C 1
ATOM 3847 O O . TRP A 1 538 ? -8.632 -4.819 22.179 1.00 94.62 538 TRP A O 1
ATOM 3857 N N . LEU A 1 539 ? -9.579 -3.686 23.878 1.00 95.50 539 LEU A N 1
ATOM 3858 C CA . LEU A 1 539 ? -10.595 -3.020 23.063 1.00 95.50 539 LEU A CA 1
ATOM 3859 C C . LEU A 1 539 ? -10.366 -1.511 23.060 1.00 95.50 539 LEU A C 1
ATOM 3861 O O . LEU A 1 539 ? -10.232 -0.899 24.127 1.00 95.50 539 LEU A O 1
ATOM 3865 N N . ALA A 1 540 ? -10.399 -0.899 21.876 1.00 93.06 540 ALA A N 1
ATOM 3866 C CA . ALA A 1 540 ? -10.648 0.534 21.757 1.00 93.06 540 ALA A CA 1
ATOM 3867 C C . ALA A 1 540 ? -12.116 0.754 21.412 1.00 93.06 540 ALA A C 1
ATOM 3869 O O . ALA A 1 540 ? -12.658 0.129 20.497 1.00 93.06 540 ALA A O 1
ATOM 3870 N N . LEU A 1 541 ? -12.753 1.635 22.173 1.00 92.94 541 LEU A N 1
ATOM 3871 C CA . LEU A 1 541 ? -14.178 1.897 22.066 1.00 92.94 541 LEU A CA 1
ATOM 3872 C C . LEU A 1 541 ? -14.425 3.184 21.279 1.00 92.94 541 LEU A C 1
ATOM 3874 O O . LEU A 1 541 ? -13.818 4.221 21.563 1.00 92.94 541 LEU A O 1
ATOM 3878 N N . GLU A 1 542 ? -15.345 3.116 20.324 1.00 87.94 542 GLU A N 1
ATOM 3879 C CA . GLU A 1 542 ? -15.918 4.289 19.663 1.00 87.94 542 GLU A CA 1
ATOM 3880 C C . GLU A 1 542 ? -17.096 4.851 20.478 1.00 87.94 542 GLU A C 1
ATOM 3882 O O . GLU A 1 542 ? -17.273 6.066 20.603 1.00 87.94 542 GLU A O 1
ATOM 3887 N N . ALA A 1 543 ? -17.888 3.961 21.076 1.00 90.19 543 ALA A N 1
ATOM 3888 C CA . ALA A 1 543 ? -18.957 4.276 22.017 1.00 90.19 543 ALA A CA 1
ATOM 3889 C C . ALA A 1 543 ? -18.914 3.276 23.189 1.00 90.19 543 ALA A C 1
ATOM 3891 O O . ALA A 1 543 ? -18.284 2.228 23.051 1.00 90.19 543 ALA A O 1
ATOM 3892 N N . PRO A 1 544 ? -19.576 3.539 24.333 1.00 92.56 544 PRO A N 1
ATOM 3893 C CA . PRO A 1 544 ? -19.452 2.705 25.537 1.00 92.56 544 PRO A CA 1
ATOM 3894 C C . PRO A 1 544 ? -19.641 1.191 25.322 1.00 92.56 544 PRO A C 1
ATOM 3896 O O . PRO A 1 544 ? -19.015 0.392 26.013 1.00 92.56 544 PRO A O 1
ATOM 3899 N N . SER A 1 545 ? -20.459 0.799 24.343 1.00 94.81 545 SER A N 1
ATOM 3900 C CA . SER A 1 545 ? -20.747 -0.592 23.975 1.00 94.81 545 SER A CA 1
ATOM 3901 C C . SER A 1 545 ? -20.309 -0.976 22.554 1.00 94.81 545 SER A C 1
ATOM 3903 O O . SER A 1 545 ? -20.619 -2.084 22.121 1.00 94.81 545 SER A O 1
ATOM 3905 N N . LEU A 1 546 ? -19.597 -0.100 21.832 1.00 95.56 546 LEU A N 1
ATOM 3906 C CA . LEU A 1 546 ? -19.163 -0.316 20.446 1.00 95.56 546 LEU A CA 1
ATOM 3907 C C . LEU A 1 546 ? -17.636 -0.242 20.346 1.00 95.56 546 LEU A C 1
ATOM 3909 O O . LEU A 1 546 ? -17.044 0.824 20.530 1.00 95.56 546 LEU A O 1
ATOM 3913 N N . ALA A 1 547 ? -17.005 -1.373 20.044 1.00 95.81 547 ALA A N 1
ATOM 3914 C CA . ALA A 1 547 ? -15.569 -1.478 19.837 1.00 95.81 547 ALA A CA 1
ATOM 3915 C C . ALA A 1 547 ? -15.206 -1.237 18.364 1.00 95.81 547 ALA A C 1
ATOM 3917 O O . ALA A 1 547 ? -15.745 -1.889 17.471 1.00 95.81 547 ALA A O 1
ATOM 3918 N N . SER A 1 548 ? -14.258 -0.330 18.124 1.00 91.69 548 SER A N 1
ATOM 3919 C CA . SER A 1 548 ? -13.683 -0.039 16.800 1.00 91.69 548 SER A CA 1
ATOM 3920 C C . SER A 1 548 ? -12.327 -0.722 16.577 1.00 91.69 548 SER A C 1
ATOM 3922 O O . SER A 1 548 ? -11.772 -0.678 15.482 1.00 91.69 548 SER A O 1
ATOM 3924 N N . TYR A 1 549 ? -11.750 -1.304 17.628 1.00 93.25 549 TYR A N 1
ATOM 3925 C CA . TYR A 1 549 ? -10.493 -2.046 17.587 1.00 93.25 549 TYR A CA 1
ATOM 3926 C C . TYR A 1 549 ? -10.538 -3.174 18.605 1.00 93.25 549 TYR A C 1
ATOM 3928 O O . TYR A 1 549 ? -10.980 -2.959 19.739 1.00 93.25 549 TYR A O 1
ATOM 3936 N N . VAL A 1 550 ? -10.040 -4.339 18.207 1.00 95.00 550 VAL A N 1
ATOM 3937 C CA . VAL A 1 550 ? -9.914 -5.524 19.048 1.00 95.00 550 VAL A CA 1
ATOM 3938 C C . VAL A 1 550 ? -8.549 -6.145 18.802 1.00 95.00 550 VAL A C 1
ATOM 3940 O O . VAL A 1 550 ? -8.216 -6.455 17.665 1.00 95.00 550 VAL A O 1
ATOM 3943 N N . GLU A 1 551 ? -7.773 -6.366 19.853 1.00 94.12 551 GLU A N 1
ATOM 3944 C CA . GLU A 1 551 ? -6.526 -7.126 19.775 1.00 94.12 551 GLU A CA 1
ATOM 3945 C C . GLU A 1 551 ? -6.583 -8.272 20.773 1.00 94.12 551 GLU A C 1
ATOM 3947 O O . GLU A 1 551 ? -6.557 -8.040 21.980 1.00 94.12 551 GLU A O 1
ATOM 3952 N N . GLY A 1 552 ? -6.712 -9.491 20.255 1.00 93.94 552 GLY A N 1
ATOM 3953 C CA . GLY A 1 552 ? -6.585 -10.725 21.015 1.00 93.94 552 GLY A CA 1
ATOM 3954 C C . GLY A 1 552 ? -5.121 -11.122 21.184 1.00 93.94 552 GLY A C 1
ATOM 3955 O O . GLY A 1 552 ? -4.312 -10.919 20.279 1.00 93.94 552 GLY A O 1
ATOM 3956 N N . ARG A 1 553 ? -4.776 -11.724 22.318 1.00 94.06 553 ARG A N 1
ATOM 3957 C CA . ARG A 1 553 ? -3.475 -12.344 22.572 1.00 94.06 553 ARG A CA 1
ATOM 3958 C C . ARG A 1 553 ? -3.692 -13.771 23.036 1.00 94.06 553 ARG A C 1
ATOM 3960 O O . ARG A 1 553 ? -4.517 -14.009 23.918 1.00 94.06 553 ARG A O 1
ATOM 3967 N N . THR A 1 554 ? -2.976 -14.710 22.433 1.00 93.38 554 THR A N 1
ATOM 3968 C CA . THR A 1 554 ? -3.106 -16.120 22.786 1.00 93.38 554 THR A CA 1
ATOM 3969 C C . THR A 1 554 ? -2.538 -16.361 24.183 1.00 93.38 554 THR A C 1
ATOM 3971 O O . THR A 1 554 ? -1.391 -16.023 24.473 1.00 93.38 554 THR A O 1
ATOM 3974 N N . GLY A 1 555 ? -3.352 -16.984 25.034 1.00 84.69 555 GLY A N 1
ATOM 3975 C CA . GLY A 1 555 ? -3.026 -17.248 26.433 1.00 84.69 555 GLY A CA 1
ATOM 3976 C C . GLY A 1 555 ? -3.668 -16.240 27.390 1.00 84.69 555 GLY A C 1
ATOM 3977 O O . GLY A 1 555 ? -4.128 -15.175 26.968 1.00 84.69 555 GLY A O 1
ATOM 3978 N N . PRO A 1 556 ? -3.744 -16.583 28.687 1.00 74.25 556 PRO A N 1
ATOM 3979 C CA . PRO A 1 556 ? -4.268 -15.664 29.680 1.00 74.25 556 PRO A CA 1
ATOM 3980 C C . PRO A 1 556 ? -3.373 -14.425 29.712 1.00 74.25 556 PRO A C 1
ATOM 3982 O O . PRO A 1 556 ? -2.168 -14.545 29.923 1.00 74.25 556 PRO A O 1
ATOM 3985 N N . ASP A 1 557 ? -3.960 -13.238 29.517 1.00 64.62 557 ASP A N 1
ATOM 3986 C CA . ASP A 1 557 ? -3.272 -11.995 29.879 1.00 64.62 557 ASP A CA 1
ATOM 3987 C C . ASP A 1 557 ? -2.866 -12.169 31.348 1.00 64.62 557 ASP A C 1
ATOM 3989 O O . ASP A 1 557 ? -3.732 -12.494 32.178 1.00 64.62 557 ASP A O 1
ATOM 3993 N N . GLU A 1 558 ? -1.571 -12.042 31.656 1.00 59.12 558 GLU A N 1
ATOM 3994 C CA . GLU A 1 558 ? -1.113 -11.889 33.034 1.00 59.12 558 GLU A CA 1
ATOM 3995 C C . GLU A 1 558 ? -1.801 -10.628 33.541 1.00 59.12 558 GLU A C 1
ATOM 3997 O O . GLU A 1 558 ? -1.364 -9.503 33.294 1.00 59.12 558 GLU A O 1
ATOM 4002 N N . LEU A 1 559 ? -2.962 -10.821 34.172 1.00 56.78 559 LEU A N 1
ATOM 4003 C CA . LEU A 1 559 ? -3.657 -9.768 34.882 1.00 56.78 559 LEU A CA 1
ATOM 4004 C C . LEU A 1 559 ? -2.595 -9.131 35.774 1.00 56.78 559 LEU A C 1
ATOM 4006 O O . LEU A 1 559 ? -1.999 -9.863 36.572 1.00 56.78 559 LEU A O 1
ATOM 4010 N N . PRO A 1 560 ? -2.313 -7.821 35.627 1.00 53.81 560 PRO A N 1
ATOM 4011 C CA . PRO A 1 560 ? -1.363 -7.172 36.509 1.00 53.81 560 PRO A CA 1
ATOM 4012 C C . PRO A 1 560 ? -1.802 -7.509 37.937 1.00 53.81 560 PRO A C 1
ATOM 4014 O O . PRO A 1 560 ? -3.000 -7.376 38.225 1.00 53.81 560 PRO A O 1
ATOM 4017 N N . PRO A 1 561 ? -0.899 -8.045 38.780 1.00 49.06 561 PRO A N 1
ATOM 4018 C CA . PRO A 1 561 ? -1.256 -8.539 40.101 1.00 49.06 561 PRO A CA 1
ATOM 4019 C C . PRO A 1 561 ? -2.043 -7.442 40.811 1.00 49.06 561 PRO A C 1
ATOM 4021 O O . PRO A 1 561 ? -1.595 -6.297 40.871 1.00 49.06 561 PRO A O 1
ATOM 4024 N N . GLY A 1 562 ? -3.272 -7.777 41.207 1.00 50.19 562 GLY A N 1
ATOM 4025 C CA . GLY A 1 562 ? -4.297 -6.802 41.553 1.00 50.19 562 GLY A CA 1
ATOM 4026 C C . GLY A 1 562 ? -3.796 -5.759 42.546 1.00 50.19 562 GLY A C 1
ATOM 4027 O O . GLY A 1 562 ? -3.454 -6.090 43.678 1.00 50.19 562 GLY A O 1
ATOM 4028 N N . GLY A 1 563 ? -3.795 -4.493 42.123 1.00 47.41 563 GLY A N 1
ATOM 4029 C CA . GLY A 1 563 ? -3.896 -3.376 43.053 1.00 47.41 563 GLY A CA 1
ATOM 4030 C C . GLY A 1 563 ? -5.320 -3.370 43.591 1.00 47.41 563 GLY A C 1
ATOM 4031 O O . GLY A 1 563 ? -6.224 -2.903 42.898 1.00 47.41 563 GLY A O 1
ATOM 4032 N N . ALA A 1 564 ? -5.507 -4.001 44.751 1.00 37.00 564 ALA A N 1
ATOM 4033 C CA . ALA A 1 564 ? -6.727 -3.914 45.548 1.00 37.00 564 ALA A CA 1
ATOM 4034 C C . ALA A 1 564 ? -6.849 -2.536 46.205 1.00 37.00 564 ALA A C 1
ATOM 4036 O O . ALA A 1 564 ? -5.793 -1.984 46.600 1.00 37.00 564 ALA A O 1
#

pLDDT: mean 70.64, std 25.57, range [22.98, 98.31]